Protein 4L6U (pdb70)

Nearest PDB structures (foldseek):
  4l6u-assembly1_A  TM=1.003E+00  e=9.191E-61  Archaeoglobus fulgidus DSM 4304
  4l6u-assembly2_B  TM=9.765E-01  e=9.193E-50  Archaeoglobus fulgidus DSM 4304
  4w8z-assembly1_A  TM=7.053E-01  e=3.081E-16  Pyrococcus furiosus DSM 3638
  6sic-assembly1_I  TM=6.513E-01  e=5.284E-07  Saccharolobus islandicus REY15A
  6tw1-assembly1_B  TM=1.332E-01  e=1.312E+00  Influenza A virus (A/little yellow-shouldered bat/Guatemala/060/2010(H17N10))

Solvent-accessible surface area: 27825 Å² total; per-residue (Å²): 136,88,122,59,28,2,30,0,26,0,32,4,4,0,1,7,1,33,90,88,161,74,126,1,49,17,116,24,83,60,5,49,36,54,1,61,35,2,0,87,0,0,0,2,15,8,8,2,76,67,79,80,0,15,105,123,13,20,37,86,0,8,2,45,155,183,96,138,18,96,0,76,19,88,15,38,75,22,68,3,27,20,119,143,14,29,12,0,39,48,60,119,181,128,210,88,81,53,25,11,19,59,58,79,0,3,1,27,43,8,63,7,13,0,45,0,14,0,45,41,66,50,4,0,48,7,0,0,5,0,0,3,0,1,2,29,0,6,2,6,35,83,67,28,26,49,0,1,0,1,6,65,23,50,55,58,139,42,93,12,165,48,19,145,63,14,148,68,83,93,69,4,0,83,4,0,61,57,0,24,79,42,0,13,107,12,0,116,167,81,48,187,82,90,92,59,22,97,79,61,18,9,130,28,3,9,57,8,4,35,1,10,5,23,39,114,56,75,108,56,135,57,2,22,6,54,22,70,45,26,98,55,177,211,23,13,8,0,0,73,7,0,86,48,50,106,82,195,37,43,103,142,89,41,58,24,17,6,1,0,6,45,5,91,75,20,21,11,0,4,3,0,0,2,59,20,134,162,144,129,75,97,59,36,40,62,9,3,124,81,23,62,14,86,114,18,28,45,144,149,79,119,58,30,2,29,0,30,0,37,5,6,0,1,4,1,127,119,11,128,22,64,65,2,50,36,45,0,66,33,1,0,70,0,0,0,0,27,29,2,8,114,52,90,80,0,7,112,123,12,25,49,110,1,4,2,42,157,101,44,160,31,100,0,80,16,60,12,11,71,9,40,13,56,85,116,132,16,23,16,0,28,41,70,128,119,89,89,81,70,90,61,25,30,49,73,166,5,9,0,35,42,10,79,9,12,0,49,0,17,0,58,44,66,48,4,0,51,6,0,0,2,0,0,0,0,0,3,31,0,4,4,4,35,104,64,30,36,96,0,0,0,1,6,71,21,40,58,59,144,42,88,10,167,37,29,135,48,16,142,60,71,115,74,0,9,95,3,0,62,46,0,14,72,41,0,22,72,11,1,122,156,58,43,52,96,47,68,154,112,36,16,7,4,154,48,4,39,0,12,5,31,34,110,76,93,118,59,80,25,1,20,5,77,14,66,84,12,158,73,178,195,46,5,14,0,0,67,2,13,23,33,70,117,120,144,6,69,50,88,48,50,43,17,6,1,0,9,47,7,83,145,17,24,8,0,1,5,0,0,0,65,40,93,114,130,93,45,25,95,68,26,49,65,11,4,133,90,20,61,14,96,89,22,37,74,139

B-factor: mean 109.96, std 38.98, range [37.5, 282.65]

InterPro domains:
  IPR005537 CRISPR type III-associated protein [PF03787] (9-154)
  IPR007522 CRISPR-associated protein TM1795 [TIGR01894] (10-157)
  IPR055061 Cmr1, C-terminal domain [PF22407] (208-327)

Secondary structure (P-SEA, 3-state):
ccccbbbbbccccbbbbccccccccccaaaaaaaaaaaaaaaaccccccaaaaaaaaaaaacccccccccbbbbccccbbbbbbbbccbbbbbcccccccbbbbbbcccccbbbbbbcccaaaaaaaaaaaaaaaacccccccccccccccccccccccbbbbbbbccaaaaaaaaaaaaaaaaaaaaaacccccccccccccccccbbbbbbbbbbcccccccccccccccccccaaaaaaaaaacccccccccbbbbbbbcccbbbbbbbbbbbcccccaaaaaaaaaacccccccc/ccccbbbbbccccccccccccaaaaaaaaaaaaaaaaccccccaaaaaaaaaaaacccccccccbbbbccbbbbbbbbbbccbbbbbcccbbbbbbccccccccbbbbbbccccaaaaaaaaaaaaaaaacccccccccccccccccccccccbbbbbbbccaaaaaaaaaaaaaaaaaaaaacccccccccccccbbbbbbbbcccccccccccccccccccccaaaaaaaaacccccccccbbbbcccccccccbbbbbbccccccaaaaaaaaaaaacccccccc

Radius of gyration: 29.45 Å; Cα contacts (8 Å, |Δi|>4): 1267; chains: 2; bounding box: 67×63×77 Å

Organism: Archaeoglobus fulgidus (strain ATCC 49558 / DSM 4304 / JCM 9628 / NBRC 100126 / VC-16) (NCBI:txid224325)

Structure (mmCIF, N/CA/C/O backbone):
data_4L6U
#
_entry.id   4L6U
#
_cell.length_a   70.695
_cell.length_b   64.162
_cell.length_c   79.278
_cell.angle_alpha   90.00
_cell.angle_beta   93.79
_cell.angle_gamma   90.00
#
_symmetry.space_group_name_H-M   'P 1 21 1'
#
loop_
_entity.id
_entity.type
_entity.pdbx_description
1 polymer 'Putative uncharacterized protein'
2 water water
#
loop_
_atom_site.group_PDB
_atom_site.id
_atom_site.type_symbol
_atom_site.label_atom_id
_atom_site.label_alt_id
_atom_site.label_comp_id
_atom_site.label_asym_id
_atom_site.label_entity_id
_atom_site.label_seq_id
_atom_site.pdbx_PDB_ins_code
_atom_site.Cartn_x
_atom_site.Cartn_y
_atom_site.Cartn_z
_atom_site.occupancy
_atom_site.B_iso_or_equiv
_atom_site.auth_seq_id
_atom_site.auth_comp_id
_atom_site.auth_asym_id
_atom_site.auth_atom_id
_atom_site.pdbx_PDB_model_num
ATOM 1 N N . MET A 1 1 ? 16.530 35.362 64.814 1.00 170.15 1 MET A N 1
ATOM 2 C CA . MET A 1 1 ? 17.845 34.951 65.290 1.00 167.28 1 MET A CA 1
ATOM 3 C C . MET A 1 1 ? 18.868 36.068 65.111 1.00 160.04 1 MET A C 1
ATOM 4 O O . MET A 1 1 ? 19.615 36.085 64.133 1.00 162.73 1 MET A O 1
ATOM 6 N N . CYS A 1 2 ? 18.893 37.000 66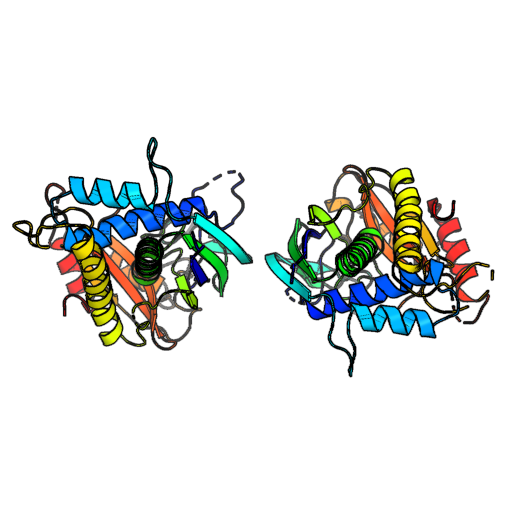.059 1.00 146.55 2 CYS A N 1
ATOM 7 C CA . CYS A 1 2 ? 19.826 38.120 66.011 1.00 138.94 2 CYS A CA 1
ATOM 8 C C . CYS A 1 2 ? 21.268 37.640 66.132 1.00 123.29 2 CYS A C 1
ATOM 9 O O . CYS A 1 2 ? 21.565 36.722 66.898 1.00 131.76 2 CYS A O 1
ATOM 12 N N . MET A 1 3 ? 22.161 38.265 65.372 1.00 107.70 3 MET A N 1
ATOM 13 C CA . MET A 1 3 ? 23.570 37.892 65.392 1.00 93.82 3 MET A CA 1
ATOM 14 C C . MET A 1 3 ? 24.369 38.767 66.354 1.00 102.27 3 MET A C 1
ATOM 15 O O . MET A 1 3 ? 24.925 39.793 65.960 1.00 112.23 3 MET A O 1
ATOM 20 N N . TYR A 1 4 ? 24.416 38.356 67.617 1.00 98.91 4 TYR A N 1
ATOM 21 C CA . TYR A 1 4 ? 25.193 39.060 68.631 1.00 79.90 4 TYR A CA 1
ATOM 22 C C . TYR A 1 4 ? 26.686 38.948 68.342 1.00 63.03 4 TYR A C 1
ATOM 23 O O . TYR A 1 4 ? 27.153 37.922 67.849 1.00 74.26 4 TYR A O 1
ATOM 32 N N . SER A 1 5 ? 27.432 40.004 68.650 1.00 78.31 5 SER A N 1
ATOM 33 C CA . SER A 1 5 ? 28.846 40.056 68.298 1.00 79.59 5 SER A CA 1
ATOM 34 C C . SER A 1 5 ? 29.684 40.808 69.325 1.00 80.78 5 SER A C 1
ATOM 35 O O . SER A 1 5 ? 29.166 41.596 70.116 1.00 61.18 5 SER A O 1
ATOM 38 N N . ALA A 1 6 ? 30.987 40.547 69.304 1.00 63.47 6 ALA A N 1
ATOM 39 C CA . ALA A 1 6 ? 31.934 41.252 70.153 1.00 63.16 6 ALA A CA 1
ATOM 40 C C . ALA A 1 6 ? 33.285 41.305 69.456 1.00 60.27 6 ALA A C 1
ATOM 41 O O . ALA A 1 6 ? 33.679 40.356 68.780 1.00 55.28 6 ALA A O 1
ATOM 43 N N . THR A 1 7 ? 33.992 42.419 69.611 1.00 62.55 7 THR A N 1
ATOM 44 C CA . THR A 1 7 ? 35.312 42.561 69.012 1.00 64.08 7 THR A CA 1
ATOM 45 C C . THR A 1 7 ? 36.386 42.760 70.074 1.00 57.84 7 THR A C 1
ATOM 46 O O . THR A 1 7 ? 36.179 43.472 71.056 1.00 57.15 7 THR A O 1
ATOM 50 N N . PHE A 1 8 ? 37.535 42.129 69.863 1.00 59.95 8 PHE A N 1
ATOM 51 C CA . PHE A 1 8 ? 38.670 42.279 70.765 1.00 64.59 8 PHE A CA 1
ATOM 52 C C . PHE A 1 8 ? 39.882 42.713 69.962 1.00 55.94 8 PHE A C 1
ATOM 53 O O . PHE A 1 8 ? 40.202 42.101 68.951 1.00 76.94 8 PHE A O 1
ATOM 61 N N . THR A 1 9 ? 40.564 43.762 70.407 1.00 61.84 9 THR A N 1
ATOM 62 C CA . THR A 1 9 ? 41.817 44.145 69.768 1.00 59.37 9 THR A CA 1
ATOM 63 C C . THR A 1 9 ? 42.995 43.771 70.659 1.00 46.68 9 THR A C 1
ATOM 64 O O . THR A 1 9 ? 43.342 44.495 71.596 1.00 69.66 9 THR A O 1
ATOM 68 N N . LEU A 1 10 ? 43.591 42.620 70.370 1.00 68.95 10 LEU A N 1
ATOM 69 C CA . LEU A 1 10 ? 44.707 42.118 71.157 1.00 85.90 10 LEU A CA 1
ATOM 70 C C . LEU A 1 10 ? 46.040 42.610 70.610 1.00 79.81 10 LEU A C 1
ATOM 71 O O . LEU A 1 10 ? 46.240 42.664 69.396 1.00 76.24 10 LEU A O 1
ATOM 76 N N . GLU A 1 11 ? 46.951 42.953 71.515 1.00 68.86 11 GLU A N 1
ATOM 77 C CA . GLU A 1 11 ? 48.282 43.412 71.144 1.00 78.63 11 GLU A CA 1
ATOM 78 C C . GLU A 1 11 ? 49.338 42.564 71.839 1.00 73.25 11 GLU A C 1
ATOM 79 O O . GLU A 1 11 ? 49.267 42.334 73.049 1.00 67.58 11 GLU A O 1
ATOM 85 N N . ALA A 1 12 ? 50.306 42.084 71.065 1.00 68.75 12 ALA A N 1
ATOM 86 C CA . ALA A 1 12 ? 51.390 41.278 71.609 1.00 66.28 12 ALA A CA 1
ATOM 87 C C . ALA A 1 12 ? 52.297 42.084 72.534 1.00 59.29 12 ALA A C 1
ATOM 88 O O . ALA A 1 12 ? 52.673 43.213 72.222 1.00 80.98 12 ALA A O 1
ATOM 90 N N . ILE A 1 13 ? 52.644 41.492 73.673 1.00 73.57 13 ILE A N 1
ATOM 91 C CA . ILE A 1 13 ? 53.647 42.059 74.563 1.00 64.24 13 ILE A CA 1
ATOM 92 C C . ILE A 1 13 ? 54.964 41.343 74.303 1.00 82.35 13 ILE A C 1
ATOM 93 O O . ILE A 1 13 ? 56.047 41.904 74.471 1.00 90.58 13 ILE A O 1
ATOM 98 N N . THR A 1 14 ? 54.847 40.090 73.877 1.00 87.43 14 THR A N 1
ATOM 99 C CA . THR A 1 14 ? 55.993 39.251 73.552 1.00 80.03 14 THR A CA 1
ATOM 100 C C . THR A 1 14 ? 55.747 38.635 72.178 1.00 70.41 14 THR A C 1
ATOM 101 O O . THR A 1 14 ? 54.594 38.480 71.773 1.00 71.54 14 THR A O 1
ATOM 105 N N . PRO A 1 15 ? 56.823 38.292 71.451 1.00 72.17 15 PRO A N 1
ATOM 106 C CA . PRO A 1 15 ? 56.671 37.786 70.081 1.00 81.58 15 PRO A CA 1
ATOM 107 C C . PRO A 1 15 ? 55.857 36.496 69.996 1.00 88.19 15 PRO A C 1
ATOM 108 O O . PRO A 1 15 ? 55.953 35.640 70.876 1.00 81.99 15 PRO A O 1
ATOM 112 N N . VAL A 1 16 ? 55.055 36.376 68.943 1.00 82.08 16 VAL A N 1
ATOM 113 C CA . VAL A 1 16 ? 54.291 35.162 68.687 1.00 78.77 16 VAL A CA 1
ATOM 114 C C . VAL A 1 16 ? 55.014 34.294 67.662 1.00 90.19 16 VAL A C 1
ATOM 115 O O . VAL A 1 16 ? 55.370 34.765 66.581 1.00 74.64 16 VAL A O 1
ATOM 119 N N . PHE A 1 17 ? 55.223 33.025 67.999 1.00 96.18 17 PHE A N 1
ATOM 120 C CA . PHE A 1 17 ? 55.943 32.113 67.117 1.00 82.44 17 PHE A CA 1
ATOM 121 C C . PHE A 1 17 ? 55.028 31.093 66.446 1.00 84.88 17 PHE A C 1
ATOM 122 O O . PHE A 1 17 ? 54.067 30.612 67.046 1.00 80.92 17 PHE A O 1
ATOM 130 N N . MET A 1 18 ? 55.336 30.771 65.193 1.00 105.33 18 MET A N 1
ATOM 131 C CA . MET A 1 18 ? 54.622 29.727 64.465 1.00 104.69 18 MET A CA 1
ATOM 132 C C . MET A 1 18 ? 55.032 28.347 64.970 1.00 103.25 18 MET A C 1
ATOM 133 O O . MET A 1 18 ? 56.130 28.175 65.500 1.00 100.39 18 MET A O 1
ATOM 138 N N . ARG A 1 19 ? 54.148 27.367 64.797 1.00 115.98 19 ARG A N 1
ATOM 139 C CA . ARG A 1 19 ? 54.329 26.041 65.386 1.00 119.16 19 ARG A CA 1
ATOM 140 C C . ARG A 1 19 ? 55.598 25.334 64.910 1.00 144.35 19 ARG A C 1
ATOM 141 O O . ARG A 1 19 ? 56.156 24.530 65.655 1.00 158.26 19 ARG A O 1
ATOM 143 N N . GLY A 1 20 ? 56.008 25.657 63.677 1.00 152.88 20 GLY A N 1
ATOM 144 C CA . GLY A 1 20 ? 57.269 25.270 63.004 1.00 165.77 20 GLY A CA 1
ATOM 145 C C . GLY A 1 20 ? 57.070 25.133 61.495 1.00 168.21 20 GLY A C 1
ATOM 146 O O . GLY A 1 20 ? 56.235 24.352 61.035 1.00 171.81 20 GLY A O 1
ATOM 147 N N . GLN A 1 23 ? 53.024 26.693 54.572 1.00 170.88 23 GLN A N 1
ATOM 148 C CA . GLN A 1 23 ? 52.716 28.075 54.917 1.00 172.05 23 GLN A CA 1
ATOM 149 C C . GLN A 1 23 ? 53.184 28.386 56.336 1.00 178.49 23 GLN A C 1
ATOM 150 O O . GLN A 1 23 ? 52.374 28.575 57.244 1.00 180.67 23 GLN A O 1
ATOM 156 N N . SER A 1 24 ? 54.500 28.431 56.517 1.00 180.22 24 SER A N 1
ATOM 157 C CA . SER A 1 24 ? 55.100 28.664 57.827 1.00 180.73 24 SER A CA 1
ATOM 158 C C . SER A 1 24 ? 55.211 30.148 58.164 1.00 189.56 24 SER A C 1
ATOM 159 O O . SER A 1 24 ? 55.668 30.510 59.249 1.00 200.70 24 SER A O 1
ATOM 162 N N . LYS A 1 25 ? 54.804 31.001 57.227 1.00 179.30 25 LYS A N 1
ATOM 163 C CA . LYS A 1 25 ? 54.886 32.447 57.410 1.00 165.09 25 LYS A CA 1
ATOM 164 C C . LYS A 1 25 ? 54.048 32.894 58.604 1.00 140.22 25 LYS A C 1
ATOM 165 O O . LYS A 1 25 ? 52.957 32.371 58.834 1.00 135.70 25 LYS A O 1
ATOM 171 N N . ALA A 1 26 ? 54.566 33.855 59.363 1.00 117.45 26 ALA A N 1
ATOM 172 C CA . ALA A 1 26 ? 53.899 34.315 60.575 1.00 94.24 26 ALA A CA 1
ATOM 173 C C . ALA A 1 26 ? 52.540 34.942 60.279 1.00 97.70 26 ALA A C 1
ATOM 174 O O . ALA A 1 26 ? 52.412 35.777 59.384 1.00 114.23 26 ALA A O 1
ATOM 176 N N . GLU A 1 27 ? 51.538 34.540 61.056 1.00 87.77 27 GLU A N 1
ATOM 177 C CA . GLU A 1 27 ? 50.177 35.042 60.906 1.00 92.99 27 GLU A CA 1
ATOM 178 C C . GLU A 1 27 ? 49.312 34.574 62.071 1.00 88.10 27 GLU A C 1
ATOM 179 O O . GLU A 1 27 ? 49.658 33.616 62.763 1.00 91.75 27 GLU A O 1
ATOM 185 N N . ILE A 1 28 ? 48.189 35.250 62.286 1.00 81.42 28 ILE A N 1
ATOM 186 C CA . ILE A 1 28 ? 47.217 34.808 63.280 1.00 63.82 28 ILE A CA 1
ATOM 187 C C . ILE A 1 28 ? 46.100 34.005 62.620 1.00 76.34 28 ILE A C 1
ATOM 188 O O . ILE A 1 28 ? 45.261 34.561 61.910 1.00 79.95 28 ILE A O 1
ATOM 193 N N . ARG A 1 29 ? 46.102 32.694 62.839 1.00 85.87 29 ARG A N 1
ATOM 194 C CA . ARG A 1 29 ? 45.025 31.845 62.347 1.00 81.81 29 ARG A CA 1
ATOM 195 C C . ARG A 1 29 ? 43.896 31.784 63.368 1.00 72.44 29 ARG A C 1
ATOM 196 O O . ARG A 1 29 ? 44.125 31.486 64.541 1.00 82.71 29 ARG A O 1
ATOM 204 N N . ALA A 1 30 ? 42.678 32.070 62.919 1.00 71.29 30 ALA A N 1
ATOM 205 C CA . ALA A 1 30 ? 41.528 32.132 63.815 1.00 70.18 30 ALA A CA 1
ATOM 206 C C . ALA A 1 30 ? 41.174 30.790 64.454 1.00 73.74 30 ALA A C 1
ATOM 207 O O . ALA A 1 30 ? 40.735 30.742 65.603 1.00 84.72 30 ALA A O 1
ATOM 209 N N . ALA A 1 31 ? 41.365 29.703 63.710 1.00 61.79 31 ALA A N 1
ATOM 210 C CA . ALA A 1 31 ? 41.012 28.377 64.207 1.00 61.86 31 ALA A CA 1
ATOM 211 C C . ALA A 1 31 ? 41.868 27.957 65.399 1.00 65.84 31 ALA A C 1
ATOM 212 O O . ALA A 1 31 ? 41.381 27.314 66.336 1.00 70.80 31 ALA A O 1
ATOM 214 N N . SER A 1 32 ? 43.138 28.348 65.371 1.00 70.08 32 SER A N 1
ATOM 215 C CA . SER A 1 32 ? 44.055 28.024 66.455 1.00 63.32 32 SER A CA 1
ATOM 216 C C . SER A 1 32 ? 43.640 28.760 67.720 1.00 69.88 32 SER A C 1
ATOM 217 O O . SER A 1 32 ? 43.587 28.178 68.809 1.00 68.04 32 SER A O 1
ATOM 220 N N . ILE A 1 33 ? 43.317 30.041 67.559 1.00 61.64 33 ILE A N 1
ATOM 221 C CA . ILE A 1 33 ? 42.869 30.856 68.675 1.00 71.02 33 ILE A CA 1
ATOM 222 C C . ILE A 1 33 ? 41.564 30.296 69.223 1.00 62.23 33 ILE A C 1
ATOM 223 O O . ILE A 1 33 ? 41.322 30.334 70.427 1.00 70.46 33 ILE A O 1
ATOM 228 N N . LYS A 1 34 ? 40.730 29.766 68.334 1.00 53.35 34 LYS A N 1
ATOM 229 C CA . LYS A 1 34 ? 39.480 29.146 68.755 1.00 61.74 34 LYS A CA 1
ATOM 230 C C . LYS A 1 34 ? 39.746 27.877 69.557 1.00 72.02 34 LYS A C 1
ATOM 231 O O . LYS A 1 34 ? 39.001 27.552 70.484 1.00 75.80 34 LYS A O 1
ATOM 237 N N . GLY A 1 35 ? 40.820 27.171 69.213 1.00 70.08 35 GLY A N 1
ATOM 238 C CA . GLY A 1 35 ? 41.181 25.978 69.956 1.00 55.99 35 GLY A CA 1
ATOM 239 C C . GLY A 1 35 ? 41.700 26.319 71.340 1.00 70.10 35 GLY A C 1
ATOM 240 O O . GLY A 1 35 ? 41.376 25.641 72.326 1.00 71.66 35 GLY A O 1
ATOM 241 N N . LEU A 1 36 ? 42.489 27.389 71.424 1.00 61.31 36 LEU A N 1
ATOM 242 C CA . LEU A 1 36 ? 42.951 27.865 72.723 1.00 63.06 36 LEU A CA 1
ATOM 243 C C . LEU A 1 36 ? 41.776 28.355 73.562 1.00 69.13 36 LEU A C 1
ATOM 244 O O . LEU A 1 36 ? 41.759 28.190 74.782 1.00 74.86 36 LEU A O 1
ATOM 249 N N . MET A 1 37 ? 40.789 28.947 72.896 1.00 57.29 37 MET A N 1
ATOM 250 C CA . MET A 1 37 ? 39.579 29.400 73.566 1.00 73.87 37 MET A CA 1
ATOM 251 C C . MET A 1 37 ? 38.784 28.214 74.086 1.00 72.06 37 MET A C 1
ATOM 252 O O . MET A 1 37 ? 38.132 28.300 75.125 1.00 76.95 37 MET A O 1
ATOM 257 N N . ARG A 1 38 ? 38.849 27.103 73.359 1.00 69.81 38 ARG A N 1
ATOM 258 C CA . ARG A 1 38 ? 38.174 25.885 73.777 1.00 65.97 38 ARG A CA 1
ATOM 259 C C . ARG A 1 38 ? 38.845 25.345 75.033 1.00 70.01 38 ARG A C 1
ATOM 260 O O . ARG A 1 38 ? 38.175 24.999 76.016 1.00 54.04 38 ARG A O 1
ATOM 268 N N . TRP A 1 39 ? 40.177 25.312 75.010 1.00 51.16 39 TRP A N 1
ATOM 269 C CA . TRP A 1 39 ? 40.941 24.802 76.144 1.00 51.78 39 TRP A CA 1
ATOM 270 C C . TRP A 1 39 ? 40.697 25.645 77.390 1.00 57.86 39 TRP A C 1
ATOM 271 O O . TRP A 1 39 ? 40.424 25.118 78.474 1.00 81.45 39 TRP A O 1
ATOM 282 N N . TRP A 1 40 ? 40.796 26.961 77.232 1.00 69.06 40 TRP A N 1
ATOM 283 C CA . TRP A 1 40 ? 40.581 27.867 78.351 1.00 67.89 40 TRP A CA 1
ATOM 284 C C . TRP A 1 40 ? 39.141 27.865 78.845 1.00 61.19 40 TRP A C 1
ATOM 285 O O . TRP A 1 40 ? 38.892 28.077 80.029 1.00 54.78 40 TRP A O 1
ATOM 296 N N . PHE A 1 41 ? 38.195 27.625 77.943 1.00 68.75 41 PHE A N 1
ATOM 297 C CA . PHE A 1 41 ? 36.810 27.463 78.362 1.00 70.67 41 PHE A CA 1
ATOM 298 C C . PHE A 1 41 ? 36.662 26.202 79.193 1.00 81.70 41 PHE A C 1
ATOM 299 O O . PHE A 1 41 ? 35.848 26.148 80.110 1.00 76.55 41 PHE A O 1
ATOM 307 N N . ARG A 1 42 ? 37.459 25.188 78.870 1.00 89.79 42 ARG A N 1
ATOM 308 C CA . ARG A 1 42 ? 37.417 23.941 79.622 1.00 89.33 42 ARG A CA 1
ATOM 309 C C . ARG A 1 42 ? 37.965 24.169 81.027 1.00 69.46 42 ARG A C 1
ATOM 310 O O . ARG A 1 42 ? 37.335 23.802 82.027 1.00 76.29 42 ARG A O 1
ATOM 318 N N . ALA A 1 43 ? 39.129 24.810 81.096 1.00 60.53 43 ALA A N 1
ATOM 319 C CA . ALA A 1 43 ? 39.775 25.080 82.376 1.00 65.03 43 ALA A CA 1
ATOM 320 C C . ALA A 1 43 ? 38.964 26.034 83.253 1.00 73.06 43 ALA A C 1
ATOM 321 O O . ALA A 1 43 ? 38.974 25.922 84.478 1.00 77.64 43 ALA A O 1
ATOM 323 N N . LEU A 1 44 ? 38.259 26.968 82.620 1.00 75.20 44 LEU A N 1
ATOM 324 C CA . LEU A 1 44 ? 37.441 27.934 83.348 1.00 78.68 44 LEU A CA 1
ATOM 325 C C . LEU A 1 44 ? 36.124 27.327 83.815 1.00 74.14 44 LEU A C 1
ATOM 326 O O . LEU A 1 44 ? 35.663 27.598 84.924 1.00 64.23 44 LEU A O 1
ATOM 331 N N . SER A 1 45 ? 35.527 26.497 82.967 1.00 67.64 45 SER A N 1
ATOM 332 C CA . SER A 1 45 ? 34.271 25.837 83.301 1.00 71.26 45 SER A CA 1
ATOM 333 C C . SER A 1 45 ? 34.513 24.709 84.293 1.00 82.31 45 SER A C 1
ATOM 334 O O . SER A 1 45 ? 33.573 24.189 84.894 1.00 79.33 45 SER A O 1
ATOM 337 N N . GLY A 1 46 ? 35.779 24.343 84.471 1.00 75.17 46 GLY A N 1
ATOM 338 C CA . GLY A 1 46 ? 36.128 23.327 85.446 1.00 67.33 46 GLY A CA 1
ATOM 339 C C . GLY A 1 46 ? 35.904 23.842 86.856 1.00 71.63 46 GLY A C 1
ATOM 340 O O . GLY A 1 46 ? 35.777 23.061 87.799 1.00 74.34 46 GLY A O 1
ATOM 341 N N . SER A 1 47 ? 35.844 25.163 86.997 1.00 79.92 47 SER A N 1
ATOM 342 C CA . SER A 1 47 ? 35.503 25.790 88.269 1.00 80.31 47 SER A CA 1
ATOM 343 C C . SER A 1 47 ? 34.053 25.502 88.648 1.00 76.00 47 SER A C 1
ATOM 344 O O . SER A 1 47 ? 33.681 25.575 89.818 1.00 79.08 47 SER A O 1
ATOM 347 N N . TYR A 1 48 ? 33.233 25.190 87.649 1.00 68.36 48 TYR A N 1
ATOM 348 C CA . TYR A 1 48 ? 31.831 24.869 87.889 1.00 70.84 48 TYR A CA 1
ATOM 349 C C . TYR A 1 48 ? 31.582 23.362 87.871 1.00 81.17 48 TYR A C 1
ATOM 350 O O . TYR A 1 48 ? 31.106 22.794 88.852 1.00 64.20 48 TYR A O 1
ATOM 359 N N . PHE A 1 49 ? 31.897 22.723 86.750 1.00 77.20 49 PHE A N 1
ATOM 360 C CA . PHE A 1 49 ? 31.631 21.296 86.579 1.00 78.91 49 PHE A CA 1
ATOM 361 C C . PHE A 1 49 ? 32.439 20.387 87.503 1.00 88.99 49 PHE A C 1
ATOM 362 O O . PHE A 1 49 ? 31.969 19.317 87.890 1.00 94.27 49 PHE A O 1
ATOM 370 N N . GLY A 1 50 ? 33.644 20.814 87.864 1.00 93.05 50 GLY A N 1
ATOM 371 C CA . GLY A 1 50 ? 34.524 19.980 88.664 1.00 72.64 50 GLY A CA 1
ATOM 372 C C . GLY A 1 50 ? 34.900 18.707 87.928 1.00 85.40 50 GLY A C 1
ATOM 373 O O . GLY A 1 50 ? 35.409 18.754 86.808 1.00 98.11 50 GLY A O 1
ATOM 374 N N . ASN A 1 51 ? 34.647 17.566 88.561 1.00 94.85 51 ASN A N 1
ATOM 375 C CA . ASN A 1 51 ? 34.937 16.269 87.956 1.00 95.08 51 ASN A CA 1
ATOM 376 C C . ASN A 1 51 ? 33.867 15.810 86.965 1.00 95.18 51 ASN A C 1
ATOM 377 O O . ASN A 1 51 ? 34.038 14.801 86.281 1.00 80.69 51 ASN A O 1
ATOM 382 N N . ASP A 1 52 ? 32.768 16.555 86.889 1.00 83.07 52 ASP A N 1
ATOM 383 C CA . ASP A 1 52 ? 31.699 16.236 85.949 1.00 67.63 52 ASP A CA 1
ATOM 384 C C . ASP A 1 52 ? 32.105 16.647 84.539 1.00 66.41 52 ASP A C 1
ATOM 385 O O . ASP A 1 52 ? 31.749 17.727 84.065 1.00 79.87 52 ASP A O 1
ATOM 390 N N . VAL A 1 53 ? 32.864 15.779 83.878 1.00 65.13 53 VAL A N 1
ATOM 391 C CA . VAL A 1 53 ? 33.369 16.057 82.539 1.00 74.93 53 VAL A CA 1
ATOM 392 C C . VAL A 1 53 ? 32.321 15.857 81.447 1.00 61.13 53 VAL A C 1
ATOM 393 O O . VAL A 1 53 ? 32.524 16.269 80.306 1.00 90.90 53 VAL A O 1
ATOM 397 N N . GLU A 1 54 ? 31.206 15.219 81.791 1.00 74.80 54 GLU A N 1
ATOM 398 C CA . GLU A 1 54 ? 30.148 14.971 80.814 1.00 76.59 54 GLU A CA 1
ATOM 399 C C . GLU A 1 54 ? 29.334 16.223 80.489 1.00 62.50 54 GLU A C 1
ATOM 400 O O . GLU A 1 54 ? 29.062 16.513 79.321 1.00 94.48 54 GLU A O 1
ATOM 406 N N . GLY A 1 55 ? 28.955 16.968 81.522 1.00 100.26 55 GLY A N 1
ATOM 407 C CA . GLY A 1 55 ? 28.226 18.206 81.320 1.00 98.36 55 GLY A CA 1
ATOM 408 C C . GLY A 1 55 ? 29.140 19.229 80.682 1.00 75.61 55 GLY A C 1
ATOM 409 O O . GLY A 1 55 ? 28.722 20.022 79.833 1.00 65.76 55 GLY A O 1
ATOM 410 N N . LEU A 1 56 ? 30.407 19.190 81.086 1.00 68.29 56 LEU A N 1
ATOM 411 C CA . LEU A 1 56 ? 31.425 20.044 80.496 1.00 66.52 56 LEU A CA 1
ATOM 412 C C . LEU A 1 56 ? 31.593 19.704 79.021 1.00 74.33 56 LEU A C 1
ATOM 413 O O . LEU A 1 56 ? 31.817 20.589 78.193 1.00 99.38 56 LEU A O 1
ATOM 418 N N . ARG A 1 57 ? 31.458 18.423 78.695 1.00 75.47 57 ARG A N 1
ATOM 419 C CA . ARG A 1 57 ? 31.524 17.989 77.308 1.00 73.02 57 ARG A CA 1
ATOM 420 C C . ARG A 1 57 ? 30.328 18.523 76.539 1.00 73.86 57 ARG A C 1
ATOM 421 O O . ARG A 1 57 ? 30.458 18.957 75.395 1.00 70.02 57 ARG A O 1
ATOM 429 N N . ARG A 1 58 ? 29.162 18.508 77.181 1.00 68.44 58 ARG A N 1
ATOM 430 C CA . ARG A 1 58 ? 27.945 18.967 76.523 1.00 70.66 58 ARG A CA 1
ATOM 431 C C . ARG A 1 58 ? 27.972 20.464 76.235 1.00 73.33 58 ARG A C 1
ATOM 432 O O . ARG A 1 58 ? 27.537 20.907 75.169 1.00 84.59 58 ARG A O 1
ATOM 440 N N . VAL A 1 59 ? 28.512 21.240 77.169 1.00 75.10 59 VAL A N 1
ATOM 441 C CA . VAL A 1 59 ? 28.584 22.683 76.969 1.00 73.41 59 VAL A CA 1
ATOM 442 C C . VAL A 1 59 ? 29.693 23.051 75.989 1.00 73.99 59 VAL A C 1
ATOM 443 O O . VAL A 1 59 ? 29.502 23.905 75.122 1.00 66.54 59 VAL A O 1
ATOM 447 N N . GLU A 1 60 ? 30.845 22.398 76.121 1.00 80.28 60 GLU A N 1
ATOM 448 C CA . GLU A 1 60 ? 31.962 22.665 75.221 1.00 71.10 60 GLU A CA 1
ATOM 449 C C . GLU A 1 60 ? 31.601 22.302 73.785 1.00 89.64 60 GLU A C 1
ATOM 450 O O . GLU A 1 60 ? 32.001 22.988 72.841 1.00 91.36 60 GLU A O 1
ATOM 456 N N . GLU A 1 61 ? 30.819 21.238 73.623 1.00 90.57 61 GLU A N 1
ATOM 457 C CA . GLU A 1 61 ? 30.336 20.858 72.302 1.00 86.31 61 GLU A CA 1
ATOM 458 C C . GLU A 1 61 ? 29.259 21.814 71.812 1.00 86.46 61 GLU A C 1
ATOM 459 O O . GLU A 1 61 ? 29.198 22.132 70.625 1.00 83.76 61 GLU A O 1
ATOM 465 N N . TYR A 1 62 ? 28.407 22.272 72.725 1.00 81.73 62 TYR A N 1
ATOM 466 C CA . TYR A 1 62 ? 27.355 23.209 72.348 1.00 76.23 62 TYR A CA 1
ATOM 467 C C . TYR A 1 62 ? 27.928 24.545 71.886 1.00 98.60 62 TYR A C 1
ATOM 468 O O . TYR A 1 62 ? 27.345 25.216 71.040 1.00 114.17 62 TYR A O 1
ATOM 477 N N . VAL A 1 63 ? 29.077 24.922 72.435 1.00 85.57 63 VAL A N 1
ATOM 478 C CA . VAL A 1 63 ? 29.674 26.215 72.120 1.00 81.62 63 VAL A CA 1
ATOM 479 C C . VAL A 1 63 ? 30.659 26.134 70.958 1.00 88.29 63 VAL A C 1
ATOM 480 O O . VAL A 1 63 ? 30.480 26.795 69.936 1.00 75.61 63 VAL A O 1
ATOM 484 N N . PHE A 1 64 ? 31.701 25.325 71.122 1.00 66.49 64 PHE A N 1
ATOM 485 C CA . PHE A 1 64 ? 32.769 25.247 70.129 1.00 62.84 64 PHE A CA 1
ATOM 486 C C . PHE A 1 64 ? 32.504 24.246 69.006 1.00 69.30 64 PHE A C 1
ATOM 487 O O . PHE A 1 64 ? 33.281 24.149 68.057 1.00 85.08 64 PHE A O 1
ATOM 495 N N . GLY A 1 65 ? 31.407 23.506 69.116 1.00 76.50 65 GLY A N 1
ATOM 496 C CA . GLY A 1 65 ? 31.054 22.526 68.107 1.00 87.04 65 GLY A CA 1
ATOM 497 C C . GLY A 1 65 ? 31.773 21.206 68.298 1.00 90.76 65 GLY A C 1
ATOM 498 O O . GLY A 1 65 ? 32.533 21.032 69.250 1.00 74.93 65 GLY A O 1
ATOM 499 N N . SER A 1 66 ? 31.529 20.276 67.382 1.00 79.55 66 SER A N 1
ATOM 500 C CA . SER A 1 66 ? 32.131 18.951 67.442 1.00 94.90 66 SER A CA 1
ATOM 501 C C . SER A 1 66 ? 32.055 18.288 66.074 1.00 87.93 66 SER A C 1
ATOM 502 O O . SER A 1 66 ? 31.665 18.919 65.092 1.00 111.44 66 SER A O 1
ATOM 505 N N . THR A 1 67 ? 32.437 17.017 66.014 1.00 94.37 67 THR A N 1
ATOM 506 C CA . THR A 1 67 ? 32.310 16.238 64.789 1.00 87.39 67 THR A CA 1
ATOM 507 C C . THR A 1 67 ? 30.840 16.110 64.405 1.00 99.61 67 THR A C 1
ATOM 508 O O . THR A 1 67 ? 30.502 15.966 63.230 1.00 113.65 67 THR A O 1
ATOM 512 N N . LYS A 1 68 ? 29.971 16.170 65.408 1.00 110.23 68 LYS A N 1
ATOM 513 C CA . LYS A 1 68 ? 28.532 16.107 65.193 1.00 109.10 68 LYS A CA 1
ATOM 514 C C . LYS A 1 68 ? 27.902 17.494 65.290 1.00 127.55 68 LYS A C 1
ATOM 515 O O . LYS A 1 68 ? 27.413 18.035 64.298 1.00 139.47 68 LYS A O 1
ATOM 521 N N . ARG A 1 69 ? 27.914 18.059 66.494 1.00 130.20 69 ARG A N 1
ATOM 522 C CA . ARG A 1 69 ? 27.313 19.365 66.744 1.00 134.94 69 ARG A CA 1
ATOM 523 C C . ARG A 1 69 ? 28.060 20.485 66.023 1.00 119.82 69 ARG A C 1
ATOM 524 O O . ARG A 1 69 ? 29.291 20.516 66.016 1.00 117.73 69 ARG A O 1
ATOM 532 N N . GLU A 1 70 ? 27.313 21.404 65.419 1.00 109.42 70 GLU A N 1
ATOM 533 C CA . GLU A 1 70 ? 27.906 22.596 64.820 1.00 109.37 70 GLU A CA 1
ATOM 534 C C . GLU A 1 70 ? 28.228 23.631 65.898 1.00 90.40 70 GLU A C 1
ATOM 535 O O . GLU A 1 70 ? 27.537 23.709 66.914 1.00 71.44 70 GLU A O 1
ATOM 541 N N . SER A 1 71 ? 29.272 24.423 65.674 1.00 75.05 71 SER A N 1
ATOM 542 C CA . SER A 1 71 ? 29.640 25.478 66.613 1.00 87.11 71 SER A CA 1
ATOM 543 C C . SER A 1 71 ? 28.581 26.577 66.661 1.00 79.72 71 SER A C 1
ATOM 544 O O . SER A 1 71 ? 28.095 27.028 65.625 1.00 88.86 71 SER A O 1
ATOM 547 N N . ARG A 1 72 ? 28.234 27.011 67.869 1.00 64.10 72 ARG A N 1
ATOM 548 C CA . ARG A 1 72 ? 27.293 28.112 68.041 1.00 85.13 72 ARG A CA 1
ATOM 549 C C . ARG A 1 72 ? 27.993 29.467 68.009 1.00 77.72 72 ARG A C 1
ATOM 550 O O . ARG A 1 72 ? 27.340 30.508 68.006 1.00 80.02 72 ARG A O 1
ATOM 558 N N . VAL A 1 73 ? 29.323 29.450 67.982 1.00 66.00 73 VAL A N 1
ATOM 559 C CA . VAL A 1 73 ? 30.095 30.687 67.955 1.00 62.35 73 VAL A CA 1
ATOM 560 C C . VAL A 1 73 ? 31.127 30.675 66.826 1.00 73.47 73 VAL A C 1
ATOM 561 O O . VAL A 1 73 ? 31.762 29.654 66.558 1.00 68.69 73 VAL A O 1
ATOM 565 N N . VAL A 1 74 ? 31.274 31.814 66.156 1.00 69.31 74 VAL A N 1
ATOM 566 C CA . VAL A 1 74 ? 32.226 31.943 65.060 1.00 67.74 74 VAL A CA 1
ATOM 567 C C . VAL A 1 74 ? 33.359 32.895 65.436 1.00 70.70 74 VAL A C 1
ATOM 568 O O . VAL A 1 74 ? 33.127 33.945 66.036 1.00 69.25 74 VAL A O 1
ATOM 572 N N . VAL A 1 75 ? 34.585 32.516 65.090 1.00 66.97 75 VAL A N 1
ATOM 573 C CA . VAL A 1 75 ? 35.752 33.350 65.348 1.00 52.28 75 VAL A CA 1
ATOM 574 C C . VAL A 1 75 ? 36.407 33.761 64.033 1.00 60.88 75 VAL A C 1
ATOM 575 O O . VAL A 1 75 ? 36.564 32.941 63.128 1.00 69.06 75 VAL A O 1
ATOM 579 N N . GLU A 1 76 ? 36.793 35.029 63.931 1.00 81.42 76 GLU A N 1
ATOM 580 C CA . GLU A 1 76 ? 37.413 35.535 62.713 1.00 72.81 76 GLU A CA 1
ATOM 581 C C . GLU A 1 76 ? 38.359 36.697 63.001 1.00 61.60 76 GLU A C 1
ATOM 582 O O . GLU A 1 76 ? 38.086 37.535 63.860 1.00 71.38 76 GLU A O 1
ATOM 588 N N . VAL A 1 77 ? 39.475 36.735 62.279 1.00 67.83 77 VAL A N 1
ATOM 589 C CA . VAL A 1 77 ? 40.397 37.862 62.345 1.00 76.35 77 VAL A CA 1
ATOM 590 C C . VAL A 1 77 ? 39.988 38.911 61.315 1.00 71.06 77 VAL A C 1
ATOM 591 O O . VAL A 1 77 ? 40.482 38.914 60.189 1.00 76.64 77 VAL A O 1
ATOM 595 N N . VAL A 1 78 ? 39.061 39.784 61.698 1.00 64.05 78 VAL A N 1
ATOM 596 C CA . VAL A 1 78 ? 38.547 40.805 60.789 1.00 78.39 78 VAL A CA 1
ATOM 597 C C . VAL A 1 78 ? 39.542 41.932 60.515 1.00 70.13 78 VAL A C 1
ATOM 598 O O . VAL A 1 78 ? 39.412 42.653 59.525 1.00 92.87 78 VAL A O 1
ATOM 602 N N . LYS A 1 79 ? 40.532 42.079 61.389 1.00 72.79 79 LYS A N 1
ATOM 603 C CA . LYS A 1 79 ? 41.521 43.146 61.260 1.00 81.65 79 LYS A CA 1
ATOM 604 C C . LYS A 1 79 ? 42.881 42.707 61.788 1.00 87.13 79 LYS A C 1
ATOM 605 O O . LYS A 1 79 ? 42.965 41.825 62.640 1.00 95.71 79 LYS A O 1
ATOM 611 N N . GLU A 1 80 ? 43.943 43.326 61.279 1.00 90.77 80 GLU A N 1
ATOM 612 C CA . GLU A 1 80 ? 45.285 43.077 61.797 1.00 92.40 80 GLU A CA 1
ATOM 613 C C . GLU A 1 80 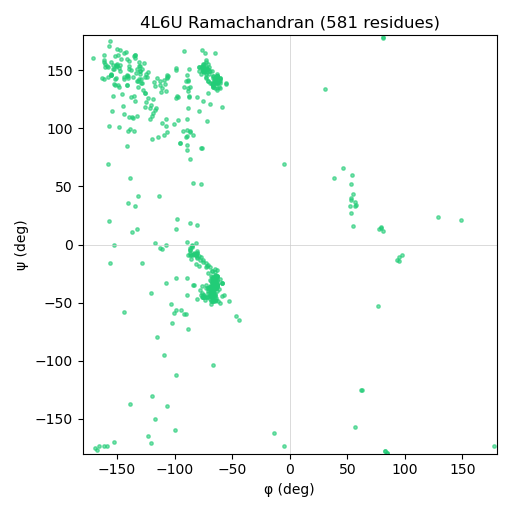? 46.283 44.175 61.434 1.00 92.32 80 GLU A C 1
ATOM 614 O O . GLU A 1 80 ? 46.135 44.870 60.430 1.00 103.73 80 GLU A O 1
ATOM 620 N N . HIS A 1 81 ? 47.295 44.319 62.280 1.00 79.78 81 HIS A N 1
ATOM 621 C CA . HIS A 1 81 ? 48.435 45.187 62.028 1.00 88.52 81 HIS A CA 1
ATOM 622 C C . HIS A 1 81 ? 49.670 44.460 62.543 1.00 87.36 81 HIS A C 1
ATOM 623 O O . HIS A 1 81 ? 50.096 44.653 63.686 1.00 87.73 81 HIS A O 1
ATOM 630 N N . VAL A 1 82 ? 50.215 43.597 61.692 1.00 81.91 82 VAL A N 1
ATOM 631 C CA . VAL A 1 82 ? 51.309 42.711 62.063 1.00 82.38 82 VAL A CA 1
ATOM 632 C C . VAL A 1 82 ? 52.620 43.130 61.406 1.00 84.49 82 VAL A C 1
ATOM 633 O O . VAL A 1 82 ? 52.645 43.491 60.229 1.00 86.77 82 VAL A O 1
ATOM 637 N N . GLU A 1 83 ? 53.707 43.081 62.169 1.00 94.30 83 GLU A N 1
ATOM 638 C CA . GLU A 1 83 ? 55.033 43.303 61.609 1.00 92.71 83 GLU A CA 1
ATOM 639 C C . GLU A 1 83 ? 55.957 42.136 61.937 1.00 95.05 83 GLU A C 1
ATOM 640 O O . GLU A 1 83 ? 56.214 41.850 63.104 1.00 107.89 83 GLU A O 1
ATOM 646 N N . GLU A 1 84 ? 56.438 41.451 60.905 1.00 99.63 84 GLU A N 1
ATOM 647 C CA . GLU A 1 84 ? 57.379 40.355 61.103 1.00 96.97 84 GLU A CA 1
ATOM 648 C C . GLU A 1 84 ? 58.739 40.846 61.591 1.00 97.44 84 GLU A C 1
ATOM 649 O O . GLU A 1 84 ? 59.253 41.858 61.115 1.00 103.83 84 GLU A O 1
ATOM 655 N N . ARG A 1 85 ? 59.314 40.108 62.535 1.00 95.98 85 ARG A N 1
ATOM 656 C CA . ARG A 1 85 ? 60.662 40.362 63.028 1.00 103.82 85 ARG A CA 1
ATOM 657 C C . ARG A 1 85 ? 61.266 39.046 63.495 1.00 107.56 85 ARG A C 1
ATOM 658 O O . ARG A 1 85 ? 60.544 38.124 63.874 1.00 112.02 85 ARG A O 1
ATOM 666 N N . PHE A 1 86 ? 62.590 38.955 63.464 1.00 111.90 86 PHE A N 1
ATOM 667 C CA . PHE A 1 86 ? 63.270 37.795 64.020 1.00 113.82 86 PHE A CA 1
ATOM 668 C C . PHE A 1 86 ? 63.558 38.021 65.498 1.00 108.48 86 PHE A C 1
ATOM 669 O O . PHE A 1 86 ? 64.296 38.936 65.864 1.00 109.16 86 PHE A O 1
ATOM 677 N N . CYS A 1 87 ? 62.971 37.181 66.344 1.00 108.86 87 CYS A N 1
ATOM 678 C CA . CYS A 1 87 ? 63.127 37.321 67.785 1.00 103.77 87 CYS A CA 1
ATOM 679 C C . CYS A 1 87 ? 63.535 35.987 68.399 1.00 101.36 87 CYS A C 1
ATOM 680 O O . CYS A 1 87 ? 63.156 34.931 67.895 1.00 109.90 87 CYS A O 1
ATOM 683 N N . PRO A 1 88 ? 64.308 36.032 69.496 1.00 98.92 88 PRO A N 1
ATOM 684 C CA . PRO A 1 88 ? 64.794 34.804 70.132 1.00 102.63 88 PRO A CA 1
ATOM 685 C C . PRO A 1 88 ? 63.674 33.921 70.674 1.00 104.89 88 PRO A C 1
ATOM 686 O O . PRO A 1 88 ? 62.659 34.427 71.153 1.00 98.80 88 PRO A O 1
ATOM 690 N N . LEU A 1 89 ? 63.869 32.609 70.593 1.00 113.61 89 LEU A N 1
ATOM 691 C CA . LEU A 1 89 ? 62.961 31.657 71.214 1.00 110.41 89 LEU A CA 1
ATOM 692 C C . LEU A 1 89 ? 63.119 31.756 72.727 1.00 116.92 89 LEU A C 1
ATOM 693 O O . LEU A 1 89 ? 64.201 32.089 73.210 1.00 128.39 89 LEU A O 1
ATOM 698 N N . PRO A 1 90 ? 62.036 31.484 73.477 1.00 122.08 90 PRO A N 1
ATOM 699 C CA . PRO A 1 90 ? 62.007 31.646 74.935 1.00 122.21 90 PRO A CA 1
ATOM 700 C C . PRO A 1 90 ? 63.209 31.060 75.677 1.00 130.04 90 PRO A C 1
ATOM 701 O O . PRO A 1 90 ? 63.932 31.815 76.327 1.00 144.91 90 PRO A O 1
ATOM 705 N N . MET A 1 91 ? 63.426 29.751 75.585 1.00 129.02 91 MET A N 1
ATOM 706 C CA . MET A 1 91 ? 64.520 29.127 76.330 1.00 132.47 91 MET A CA 1
ATOM 707 C C . MET A 1 91 ? 65.384 28.168 75.506 1.00 124.59 91 MET A C 1
ATOM 708 O O . MET A 1 91 ? 66.159 27.394 76.065 1.00 124.64 91 MET A O 1
ATOM 713 N N . VAL A 1 92 ? 65.240 28.208 74.186 1.00 130.64 92 VAL A N 1
ATOM 714 C CA . VAL A 1 92 ? 66.088 27.410 73.302 1.00 134.65 92 VAL A CA 1
ATOM 715 C C . VAL A 1 92 ? 67.491 28.017 73.199 1.00 140.88 92 VAL A C 1
ATOM 716 O O . VAL A 1 92 ? 67.651 29.234 73.295 1.00 130.95 92 VAL A O 1
ATOM 720 N N . TRP A 1 93 ? 68.502 27.171 73.005 1.00 141.49 93 TRP A N 1
ATOM 721 C CA . TRP A 1 93 ? 69.888 27.634 72.947 1.00 131.39 93 TRP A CA 1
ATOM 722 C C . TRP A 1 93 ? 70.746 26.871 71.938 1.00 137.21 93 TRP A C 1
ATOM 723 O O . TRP A 1 93 ? 71.032 25.689 72.125 1.00 150.52 93 TRP A O 1
ATOM 734 N N . LYS A 1 94 ? 71.154 27.552 70.870 1.00 134.28 94 LYS A N 1
ATOM 735 C CA . LYS A 1 94 ? 72.165 27.014 69.964 1.00 145.72 94 LYS A CA 1
ATOM 736 C C . LYS A 1 94 ? 73.544 27.109 70.606 1.00 144.60 94 LYS A C 1
ATOM 737 O O . LYS A 1 94 ? 73.802 28.006 71.407 1.00 144.95 94 LYS A O 1
ATOM 743 N N . LYS A 1 95 ? 74.428 26.180 70.259 1.00 148.34 95 LYS A N 1
ATOM 744 C CA . LYS A 1 95 ? 75.795 26.217 70.768 1.00 162.60 95 LYS A CA 1
ATOM 745 C C . LYS A 1 95 ? 76.795 26.662 69.704 1.00 164.99 95 LYS A C 1
ATOM 746 O O . LYS A 1 95 ? 76.647 26.347 68.523 1.00 152.47 95 LYS A O 1
ATOM 752 N N . LYS A 1 96 ? 77.815 27.395 70.139 1.00 178.20 96 LYS A N 1
ATOM 753 C CA . LYS A 1 96 ? 78.863 27.888 69.254 1.00 191.65 96 LYS A CA 1
ATOM 754 C C . LYS A 1 96 ? 80.194 27.851 69.994 1.00 199.68 96 LYS A C 1
ATOM 755 O O . LYS A 1 96 ? 80.222 27.710 71.217 1.00 203.19 96 LYS A O 1
ATOM 761 N N . LYS A 1 97 ? 81.292 27.968 69.253 1.00 206.02 97 LYS A N 1
ATOM 762 C CA . LYS A 1 97 ? 82.620 27.937 69.856 1.00 218.62 97 LYS A CA 1
ATOM 763 C C . LYS A 1 97 ? 82.797 29.083 70.846 1.00 227.18 97 LYS A C 1
ATOM 764 O O . LYS A 1 97 ? 82.424 30.222 70.565 1.00 227.19 97 LYS A O 1
ATOM 770 N N . GLY A 1 98 ? 83.368 28.774 72.005 1.00 232.50 98 GLY A N 1
ATOM 771 C CA . GLY A 1 98 ? 83.619 29.778 73.021 1.00 233.26 98 GLY A CA 1
ATOM 772 C C . GLY A 1 98 ? 82.383 30.184 73.804 1.00 229.79 98 GLY A C 1
ATOM 773 O O . GLY A 1 98 ? 82.382 30.153 75.034 1.00 232.75 98 GLY A O 1
ATOM 774 N N . VAL A 1 99 ? 81.327 30.560 73.089 1.00 218.26 99 VAL A N 1
ATOM 775 C CA . VAL A 1 99 ? 80.126 31.093 73.724 1.00 203.12 99 VAL A CA 1
ATOM 776 C C . VAL A 1 99 ? 78.840 30.618 73.041 1.00 186.92 99 VAL A C 1
ATOM 777 O O . VAL A 1 99 ? 78.753 30.574 71.813 1.00 183.83 99 VAL A O 1
ATOM 781 N N . THR A 1 100 ? 77.852 30.250 73.853 1.00 175.44 100 THR A N 1
ATOM 782 C CA . THR A 1 100 ? 76.543 29.823 73.361 1.00 161.40 100 THR A CA 1
ATOM 783 C C . THR A 1 100 ? 75.686 30.998 72.893 1.00 161.15 100 THR A C 1
ATOM 784 O O . THR A 1 100 ? 75.842 32.121 73.372 1.00 161.18 100 THR A O 1
ATOM 788 N N . THR A 1 101 ? 74.775 30.732 71.961 1.00 158.10 101 THR A N 1
ATOM 789 C CA . THR A 1 101 ? 73.887 31.766 71.439 1.00 152.20 101 THR A CA 1
ATOM 790 C C . THR A 1 101 ? 72.443 31.275 71.343 1.00 154.17 101 THR A C 1
ATOM 791 O O . THR A 1 101 ? 72.174 30.225 70.761 1.00 160.65 101 THR A O 1
ATOM 795 N N . ARG A 1 102 ? 71.517 32.041 71.915 1.00 151.79 102 ARG A N 1
ATOM 796 C CA . ARG A 1 102 ? 70.097 31.700 71.863 1.00 141.05 102 ARG A CA 1
ATOM 797 C C . ARG A 1 102 ? 69.535 31.780 70.446 1.00 129.51 102 ARG A C 1
ATOM 798 O O . ARG A 1 102 ? 69.936 32.633 69.654 1.00 110.37 102 ARG A O 1
ATOM 806 N N . VAL A 1 103 ? 68.601 30.886 70.137 1.00 137.71 103 VAL A N 1
ATOM 807 C CA . VAL A 1 103 ? 68.064 30.770 68.786 1.00 133.75 103 VAL A CA 1
ATOM 808 C C . VAL A 1 103 ? 67.029 31.840 68.462 1.00 129.56 103 VAL A C 1
ATOM 809 O O . VAL A 1 103 ? 65.956 31.883 69.063 1.00 115.33 103 VAL A O 1
ATOM 813 N N . SER A 1 104 ? 67.359 32.703 67.506 1.00 133.97 104 SER A N 1
ATOM 814 C CA . SER A 1 104 ? 66.387 33.628 66.940 1.00 130.19 104 SER A CA 1
ATOM 815 C C . SER A 1 104 ? 65.512 32.893 65.929 1.00 122.05 104 SER A C 1
ATOM 816 O O . SER A 1 104 ? 65.941 31.905 65.333 1.00 120.89 104 SER A O 1
ATOM 819 N N . GLN A 1 105 ? 64.289 33.373 65.739 1.00 120.35 105 GLN A N 1
ATOM 820 C CA . GLN A 1 105 ? 63.379 32.773 64.770 1.00 113.17 105 GLN A CA 1
ATOM 821 C C . GLN A 1 105 ? 62.349 33.791 64.289 1.00 116.81 105 GLN A C 1
ATOM 822 O O . GLN A 1 105 ? 62.078 34.783 64.969 1.00 110.27 105 GLN A O 1
ATOM 828 N N . ARG A 1 106 ? 61.790 33.542 63.108 1.00 117.79 106 ARG A N 1
ATOM 829 C CA . ARG A 1 106 ? 60.772 34.403 62.524 1.00 116.15 106 ARG A CA 1
ATOM 830 C C . ARG A 1 106 ? 59.564 34.452 63.451 1.00 109.42 106 ARG A C 1
ATOM 831 O O . ARG A 1 106 ? 59.116 33.420 63.951 1.00 114.89 106 ARG A O 1
ATOM 839 N N . ALA A 1 107 ? 59.035 35.651 63.676 1.00 101.68 107 ALA A N 1
ATOM 840 C CA . ALA A 1 107 ? 57.947 35.828 64.632 1.00 92.19 107 ALA A CA 1
ATOM 841 C C . ALA A 1 107 ? 57.194 37.136 64.436 1.00 88.18 107 ALA A C 1
ATOM 842 O O . ALA A 1 107 ? 57.704 38.079 63.833 1.00 96.87 107 ALA A O 1
ATOM 844 N N . ILE A 1 108 ? 55.968 37.178 64.946 1.00 78.51 108 ILE A N 1
ATOM 845 C CA . ILE A 1 108 ? 55.197 38.410 64.984 1.00 79.39 108 ILE A CA 1
ATOM 846 C C . ILE A 1 108 ? 55.751 39.304 66.087 1.00 84.99 108 ILE A C 1
ATOM 847 O O . ILE A 1 108 ? 55.804 38.903 67.248 1.00 89.80 108 ILE A O 1
ATOM 852 N N . ALA A 1 109 ? 56.150 40.519 65.724 1.00 81.41 109 ALA A N 1
ATOM 853 C CA . ALA A 1 109 ? 56.812 41.426 66.658 1.00 79.04 109 ALA A CA 1
ATOM 854 C C . ALA A 1 109 ? 55.875 41.931 67.746 1.00 82.83 109 ALA A C 1
ATOM 855 O O . ALA A 1 109 ? 54.675 42.063 67.522 1.00 77.00 109 ALA A O 1
ATOM 857 N N . PRO A 1 110 ? 56.422 42.201 68.941 1.00 84.57 110 PRO A N 1
ATOM 858 C CA . PRO A 1 110 ? 55.611 42.824 69.989 1.00 82.13 110 PRO A CA 1
ATOM 859 C C . PRO A 1 110 ? 55.152 44.206 69.543 1.00 89.76 110 PRO A C 1
ATOM 860 O O . PRO A 1 110 ? 55.890 44.904 68.848 1.00 86.05 110 PRO A O 1
ATOM 864 N N . GLY A 1 111 ? 53.946 44.590 69.941 1.00 94.75 111 GLY A N 1
ATOM 865 C CA . GLY A 1 111 ? 53.362 45.847 69.513 1.00 80.62 111 GLY A CA 1
ATOM 866 C C . GLY A 1 111 ? 52.508 45.659 68.275 1.00 78.00 111 GLY A C 1
ATOM 867 O O . GLY A 1 111 ? 51.741 46.546 67.898 1.00 94.34 111 GLY A O 1
ATOM 868 N N . SER A 1 112 ? 52.639 44.498 67.642 1.00 85.83 112 SER A N 1
ATOM 869 C CA . SER A 1 112 ? 51.743 44.118 66.559 1.00 78.30 112 SER A CA 1
ATOM 870 C C . SER A 1 112 ? 50.405 43.769 67.181 1.00 78.48 112 SER A C 1
ATOM 871 O O . SER A 1 112 ? 50.346 43.356 68.340 1.00 74.31 112 SER A O 1
ATOM 874 N N . LYS A 1 113 ? 49.328 43.929 66.424 1.00 70.16 113 LYS A N 1
ATOM 875 C CA . LYS A 1 113 ? 48.007 43.677 66.983 1.00 63.26 113 LYS A CA 1
ATOM 876 C C . LYS A 1 113 ? 47.064 43.018 65.991 1.00 69.47 113 LYS A C 1
ATOM 877 O O . LYS A 1 113 ? 47.345 42.964 64.799 1.00 79.44 113 LYS A O 1
ATOM 883 N N . PHE A 1 114 ? 45.958 42.485 66.499 1.00 55.09 114 PHE A N 1
ATOM 884 C CA . PHE A 1 114 ? 44.939 41.896 65.640 1.00 55.04 114 PHE A CA 1
ATOM 885 C C . PHE A 1 114 ? 43.570 41.955 66.307 1.00 61.01 114 PHE A C 1
ATOM 886 O O . PHE A 1 114 ? 43.468 42.014 67.533 1.00 65.83 114 PHE A O 1
ATOM 894 N N . THR A 1 115 ? 42.520 41.949 65.493 1.00 62.90 115 THR A N 1
ATOM 895 C CA . THR A 1 115 ? 41.162 42.078 66.002 1.00 61.85 115 THR A CA 1
ATOM 896 C C . THR A 1 115 ? 40.320 40.834 65.738 1.00 66.54 115 THR A C 1
ATOM 897 O O . THR A 1 115 ? 40.083 40.462 64.589 1.00 58.12 115 THR A O 1
ATOM 901 N N . LEU A 1 116 ? 39.882 40.190 66.815 1.00 72.87 116 LEU A N 1
ATOM 902 C CA . LEU A 1 116 ? 38.997 39.038 66.718 1.00 71.01 116 LEU A CA 1
ATOM 903 C C . LEU A 1 116 ? 37.534 39.460 66.787 1.00 61.81 116 LEU A C 1
ATOM 904 O O . LEU A 1 116 ? 37.154 40.282 67.626 1.00 65.91 116 LEU A O 1
ATOM 909 N N . LEU A 1 117 ? 36.721 38.888 65.905 1.00 71.03 117 LEU A N 1
ATOM 910 C CA . LEU A 1 117 ? 35.278 39.099 65.935 1.00 66.23 117 LEU A CA 1
ATOM 911 C C . LEU A 1 117 ? 34.556 37.833 66.381 1.00 76.17 117 LEU A C 1
ATOM 912 O O . LEU A 1 117 ? 34.293 36.936 65.579 1.00 79.43 117 LEU A O 1
ATOM 917 N N . LEU A 1 118 ? 34.275 37.749 67.676 1.00 66.17 118 LEU A N 1
ATOM 918 C CA . LEU A 1 118 ? 33.417 36.699 68.202 1.00 74.64 118 LEU A CA 1
ATOM 919 C C . LEU A 1 118 ? 31.979 37.001 67.795 1.00 66.76 118 LEU A C 1
ATOM 920 O O . LEU A 1 118 ? 31.571 38.160 67.773 1.00 79.04 118 LEU A O 1
ATOM 925 N N . THR A 1 119 ? 31.209 35.963 67.481 1.00 68.91 119 THR A N 1
ATOM 926 C CA . THR A 1 119 ? 29.810 36.151 67.105 1.00 61.15 119 THR A CA 1
ATOM 927 C C . THR A 1 119 ? 28.973 34.891 67.308 1.00 62.68 119 THR A C 1
ATOM 928 O O . THR A 1 119 ? 29.448 33.775 67.096 1.00 64.23 119 THR A O 1
ATOM 932 N N . SER A 1 120 ? 27.721 35.083 67.713 1.00 66.12 120 SER A N 1
ATOM 933 C CA . SER A 1 120 ? 26.820 33.971 67.995 1.00 58.13 120 SER A CA 1
ATOM 934 C C . SER A 1 120 ? 25.365 34.425 67.974 1.00 74.57 120 SER A C 1
ATOM 935 O O . SER A 1 120 ? 25.070 35.597 68.197 1.00 84.94 120 SER A O 1
ATOM 938 N N . ASP A 1 121 ? 24.458 33.492 67.703 1.00 88.15 121 ASP A N 1
ATOM 939 C CA . ASP A 1 121 ? 23.030 33.786 67.748 1.00 91.28 121 ASP A CA 1
ATOM 940 C C . ASP A 1 121 ? 22.521 33.761 69.187 1.00 92.80 121 ASP A C 1
ATOM 941 O O . ASP A 1 121 ? 21.401 34.186 69.469 1.00 99.52 121 ASP A O 1
ATOM 946 N N . ASP A 1 122 ? 23.355 33.258 70.092 1.00 80.06 122 ASP A N 1
ATOM 947 C CA . ASP A 1 122 ? 23.007 33.167 71.504 1.00 83.85 122 ASP A CA 1
ATOM 948 C C . ASP A 1 122 ? 23.874 34.128 72.312 1.00 79.76 122 ASP A C 1
ATOM 949 O O . ASP A 1 122 ? 25.095 34.149 72.156 1.00 81.66 122 ASP A O 1
ATOM 954 N N . GLU A 1 123 ? 23.243 34.924 73.172 1.00 78.43 123 GLU A N 1
ATOM 955 C CA . GLU A 1 123 ? 23.974 35.883 73.995 1.00 90.11 123 GLU A CA 1
ATOM 956 C C . GLU A 1 123 ? 24.900 35.188 74.986 1.00 88.54 123 GLU A C 1
ATOM 957 O O . GLU A 1 123 ? 26.052 35.594 75.171 1.00 75.36 123 GLU A O 1
ATOM 963 N N . GLU A 1 124 ? 24.391 34.133 75.615 1.00 93.25 124 GLU A N 1
ATOM 964 C CA . GLU A 1 124 ? 25.142 33.424 76.641 1.00 80.47 124 GLU A CA 1
ATOM 965 C C . GLU A 1 124 ? 26.382 32.759 76.058 1.00 71.77 124 GLU A C 1
ATOM 966 O O . GLU A 1 124 ? 27.433 32.718 76.700 1.00 67.01 124 GLU A O 1
ATOM 972 N N . VAL A 1 125 ? 26.261 32.261 74.832 1.00 60.16 125 VAL A N 1
ATOM 973 C CA . VAL A 1 125 ? 27.383 31.618 74.158 1.00 77.65 125 VAL A CA 1
ATOM 974 C C . VAL A 1 125 ? 28.471 32.640 73.855 1.00 62.46 125 VAL A C 1
ATOM 975 O O . VAL A 1 125 ? 29.665 32.364 74.019 1.00 57.61 125 VAL A O 1
ATOM 979 N N . LEU A 1 126 ? 28.050 33.832 73.442 1.00 66.39 126 LEU A N 1
ATOM 980 C CA . LEU A 1 126 ? 28.990 34.908 73.174 1.00 69.99 126 LEU A CA 1
ATOM 981 C C . LEU A 1 126 ? 29.684 35.322 74.462 1.00 62.39 126 LEU A C 1
ATOM 982 O O . LEU A 1 126 ? 30.877 35.625 74.463 1.00 70.14 126 LEU A O 1
ATOM 987 N N . LYS A 1 127 ? 28.942 35.299 75.566 1.00 60.17 127 LYS A N 1
ATOM 988 C CA . LYS A 1 127 ? 29.520 35.649 76.858 1.00 69.21 127 LYS A CA 1
ATOM 989 C C . LYS A 1 127 ? 30.557 34.619 77.297 1.00 70.62 127 LYS A C 1
ATOM 990 O O . LYS A 1 127 ? 31.622 34.973 77.808 1.00 70.68 127 LYS A O 1
ATOM 996 N N . LEU A 1 128 ? 30.249 33.344 77.078 1.00 75.38 128 LEU A N 1
ATOM 997 C CA . LEU A 1 128 ? 31.159 32.272 77.462 1.00 70.57 128 LEU A CA 1
ATOM 998 C C . LEU A 1 128 ? 32.433 32.309 76.627 1.00 66.29 128 LEU A C 1
ATOM 999 O O . LEU A 1 128 ? 33.539 32.146 77.153 1.00 67.00 128 LEU A O 1
ATOM 1004 N N . ALA A 1 129 ? 32.276 32.538 75.326 1.00 57.25 129 ALA A N 1
ATOM 1005 C CA . ALA A 1 129 ? 33.428 32.652 74.441 1.00 65.08 129 ALA A CA 1
ATOM 1006 C C . ALA A 1 129 ? 34.272 33.875 74.794 1.00 64.00 129 ALA A C 1
ATOM 1007 O O . ALA A 1 129 ? 35.504 33.843 74.701 1.00 65.49 129 ALA A O 1
ATOM 1009 N N . CYS A 1 130 ? 33.605 34.945 75.221 1.00 56.93 130 CYS A N 1
ATOM 1010 C CA . CYS A 1 130 ? 34.308 36.161 75.609 1.00 63.86 130 CYS A CA 1
ATOM 1011 C C . CYS A 1 130 ? 35.126 35.931 76.869 1.00 64.42 130 CYS A C 1
ATOM 1012 O O . CYS A 1 130 ? 36.287 36.334 76.946 1.00 58.99 130 CYS A O 1
ATOM 1015 N N . TYR A 1 131 ? 34.522 35.267 77.850 1.00 64.51 131 TYR A N 1
ATOM 1016 C CA . TYR A 1 131 ? 35.220 34.964 79.093 1.00 76.80 131 TYR A CA 1
ATOM 1017 C C . TYR A 1 131 ? 36.385 34.011 78.846 1.00 52.42 131 TYR A C 1
ATOM 1018 O O . TYR A 1 131 ? 37.429 34.101 79.501 1.00 58.62 131 TYR A O 1
ATOM 1027 N N . SER A 1 132 ? 36.208 33.113 77.882 1.00 53.62 132 SER A N 1
ATOM 1028 C CA . SER A 1 132 ? 37.269 32.185 77.520 1.00 61.76 132 SER A CA 1
ATOM 1029 C C . SER A 1 132 ? 38.439 32.930 76.889 1.00 67.88 132 SER A C 1
ATOM 1030 O O . SER A 1 132 ? 39.603 32.649 77.191 1.00 73.16 132 SER A O 1
ATOM 1033 N N . LEU A 1 133 ? 38.127 33.890 76.021 1.00 67.08 133 LEU A N 1
ATOM 1034 C CA . LEU A 1 133 ? 39.169 34.688 75.386 1.00 60.08 133 LEU A CA 1
ATOM 1035 C C . LEU A 1 133 ? 39.893 35.547 76.420 1.00 62.91 133 LEU A C 1
ATOM 1036 O O . LEU A 1 133 ? 41.108 35.725 76.346 1.00 56.32 133 LEU A O 1
ATOM 1041 N N . ILE A 1 134 ? 39.146 36.065 77.390 1.00 46.31 134 ILE A N 1
ATOM 1042 C CA . ILE A 1 134 ? 39.740 36.893 78.435 1.00 62.32 134 ILE A CA 1
ATOM 1043 C C . ILE A 1 134 ? 40.673 36.065 79.313 1.00 70.77 134 ILE A C 1
ATOM 1044 O O . ILE A 1 134 ? 41.753 36.525 79.704 1.00 71.86 134 ILE A O 1
ATOM 1049 N N . GLY A 1 135 ? 40.273 34.825 79.582 1.00 68.12 135 GLY A N 1
ATOM 1050 C CA . GLY A 1 135 ? 41.101 33.940 80.379 1.00 54.64 135 GLY A CA 1
ATOM 1051 C C . GLY A 1 135 ? 42.354 33.543 79.624 1.00 66.10 135 GLY A C 1
ATOM 1052 O O . GLY A 1 135 ? 43.435 33.426 80.208 1.00 74.35 135 GLY A O 1
ATOM 1053 N N . LEU A 1 136 ? 42.209 33.350 78.315 1.00 48.40 136 LEU A N 1
ATOM 1054 C CA . LEU A 1 136 ? 43.353 33.060 77.458 1.00 59.93 136 LEU A CA 1
ATOM 1055 C C . LEU A 1 136 ? 44.324 34.237 77.390 1.00 73.54 136 LEU A C 1
ATOM 1056 O O . LEU A 1 136 ? 45.539 34.049 77.335 1.00 68.55 136 LEU A O 1
ATOM 1061 N N . VAL A 1 137 ? 43.784 35.451 77.420 1.00 64.63 137 VAL A N 1
ATOM 1062 C CA . VAL A 1 137 ? 44.609 36.646 77.298 1.00 58.50 137 VAL A CA 1
ATOM 1063 C C . VAL A 1 137 ? 45.365 36.942 78.586 1.00 65.00 137 VAL A C 1
ATOM 1064 O O . VAL A 1 137 ? 46.563 37.228 78.562 1.00 57.61 137 VAL A O 1
ATOM 1068 N N . TYR A 1 138 ? 44.669 36.852 79.713 1.00 58.23 138 TYR A N 1
ATOM 1069 C CA . TYR A 1 138 ? 45.283 37.203 80.988 1.00 52.56 138 TYR A CA 1
ATOM 1070 C C . TYR A 1 138 ? 46.101 36.084 81.628 1.00 66.25 138 TYR A C 1
ATOM 1071 O O . TYR A 1 138 ? 47.118 36.347 82.266 1.00 96.88 138 TYR A O 1
ATOM 1080 N N . PHE A 1 139 ? 45.661 34.841 81.463 1.00 81.21 139 PHE A N 1
ATOM 1081 C CA . PHE A 1 139 ? 46.336 33.728 82.125 1.00 88.94 139 PHE A CA 1
ATOM 1082 C C . PHE A 1 139 ? 47.158 32.841 81.189 1.00 65.69 139 PHE A C 1
ATOM 1083 O O . PHE A 1 139 ? 47.789 31.884 81.637 1.00 75.86 139 PHE A O 1
ATOM 1091 N N . GLY A 1 140 ? 47.161 33.161 79.899 1.00 67.31 140 GLY A N 1
ATOM 1092 C CA . GLY A 1 140 ? 47.844 32.327 78.925 1.00 57.81 140 GLY A CA 1
ATOM 1093 C C . GLY A 1 140 ? 48.616 33.072 77.853 1.00 69.46 140 GLY A C 1
ATOM 1094 O O . GLY A 1 140 ? 49.315 34.045 78.134 1.00 93.15 140 GLY A O 1
ATOM 1095 N N . GLY A 1 141 ? 48.493 32.598 76.616 1.00 63.11 141 GLY A N 1
ATOM 1096 C CA . GLY A 1 141 ? 49.194 33.177 75.484 1.00 72.88 141 GLY A CA 1
ATOM 1097 C C . GLY A 1 141 ? 48.907 32.394 74.217 1.00 69.52 141 GLY A C 1
ATOM 1098 O O . GLY A 1 141 ? 48.079 31.484 74.223 1.00 64.33 141 GLY A O 1
ATOM 1099 N N . ILE A 1 142 ? 49.587 32.740 73.127 1.00 62.71 142 ILE A N 1
ATOM 1100 C CA . ILE A 1 142 ? 49.387 32.052 71.853 1.00 51.77 142 ILE A CA 1
ATOM 1101 C C . ILE A 1 142 ? 50.712 31.724 71.167 1.00 61.13 142 ILE A C 1
ATOM 1102 O O . ILE A 1 142 ? 51.753 32.292 71.497 1.00 77.68 142 ILE A O 1
ATOM 1107 N N . GLY A 1 143 ? 50.662 30.797 70.216 1.00 59.42 143 GLY A N 1
ATOM 1108 C CA . GLY A 1 143 ? 51.821 30.455 69.413 1.00 53.53 143 GLY A CA 1
ATOM 1109 C C . GLY A 1 143 ? 52.752 29.439 70.045 1.00 57.13 143 GLY A C 1
ATOM 1110 O O . GLY A 1 143 ? 52.508 28.954 71.149 1.00 69.36 143 GLY A O 1
ATOM 1111 N N . PHE A 1 144 ? 53.827 29.119 69.330 1.00 61.07 144 PHE A N 1
ATOM 1112 C CA . PHE A 1 144 ? 54.807 28.137 69.786 1.00 75.68 144 PHE A CA 1
ATOM 1113 C C . PHE A 1 144 ? 55.544 28.586 71.043 1.00 81.48 144 PHE A C 1
ATOM 1114 O O . PHE A 1 144 ? 55.855 29.767 71.204 1.00 92.95 144 PHE A O 1
ATOM 1122 N N . ARG A 1 145 ? 55.821 27.626 71.923 1.00 93.50 145 ARG A N 1
ATOM 1123 C CA . ARG A 1 145 ? 56.457 27.890 73.212 1.00 102.34 145 ARG A CA 1
ATOM 1124 C C . ARG A 1 145 ? 55.717 28.965 74.003 1.00 93.32 145 ARG A C 1
ATOM 1125 O O . ARG A 1 145 ? 56.328 29.816 74.643 1.00 94.46 145 ARG A O 1
ATOM 1133 N N . CYS A 1 146 ? 54.391 28.912 73.945 1.00 86.90 146 CYS A N 1
ATOM 1134 C CA . CYS A 1 146 ? 53.538 29.866 74.639 1.00 76.04 146 CYS A CA 1
ATOM 1135 C C . CYS A 1 146 ? 53.662 29.782 76.157 1.00 87.47 146 CYS A C 1
ATOM 1136 O O . CYS A 1 146 ? 53.569 30.792 76.851 1.00 81.66 146 CYS A O 1
ATOM 1139 N N . SER A 1 147 ? 53.886 28.574 76.667 1.00 103.97 147 SER A N 1
ATOM 1140 C CA . SER A 1 147 ? 53.957 28.347 78.107 1.00 89.37 147 SER A CA 1
ATOM 1141 C C . SER A 1 147 ? 55.226 28.931 78.715 1.00 86.40 147 SER A C 1
ATOM 1142 O O . SER A 1 147 ? 55.311 29.127 79.925 1.00 84.54 147 SER A O 1
ATOM 1145 N N . ARG A 1 148 ? 56.207 29.211 77.865 1.00 90.95 148 ARG A N 1
ATOM 1146 C CA . ARG A 1 148 ? 57.485 29.748 78.316 1.00 98.20 148 ARG A CA 1
ATOM 1147 C C . ARG A 1 148 ? 57.592 31.267 78.169 1.00 95.70 148 ARG A C 1
ATOM 1148 O O . ARG A 1 148 ? 58.690 31.818 78.123 1.00 93.43 148 ARG A O 1
ATOM 1156 N N . GLY A 1 149 ? 56.443 31.933 78.096 1.00 89.79 149 GLY A N 1
ATOM 1157 C CA . GLY A 1 149 ? 56.389 33.385 78.097 1.00 105.51 149 GLY A CA 1
ATOM 1158 C C . GLY A 1 149 ? 56.285 34.055 76.741 1.00 103.93 149 GLY A C 1
ATOM 1159 O O . GLY A 1 149 ? 56.069 35.264 76.663 1.00 88.67 149 GLY A O 1
ATOM 1160 N N . ALA A 1 150 ? 56.440 33.283 75.670 1.00 100.46 150 ALA A N 1
ATOM 1161 C CA . ALA A 1 150 ? 56.203 33.803 74.329 1.00 78.53 150 ALA A CA 1
ATOM 1162 C C . ALA A 1 150 ? 54.706 33.940 74.073 1.00 76.94 150 ALA A C 1
ATOM 1163 O O . ALA A 1 150 ? 53.905 33.195 74.636 1.00 84.76 150 ALA A O 1
ATOM 1165 N N . GLY A 1 151 ? 54.332 34.892 73.224 1.00 68.92 151 GLY A N 1
ATOM 1166 C CA . GLY A 1 151 ? 52.948 35.026 72.809 1.00 67.25 151 GLY A CA 1
ATOM 1167 C C . GLY A 1 151 ? 52.029 35.713 73.802 1.00 69.93 151 GLY A C 1
ATOM 1168 O O . GLY A 1 151 ? 50.806 35.626 73.677 1.00 84.79 151 GLY A O 1
ATOM 1169 N N . SER A 1 152 ? 52.606 36.380 74.796 1.00 76.72 152 SER A N 1
ATOM 1170 C CA . SER A 1 152 ? 51.813 37.125 75.771 1.00 76.18 152 SER A CA 1
ATOM 1171 C C . SER A 1 152 ? 51.049 38.253 75.084 1.00 80.83 152 SER A C 1
ATOM 1172 O O . SER A 1 152 ? 51.558 38.887 74.160 1.00 74.46 152 SER A O 1
ATOM 1175 N N . LEU A 1 153 ? 49.827 38.502 75.544 1.00 68.39 153 LEU A N 1
ATOM 1176 C CA . LEU A 1 153 ? 48.946 39.465 74.893 1.00 53.13 153 LEU A CA 1
ATOM 1177 C C . LEU A 1 153 ? 48.276 40.392 75.897 1.00 70.81 153 LEU A C 1
ATOM 1178 O O . LEU A 1 153 ? 48.241 40.111 77.095 1.00 71.56 153 LEU A O 1
ATOM 1183 N N . LYS A 1 154 ? 47.746 41.503 75.396 1.00 78.33 154 LYS A N 1
ATOM 1184 C CA . LYS A 1 154 ? 46.942 42.406 76.210 1.00 67.16 154 LYS A CA 1
ATOM 1185 C C . LYS A 1 154 ? 45.757 42.912 75.395 1.00 63.80 154 LYS A C 1
ATOM 1186 O O . LYS A 1 154 ? 45.814 42.952 74.168 1.00 71.53 154 LYS A O 1
ATOM 1192 N N . ILE A 1 155 ? 44.677 43.277 76.076 1.00 77.56 155 ILE A N 1
ATOM 1193 C CA . ILE A 1 155 ? 43.497 43.806 75.400 1.00 83.66 155 ILE A CA 1
ATOM 1194 C C . ILE A 1 155 ? 43.582 45.323 75.245 1.00 78.36 155 ILE A C 1
ATOM 1195 O O . ILE A 1 155 ? 43.209 46.069 76.151 1.00 81.73 155 ILE A O 1
ATOM 1200 N N . SER A 1 156 ? 44.094 45.776 74.104 1.00 69.22 156 SER A N 1
ATOM 1201 C CA . SER A 1 156 ? 44.198 47.207 73.833 1.00 86.77 156 SER A CA 1
ATOM 1202 C C . SER A 1 156 ? 42.829 47.867 73.681 1.00 81.03 156 SER A C 1
ATOM 1203 O O . SER A 1 156 ? 42.664 49.050 73.977 1.00 87.59 156 SER A O 1
ATOM 1206 N N . SER A 1 157 ? 41.850 47.093 73.222 1.00 82.89 157 SER A N 1
ATOM 1207 C CA . SER A 1 157 ? 40.504 47.609 72.996 1.00 82.18 157 SER A CA 1
ATOM 1208 C C . SER A 1 157 ? 39.470 46.487 73.009 1.00 85.10 157 SER A C 1
ATOM 1209 O O . SER A 1 157 ? 39.784 45.340 72.694 1.00 94.65 157 SER A O 1
ATOM 1212 N N . LEU A 1 158 ? 38.236 46.828 73.365 1.00 84.96 158 LEU A N 1
ATOM 1213 C CA . LEU A 1 158 ? 37.164 45.842 73.434 1.00 76.61 158 LEU A CA 1
ATOM 1214 C C . LEU A 1 158 ? 35.790 46.467 73.205 1.00 83.23 158 LEU A C 1
ATOM 1215 O O . LEU A 1 158 ? 35.491 47.545 73.720 1.00 97.99 158 LEU A O 1
ATOM 1220 N N . LYS A 1 159 ? 34.958 45.771 72.436 1.00 81.01 159 LYS A N 1
ATOM 1221 C CA . LYS A 1 159 ? 33.571 46.163 72.220 1.00 74.34 159 LYS A CA 1
ATOM 1222 C C . LYS A 1 159 ? 32.716 44.903 72.198 1.00 70.04 159 LYS A C 1
ATOM 1223 O O . LYS A 1 159 ? 33.154 43.860 71.713 1.00 58.85 159 LYS A O 1
ATOM 1229 N N . SER A 1 160 ? 31.495 44.999 72.716 1.00 58.18 160 SER A N 1
ATOM 1230 C CA . SER A 1 160 ? 30.635 43.827 72.833 1.00 63.84 160 SER A CA 1
ATOM 1231 C C . SER A 1 160 ? 29.151 44.177 72.870 1.00 72.76 160 SER A C 1
ATOM 1232 O O . SER A 1 160 ? 28.759 45.211 73.412 1.00 72.66 160 SER A O 1
ATOM 1235 N N . ASP A 1 161 ? 28.331 43.301 72.296 1.00 69.47 161 ASP A N 1
ATOM 1236 C CA . ASP A 1 161 ? 26.881 43.465 72.331 1.00 63.89 161 ASP A CA 1
ATOM 1237 C C . ASP A 1 161 ? 26.309 42.976 73.657 1.00 63.10 161 ASP A C 1
ATOM 1238 O O . ASP A 1 161 ? 25.130 43.177 73.949 1.00 77.97 161 ASP A O 1
ATOM 1243 N N . VAL A 1 162 ? 27.153 42.331 74.456 1.00 56.87 162 VAL A N 1
ATOM 1244 C CA . VAL A 1 162 ? 26.754 41.858 75.775 1.00 63.99 162 VAL A CA 1
ATOM 1245 C C . VAL A 1 162 ? 27.699 42.396 76.843 1.00 67.10 162 VAL A C 1
ATOM 1246 O O . VAL A 1 162 ? 28.891 42.581 76.593 1.00 53.22 162 VAL A O 1
ATOM 1250 N N . GLN A 1 163 ? 27.161 42.658 78.030 1.00 69.42 163 GLN A N 1
ATOM 1251 C CA . GLN A 1 163 ? 27.976 43.121 79.145 1.00 73.07 163 GLN A CA 1
ATOM 1252 C C . GLN A 1 163 ? 28.970 42.048 79.575 1.00 81.86 163 GLN A C 1
ATOM 1253 O O . GLN A 1 163 ? 28.657 40.857 79.566 1.00 84.77 163 GLN A O 1
ATOM 1259 N N . LEU A 1 164 ? 30.168 42.479 79.952 1.00 75.35 164 LEU A N 1
ATOM 1260 C CA . LEU A 1 164 ? 31.219 41.559 80.362 1.00 70.30 164 LEU A CA 1
ATOM 1261 C C . LEU A 1 164 ? 31.668 41.845 81.790 1.00 80.54 164 LEU A C 1
ATOM 1262 O O . LEU A 1 164 ? 31.040 42.629 82.501 1.00 87.16 164 LEU A O 1
ATOM 1267 N N . ILE A 1 165 ? 32.753 41.201 82.206 1.00 106.13 165 ILE A N 1
ATOM 1268 C CA . ILE A 1 165 ? 33.277 41.381 83.554 1.00 85.21 165 ILE A CA 1
ATOM 1270 N N . ASP A 1 166 ? 35.107 44.040 84.268 1.00 72.19 166 ASP A N 1
ATOM 1271 C CA . ASP A 1 166 ? 36.105 45.084 84.461 1.00 93.12 166 ASP A CA 1
ATOM 1272 C C . ASP A 1 166 ? 37.519 44.520 84.390 1.00 92.79 166 ASP A C 1
ATOM 1273 O O . ASP A 1 166 ? 37.910 43.693 85.215 1.00 107.36 166 ASP A O 1
ATOM 1278 N N . LEU A 1 167 ? 38.281 44.966 83.396 1.00 82.34 167 LEU A N 1
ATOM 1279 C CA . LEU A 1 167 ? 39.672 44.555 83.259 1.00 74.52 167 LEU A CA 1
ATOM 1280 C C . LEU A 1 167 ? 40.529 45.184 84.356 1.00 80.40 167 LEU A C 1
ATOM 1281 O O . LEU A 1 167 ? 40.457 46.391 84.589 1.00 91.22 167 LEU A O 1
ATOM 1286 N N . PRO A 1 168 ? 41.342 44.361 85.034 1.00 90.17 168 PRO A N 1
ATOM 1287 C CA . PRO A 1 168 ? 42.154 44.775 86.185 1.00 86.82 168 PRO A CA 1
ATOM 1288 C C . PRO A 1 168 ? 43.202 45.833 85.852 1.00 89.92 168 PRO A C 1
ATOM 1289 O O . PRO A 1 168 ? 43.772 45.819 84.761 1.00 87.43 168 PRO A O 1
ATOM 1293 N N . LYS A 1 169 ? 43.447 46.738 86.796 1.00 102.52 169 LYS A N 1
ATOM 1294 C CA . LYS A 1 169 ? 44.490 47.747 86.650 1.00 98.39 169 LYS A CA 1
ATOM 1295 C C . LYS A 1 169 ? 45.643 47.493 87.618 1.00 99.86 169 LYS A C 1
ATOM 1296 O O . LYS A 1 169 ? 46.651 48.199 87.594 1.00 99.53 169 LYS A O 1
ATOM 1302 N N . ASN A 1 170 ? 45.490 46.479 88.463 1.00 103.43 170 ASN A N 1
ATOM 1303 C CA . ASN A 1 170 ? 46.480 46.177 89.493 1.00 97.57 170 ASN A CA 1
ATOM 1304 C C . ASN A 1 170 ? 46.436 44.724 89.949 1.00 88.14 170 ASN A C 1
ATOM 1305 O O . ASN A 1 170 ? 45.580 43.954 89.514 1.00 93.81 170 ASN A O 1
ATOM 1310 N N . LYS A 1 171 ? 47.378 44.359 90.812 1.00 83.09 171 LYS A N 1
ATOM 1311 C CA . LYS A 1 171 ? 47.489 42.997 91.313 1.00 90.02 171 LYS A CA 1
ATOM 1312 C C . LYS A 1 171 ? 46.205 42.528 91.993 1.00 107.27 171 LYS A C 1
ATOM 1313 O O . LYS A 1 171 ? 45.735 41.411 91.755 1.00 108.83 171 LYS A O 1
ATOM 1319 N N . ASN A 1 172 ? 45.624 43.397 92.812 1.00 106.29 172 ASN A N 1
ATOM 1320 C CA . ASN A 1 172 ? 44.429 43.044 93.568 1.00 108.91 172 ASN A CA 1
ATOM 1321 C C . ASN A 1 172 ? 43.238 42.784 92.654 1.00 101.50 172 ASN A C 1
ATOM 1322 O O . ASN A 1 172 ? 42.536 41.778 92.797 1.00 84.65 172 ASN A O 1
ATOM 1327 N N . GLN A 1 173 ? 43.025 43.690 91.705 1.00 91.65 173 GLN A N 1
ATOM 1328 C CA . GLN A 1 173 ? 41.964 43.521 90.722 1.00 99.80 173 GLN A CA 1
ATOM 1329 C C . GLN A 1 173 ? 42.235 42.318 89.824 1.00 96.19 173 GLN A C 1
ATOM 1330 O O . GLN A 1 173 ? 41.302 41.668 89.352 1.00 90.16 173 GLN A O 1
ATOM 1336 N N . LEU A 1 174 ? 43.512 42.030 89.589 1.00 83.46 174 LEU A N 1
ATOM 1337 C CA . LEU A 1 174 ? 43.890 40.853 88.815 1.00 83.16 174 LEU A CA 1
ATOM 1338 C C . LEU A 1 174 ? 43.491 39.586 89.555 1.00 94.38 174 LEU A C 1
ATOM 1339 O O . LEU A 1 174 ? 43.108 38.591 88.939 1.00 96.68 174 LEU A O 1
ATOM 1344 N N . GLY A 1 175 ? 43.573 39.629 90.881 1.00 97.58 175 GLY A N 1
ATOM 1345 C CA . GLY A 1 175 ? 43.124 38.510 91.684 1.00 89.66 175 GLY A CA 1
ATOM 1346 C C . GLY A 1 175 ? 41.611 38.422 91.703 1.00 92.86 175 GLY A C 1
ATOM 1347 O O . GLY A 1 175 ? 41.040 37.331 91.733 1.00 106.71 175 GLY A O 1
ATOM 1348 N N . GLN A 1 176 ? 40.959 39.581 91.688 1.00 94.98 176 GLN A N 1
ATOM 1349 C CA . GLN A 1 176 ? 39.501 39.638 91.653 1.00 97.63 176 GLN A CA 1
ATOM 1350 C C . GLN A 1 176 ? 38.906 39.115 90.345 1.00 90.62 176 GLN A C 1
ATOM 1351 O O . GLN A 1 176 ? 37.811 38.549 90.335 1.00 102.74 176 GLN A O 1
ATOM 1357 N N . MET A 1 177 ? 39.631 39.303 89.244 1.00 80.19 177 MET A N 1
ATOM 1358 C CA . MET A 1 177 ? 39.114 38.943 87.926 1.00 86.44 177 MET A CA 1
ATOM 1359 C C . MET A 1 177 ? 38.900 37.440 87.765 1.00 84.32 177 MET A C 1
ATOM 1360 O O . MET A 1 177 ? 38.031 37.012 87.010 1.00 72.65 177 MET A O 1
ATOM 1365 N N . VAL A 1 178 ? 39.692 36.642 88.474 1.00 85.83 178 VAL A N 1
ATOM 1366 C CA . VAL A 1 178 ? 39.528 35.195 88.426 1.00 88.93 178 VAL A CA 1
ATOM 1367 C C . VAL A 1 178 ? 38.181 34.815 89.026 1.00 87.34 178 VAL A C 1
ATOM 1368 O O . VAL A 1 178 ? 37.407 34.056 88.431 1.00 85.11 178 VAL A O 1
ATOM 1372 N N . ASN A 1 179 ? 37.900 35.369 90.201 1.00 70.53 179 ASN A N 1
ATOM 1373 C CA . ASN A 1 179 ? 36.637 35.126 90.880 1.00 78.87 179 ASN A CA 1
ATOM 1374 C C . ASN A 1 179 ? 35.458 35.683 90.095 1.00 88.01 179 ASN A C 1
ATOM 1375 O O . ASN A 1 179 ? 34.366 35.121 90.125 1.00 85.26 179 ASN A O 1
ATOM 1380 N N . ASP A 1 180 ? 35.685 36.788 89.389 1.00 70.93 180 ASP A N 1
ATOM 1381 C CA . ASP A 1 180 ? 34.640 37.376 88.559 1.00 87.46 180 ASP A CA 1
ATOM 1382 C C . ASP A 1 180 ? 34.319 36.495 87.356 1.00 93.49 180 ASP A C 1
ATOM 1383 O O . ASP A 1 180 ? 33.151 36.284 87.020 1.00 90.91 180 ASP A O 1
ATOM 1388 N N . LEU A 1 181 ? 35.360 35.970 86.718 1.00 81.99 181 LEU A N 1
ATOM 1389 C CA . LEU A 1 181 ? 35.180 35.096 85.569 1.00 80.50 181 LEU A CA 1
ATOM 1390 C C . LEU A 1 181 ? 34.480 33.815 85.988 1.00 67.84 181 LEU A C 1
ATOM 1391 O O . LEU A 1 181 ? 33.551 33.359 85.320 1.00 89.02 181 LEU A O 1
ATOM 1396 N N . THR A 1 182 ? 34.909 33.250 87.113 1.00 73.00 182 THR A N 1
ATOM 1397 C CA . THR A 1 182 ? 34.302 32.016 87.591 1.00 73.35 182 THR A CA 1
ATOM 1398 C C . THR A 1 182 ? 32.854 32.221 88.024 1.00 84.71 182 THR A C 1
ATOM 1399 O O . THR A 1 182 ? 31.996 31.393 87.730 1.00 81.72 182 THR A O 1
ATOM 1403 N N . VAL A 1 183 ? 32.582 33.324 88.718 1.00 86.70 183 VAL A N 1
ATOM 1404 C CA . VAL A 1 183 ? 31.219 33.608 89.159 1.00 91.25 183 VAL A CA 1
ATOM 1405 C C . VAL A 1 183 ? 30.279 33.921 87.992 1.00 76.32 183 VAL A C 1
ATOM 1406 O O . VAL A 1 183 ? 29.089 33.607 88.047 1.00 82.42 183 VAL A O 1
ATOM 1410 N N . GLU A 1 184 ? 30.816 34.517 86.930 1.00 65.84 184 GLU A N 1
ATOM 1411 C CA . GLU A 1 184 ? 29.996 34.829 85.765 1.00 81.74 184 GLU A CA 1
ATOM 1412 C C . GLU A 1 184 ? 29.716 33.585 84.931 1.00 87.34 184 GLU A C 1
ATOM 1413 O O . GLU A 1 184 ? 28.579 33.350 84.510 1.00 90.43 184 GLU A O 1
ATOM 1419 N N . ILE A 1 185 ? 30.754 32.787 84.700 1.00 86.72 185 ILE A N 1
ATOM 1420 C CA . ILE A 1 185 ? 30.593 31.548 83.951 1.00 85.86 185 ILE A CA 1
ATOM 1421 C C . ILE A 1 185 ? 29.674 30.591 84.705 1.00 78.21 185 ILE A C 1
ATOM 1422 O O . ILE A 1 185 ? 28.855 29.895 84.102 1.00 81.96 185 ILE A O 1
ATOM 1427 N N . ALA A 1 186 ? 29.789 30.584 86.031 1.00 74.03 186 ALA A N 1
ATOM 1428 C CA . ALA A 1 186 ? 28.900 29.776 86.855 1.00 79.42 186 ALA A CA 1
ATOM 1429 C C . ALA A 1 186 ? 27.477 30.315 86.811 1.00 89.49 186 ALA A C 1
ATOM 1430 O O . ALA A 1 186 ? 26.519 29.546 86.791 1.00 96.90 186 ALA A O 1
ATOM 1432 N N . LYS A 1 187 ? 27.345 31.638 86.783 1.00 85.34 187 LYS A N 1
ATOM 1433 C CA . LYS A 1 187 ? 26.028 32.264 86.716 1.00 91.11 187 LYS A CA 1
ATOM 1434 C C . LYS A 1 187 ? 25.326 31.936 85.401 1.00 83.98 187 LYS A C 1
ATOM 1435 O O . LYS A 1 187 ? 24.102 31.808 85.355 1.00 86.77 187 LYS A O 1
ATOM 1441 N N . ILE A 1 188 ? 26.109 31.793 84.337 1.00 83.90 188 ILE A N 1
ATOM 1442 C CA . ILE A 1 188 ? 25.561 31.400 83.043 1.00 86.70 188 ILE A CA 1
ATOM 1443 C C . ILE A 1 188 ? 25.211 29.915 83.033 1.00 89.28 188 ILE A C 1
ATOM 1444 O O . ILE A 1 188 ? 24.153 29.517 82.543 1.00 87.36 188 ILE A O 1
ATOM 1449 N N . LEU A 1 189 ? 26.105 29.103 83.586 1.00 84.24 189 LEU A N 1
ATOM 1450 C CA . LEU A 1 189 ? 25.924 27.654 83.607 1.00 76.55 189 LEU A CA 1
ATOM 1451 C C . LEU A 1 189 ? 24.758 27.195 84.482 1.00 83.62 189 LEU A C 1
ATOM 1452 O O . LEU A 1 189 ? 24.152 26.156 84.217 1.00 91.32 189 LEU A O 1
ATOM 1457 N N . LYS A 1 190 ? 24.446 27.966 85.521 1.00 95.70 190 LYS A N 1
ATOM 1458 C CA . LYS A 1 190 ? 23.352 27.614 86.423 1.00 94.59 190 LYS A CA 1
ATOM 1459 C C . LYS A 1 190 ? 22.004 27.601 85.709 1.00 99.44 190 LYS A C 1
ATOM 1460 O O . LYS A 1 190 ? 21.128 26.804 86.041 1.00 121.33 190 LYS A O 1
ATOM 1466 N N . LYS A 1 191 ? 21.834 28.492 84.738 1.00 108.07 191 LYS A N 1
ATOM 1467 C CA . LYS A 1 191 ? 20.627 28.489 83.920 1.00 122.09 191 LYS A CA 1
ATOM 1468 C C . LYS A 1 191 ? 20.545 27.242 83.045 1.00 145.71 191 LYS A C 1
ATOM 1469 O O . LYS A 1 191 ? 19.458 26.736 82.767 1.00 151.75 191 LYS A O 1
ATOM 1475 N N . THR A 1 192 ? 21.704 26.753 82.613 1.00 150.24 192 THR A N 1
ATOM 1476 C CA . THR A 1 192 ? 21.766 25.604 81.715 1.00 152.54 192 THR A CA 1
ATOM 1477 C C . THR A 1 192 ? 21.805 24.256 82.436 1.00 148.63 192 THR A C 1
ATOM 1478 O O . THR A 1 192 ? 21.687 23.208 81.801 1.00 142.33 192 THR A O 1
ATOM 1482 N N . PHE A 1 193 ? 21.964 24.281 83.756 1.00 147.81 193 PHE A N 1
ATOM 1483 C CA . PHE A 1 193 ? 22.104 23.043 84.520 1.00 150.65 193 PHE A CA 1
ATOM 1484 C C . PHE A 1 193 ? 21.435 23.097 85.889 1.00 162.32 193 PHE A C 1
ATOM 1485 O O . PHE A 1 193 ? 21.441 24.127 86.559 1.00 159.01 193 PHE A O 1
ATOM 1493 N N . LEU A 1 194 ? 20.867 21.967 86.299 1.00 179.49 194 LEU A N 1
ATOM 1494 C CA . LEU A 1 194 ? 20.119 21.884 87.547 1.00 189.62 194 LEU A CA 1
ATOM 1495 C C . LEU A 1 194 ? 21.019 21.812 88.781 1.00 207.27 194 LEU A C 1
ATOM 1496 O O . LEU A 1 194 ? 20.766 22.484 89.781 1.00 213.84 194 LEU A O 1
ATOM 1501 N N . CYS A 1 195 ? 22.068 21.000 88.706 1.00 216.34 195 CYS A N 1
ATOM 1502 C CA . CYS A 1 195 ? 22.929 20.750 89.861 1.00 226.25 195 CYS A CA 1
ATOM 1503 C C . CYS A 1 195 ? 23.876 21.901 90.205 1.00 227.44 195 CYS A C 1
ATOM 1504 O O . CYS A 1 195 ? 24.263 22.687 89.340 1.00 226.63 195 CYS A O 1
ATOM 1507 N N . ASP A 1 196 ? 24.242 21.979 91.481 1.00 227.89 196 ASP A N 1
ATOM 1508 C CA . ASP A 1 196 ? 25.161 22.999 91.982 1.00 223.84 196 ASP A CA 1
ATOM 1509 C C . ASP A 1 196 ? 26.609 22.737 91.567 1.00 222.69 196 ASP A C 1
ATOM 1510 O O . ASP A 1 196 ? 26.954 21.638 91.131 1.00 223.24 196 ASP A O 1
ATOM 1515 N N . HIS A 1 197 ? 27.444 23.762 91.702 1.00 219.89 197 HIS A N 1
ATOM 1516 C CA . HIS A 1 197 ? 28.839 23.714 91.267 1.00 217.09 197 HIS A CA 1
ATOM 1517 C C . HIS A 1 197 ? 29.680 22.673 92.006 1.00 216.44 197 HIS A C 1
ATOM 1518 O O . HIS A 1 197 ? 30.722 22.249 91.509 1.00 218.52 197 HIS A O 1
ATOM 1525 N N . GLU A 1 198 ? 29.239 22.276 93.197 1.00 210.22 198 GLU A N 1
ATOM 1526 C CA . GLU A 1 198 ? 30.000 21.333 94.013 1.00 197.74 198 GLU A CA 1
ATOM 1527 C C . GLU A 1 198 ? 30.191 19.987 93.315 1.00 189.44 198 GLU A C 1
ATOM 1528 O O . GLU A 1 198 ? 29.273 19.467 92.680 1.00 185.46 198 GLU A O 1
ATOM 1530 N N . ASN A 1 199 ? 31.393 19.432 93.443 1.00 181.81 199 ASN A N 1
ATOM 1531 C CA . ASN A 1 199 ? 31.728 18.155 92.822 1.00 164.74 199 ASN A CA 1
ATOM 1532 C C . ASN A 1 199 ? 32.904 17.494 93.535 1.00 166.10 199 ASN A C 1
ATOM 1533 O O . ASN A 1 199 ? 34.002 17.403 92.983 1.00 163.12 199 ASN A O 1
ATOM 1535 N N . LYS A 1 200 ? 32.659 17.041 94.763 1.00 168.74 200 LYS A N 1
ATOM 1536 C CA . LYS A 1 200 ? 33.669 16.369 95.582 1.00 169.32 200 LYS A CA 1
ATOM 1537 C C . LYS A 1 200 ? 34.927 17.208 95.807 1.00 170.90 200 LYS A C 1
ATOM 1538 O O . LYS A 1 200 ? 34.896 18.435 95.713 1.00 159.29 200 LYS A O 1
ATOM 1540 N N . ASN A 1 201 ? 36.030 16.531 96.113 1.00 182.39 201 ASN A N 1
ATOM 1541 C CA . ASN A 1 201 ? 37.300 17.193 96.394 1.00 174.74 201 ASN A CA 1
ATOM 1542 C C . ASN A 1 201 ? 37.913 17.818 95.144 1.00 158.39 201 ASN A C 1
ATOM 1543 O O . ASN A 1 201 ? 37.668 17.363 94.026 1.00 152.33 201 ASN A O 1
ATOM 1545 N N . CYS A 1 202 ? 38.709 18.864 95.343 1.00 162.62 202 CYS A N 1
ATOM 1546 C CA . CYS A 1 202 ? 39.358 19.556 94.235 1.00 174.24 202 CYS A CA 1
ATOM 1547 C C . CYS A 1 202 ? 40.470 18.706 93.632 1.00 181.93 202 CYS A C 1
ATOM 1548 O O . CYS A 1 202 ? 41.540 18.561 94.222 1.00 188.32 202 CYS A O 1
ATOM 1550 N N . THR A 1 203 ? 40.214 18.148 92.451 1.00 179.62 203 THR A N 1
ATOM 1551 C CA . THR A 1 203 ? 41.175 17.250 91.820 1.00 180.78 203 THR A CA 1
ATOM 1552 C C . THR A 1 203 ? 41.085 17.213 90.294 1.00 177.30 203 THR A C 1
ATOM 1553 O O . THR A 1 203 ? 41.842 16.490 89.649 1.00 179.05 203 THR A O 1
ATOM 1555 N N . SER A 1 204 ? 40.165 17.980 89.716 1.00 169.52 204 SER A N 1
ATOM 1556 C CA . SER A 1 204 ? 40.004 17.985 88.264 1.00 165.10 204 SER A CA 1
ATOM 1557 C C . SER A 1 204 ? 41.259 18.508 87.568 1.00 175.33 204 SER A C 1
ATOM 1558 O O . SER A 1 204 ? 41.833 19.516 87.979 1.00 178.49 204 SER A O 1
ATOM 1561 N N . TYR A 1 205 ? 41.679 17.814 86.515 1.00 185.00 205 TYR A N 1
ATOM 1562 C CA . TYR A 1 205 ? 42.887 18.185 85.781 1.00 192.78 205 TYR A CA 1
ATOM 1563 C C . TYR A 1 205 ? 42.727 19.466 84.965 1.00 184.38 205 TYR A C 1
ATOM 1564 O O . TYR A 1 205 ? 41.679 19.693 84.358 1.00 185.14 205 TYR A O 1
ATOM 1573 N N . SER A 1 206 ? 43.780 20.283 84.951 1.00 170.80 206 SER A N 1
ATOM 1574 C CA . SER A 1 206 ? 43.850 21.494 84.129 1.00 144.38 206 SER A CA 1
ATOM 1575 C C . SER A 1 206 ? 42.593 22.359 84.187 1.00 117.17 206 SER A C 1
ATOM 1576 O O . SER A 1 206 ? 41.893 22.512 83.186 1.00 96.81 206 SER A O 1
ATOM 1579 N N . SER A 1 207 ? 42.309 22.921 85.356 1.00 119.69 207 SER A N 1
ATOM 1580 C CA . SER A 1 207 ? 41.090 23.700 85.538 1.00 118.54 207 SER A CA 1
ATOM 1581 C C . SER A 1 207 ? 41.252 24.799 86.580 1.00 132.31 207 SER A C 1
ATOM 1582 O O . SER A 1 207 ? 42.235 24.830 87.319 1.00 146.76 207 SER A O 1
ATOM 1585 N N . PHE A 1 208 ? 40.276 25.701 86.628 1.00 133.10 208 PHE A N 1
ATOM 1586 C CA . PHE A 1 208 ? 40.266 26.770 87.619 1.00 128.80 208 PHE A CA 1
ATOM 1587 C C . PHE A 1 208 ? 39.736 26.266 88.955 1.00 126.86 208 PHE A C 1
ATOM 1588 O O . PHE A 1 208 ? 39.738 26.986 89.954 1.00 133.12 208 PHE A O 1
ATOM 1596 N N . TRP A 1 209 ? 39.279 25.019 88.952 1.00 121.49 209 TRP A N 1
ATOM 1597 C CA . TRP A 1 209 ? 38.899 24.317 90.168 1.00 115.36 209 TRP A CA 1
ATOM 1598 C C . TRP A 1 209 ? 40.127 24.154 91.064 1.00 96.33 209 TRP A C 1
ATOM 1599 O O . TRP A 1 209 ? 40.011 24.061 92.285 1.00 86.90 209 TRP A O 1
ATOM 1610 N N . CYS A 1 210 ? 41.303 24.122 90.441 1.00 91.08 210 CYS A N 1
ATOM 1611 C CA . CYS A 1 210 ? 42.568 24.039 91.167 1.00 101.54 210 CYS A CA 1
ATOM 1612 C C . CYS A 1 210 ? 43.596 25.026 90.614 1.00 93.36 210 CYS A C 1
ATOM 1613 O O . CYS A 1 210 ? 44.794 24.741 90.600 1.00 97.97 210 CYS A O 1
ATOM 1616 N N . PHE A 1 211 ? 43.123 26.178 90.150 1.00 102.27 211 PHE A N 1
ATOM 1617 C CA . PHE A 1 211 ? 44.000 27.197 89.578 1.00 87.17 211 PHE A CA 1
ATOM 1618 C C . PHE A 1 211 ? 44.833 27.922 90.630 1.00 86.31 211 PHE A C 1
ATOM 1619 O O . PHE A 1 211 ? 44.400 28.108 91.767 1.00 99.47 211 PHE A O 1
ATOM 1627 N N . TYR A 1 212 ? 46.031 28.333 90.230 1.00 89.96 212 TYR A N 1
ATOM 1628 C CA . TYR A 1 212 ? 46.883 29.174 91.056 1.00 94.73 212 TYR A CA 1
ATOM 1629 C C . TYR A 1 212 ? 47.549 30.201 90.153 1.00 96.94 212 TYR A C 1
ATOM 1630 O O . TYR A 1 212 ? 47.869 29.908 89.002 1.00 96.85 212 TYR A O 1
ATOM 1639 N N . LEU A 1 213 ? 47.758 31.405 90.672 1.00 105.09 213 LEU A N 1
ATOM 1640 C CA . LEU A 1 213 ? 48.375 32.463 89.883 1.00 101.81 213 LEU A CA 1
ATOM 1641 C C . LEU A 1 213 ? 49.480 33.143 90.674 1.00 98.66 213 LEU A C 1
ATOM 1642 O O . LEU A 1 213 ? 49.350 33.365 91.878 1.00 95.01 213 LEU A O 1
ATOM 1647 N N . PHE A 1 214 ? 50.568 33.476 89.990 1.00 104.35 214 PHE A N 1
ATOM 1648 C CA . PHE A 1 214 ? 51.714 34.093 90.642 1.00 101.95 214 PHE A CA 1
ATOM 1649 C C . PHE A 1 214 ? 52.196 35.299 89.848 1.00 93.74 214 PHE A C 1
ATOM 1650 O O . PHE A 1 214 ? 52.035 35.353 88.632 1.00 87.38 214 PHE A O 1
ATOM 1658 N N . LEU A 1 215 ? 52.776 36.273 90.541 1.00 103.24 215 LEU A N 1
ATOM 1659 C CA . LEU A 1 215 ? 53.464 37.373 89.875 1.00 96.01 215 LEU A CA 1
ATOM 1660 C C . LEU A 1 215 ? 54.900 37.455 90.369 1.00 104.86 215 LEU A C 1
ATOM 1661 O O . LEU A 1 215 ? 55.176 37.211 91.544 1.00 109.49 215 LEU A O 1
ATOM 1666 N N . TRP A 1 216 ? 55.812 37.806 89.470 1.00 116.57 216 TRP A N 1
ATOM 1667 C CA . TRP A 1 216 ? 57.221 37.883 89.825 1.00 115.39 216 TRP A CA 1
ATOM 1668 C C . TRP A 1 216 ? 57.937 38.996 89.071 1.00 116.95 216 TRP A C 1
ATOM 1669 O O . TRP A 1 216 ? 57.824 39.109 87.849 1.00 114.75 216 TRP A O 1
ATOM 1680 N N . GLY A 1 217 ? 58.659 39.826 89.816 1.00 130.68 217 GLY A N 1
ATOM 1681 C CA . GLY A 1 217 ? 59.496 40.855 89.232 1.00 126.42 217 GLY A CA 1
ATOM 1682 C C . GLY A 1 217 ? 58.727 42.095 88.822 1.00 121.38 217 GLY A C 1
ATOM 1683 O O . GLY A 1 217 ? 57.506 42.159 88.961 1.00 115.80 217 GLY A O 1
ATOM 1684 N N . GLU A 1 218 ? 59.456 43.080 88.309 1.00 127.80 218 GLU A N 1
ATOM 1685 C CA . GLU A 1 218 ? 58.856 44.288 87.758 1.00 115.16 218 GLU A CA 1
ATOM 1686 C C . GLU A 1 218 ? 59.865 44.979 86.850 1.00 102.78 218 GLU A C 1
ATOM 1687 O O . GLU A 1 218 ? 61.057 45.010 87.153 1.00 102.31 218 GLU A O 1
ATOM 1693 N N . LYS A 1 219 ? 59.384 45.540 85.746 1.00 99.33 219 LYS A N 1
ATOM 1694 C CA . LYS A 1 219 ? 60.244 46.240 84.801 1.00 109.95 219 LYS A CA 1
ATOM 1695 C C . LYS A 1 219 ? 59.422 47.277 84.043 1.00 113.23 219 LYS A C 1
ATOM 1696 O O . LYS A 1 219 ? 58.510 46.930 83.292 1.00 118.28 219 LYS A O 1
ATOM 1702 N N . ALA A 1 220 ? 59.749 48.549 84.250 1.00 119.04 220 ALA A N 1
ATOM 1703 C CA . ALA A 1 220 ? 58.943 49.653 83.731 1.00 110.52 220 ALA A CA 1
ATOM 1704 C C . ALA A 1 220 ? 58.868 49.715 82.205 1.00 110.05 220 ALA A C 1
ATOM 1705 O O . ALA A 1 220 ? 57.864 50.159 81.648 1.00 110.10 220 ALA A O 1
ATOM 1707 N N . GLU A 1 221 ? 59.926 49.275 81.532 1.00 112.69 221 GLU A N 1
ATOM 1708 C CA . GLU A 1 221 ? 59.966 49.332 80.074 1.00 127.00 221 GLU A CA 1
ATOM 1709 C C . GLU A 1 221 ? 59.869 47.953 79.424 1.00 124.11 221 GLU A C 1
ATOM 1710 O O . GLU A 1 221 ? 60.431 46.979 79.922 1.00 117.00 221 GLU A O 1
ATOM 1716 N N . LEU A 1 222 ? 59.148 47.885 78.309 1.00 129.21 222 LEU A N 1
ATOM 1717 C CA . LEU A 1 222 ? 58.946 46.633 77.585 1.00 134.39 222 LEU A CA 1
ATOM 1718 C C . LEU A 1 222 ? 60.243 46.070 77.005 1.00 135.98 222 LEU A C 1
ATOM 1719 O O . LEU A 1 222 ? 60.394 44.855 76.864 1.00 129.25 222 LEU A O 1
ATOM 1724 N N . GLU A 1 223 ? 61.176 46.957 76.675 1.00 134.93 223 GLU A N 1
ATOM 1725 C CA . GLU A 1 223 ? 62.428 46.560 76.037 1.00 124.66 223 GLU A CA 1
ATOM 1726 C C . GLU A 1 223 ? 63.298 45.689 76.939 1.00 101.98 223 GLU A C 1
ATOM 1727 O O . GLU A 1 223 ? 64.066 44.857 76.458 1.00 102.18 223 GLU A O 1
ATOM 1733 N N . GLU A 1 224 ? 63.170 45.884 78.247 1.00 100.71 224 GLU A N 1
ATOM 1734 C CA . GLU A 1 224 ? 63.973 45.148 79.217 1.00 121.18 224 GLU A CA 1
ATOM 1735 C C . GLU A 1 224 ? 63.230 43.955 79.819 1.00 111.77 224 GLU A C 1
ATOM 1736 O O . GLU A 1 224 ? 63.665 43.384 80.819 1.00 106.88 224 GLU A O 1
ATOM 1742 N N . VAL A 1 225 ? 62.105 43.588 79.213 1.00 119.50 225 VAL A N 1
ATOM 1743 C CA . VAL A 1 225 ? 61.299 42.476 79.709 1.00 123.17 225 VAL A CA 1
ATOM 1744 C C . VAL A 1 225 ? 61.630 41.148 79.027 1.00 118.75 225 VAL A C 1
ATOM 1745 O O . VAL A 1 225 ? 61.975 40.172 79.690 1.00 108.24 225 VAL A O 1
ATOM 1749 N N . TYR A 1 226 ? 61.526 41.122 77.702 1.00 117.45 226 TYR A N 1
ATOM 1750 C CA . TYR A 1 226 ? 61.728 39.896 76.926 1.00 112.33 226 TYR A CA 1
ATOM 1751 C C . TYR A 1 226 ? 63.195 39.469 76.853 1.00 119.46 226 TYR A C 1
ATOM 1752 O O . TYR A 1 226 ? 64.094 40.288 77.042 1.00 135.47 226 TYR A O 1
ATOM 1761 N N . TYR A 1 227 ? 63.420 38.181 76.597 1.00 110.68 227 TYR A N 1
ATOM 1762 C CA . TYR A 1 227 ? 64.765 37.620 76.509 1.00 113.12 227 TYR A CA 1
ATOM 1763 C C . TYR A 1 227 ? 65.593 38.379 75.480 1.00 126.51 227 TYR A C 1
ATOM 1764 O O . TYR A 1 227 ? 65.093 38.729 74.412 1.00 136.84 227 TYR A O 1
ATOM 1773 N N . ARG A 1 228 ? 66.860 38.629 75.802 1.00 126.16 228 ARG A N 1
ATOM 1774 C CA . ARG A 1 228 ? 67.721 39.415 74.924 1.00 132.90 228 ARG A CA 1
ATOM 1775 C C . ARG A 1 228 ? 69.169 38.927 74.896 1.00 140.79 228 ARG A C 1
ATOM 1776 O O . ARG A 1 228 ? 69.695 38.593 73.835 1.00 146.92 228 ARG A O 1
ATOM 1778 N N . SER A 1 229 ? 69.807 38.891 76.063 1.00 144.38 229 SER A N 1
ATOM 1779 C CA . SER A 1 229 ? 71.232 38.576 76.153 1.00 152.39 229 SER A CA 1
ATOM 1780 C C . SER A 1 229 ? 71.560 37.166 75.667 1.00 145.65 229 SER A C 1
ATOM 1781 O O . SER A 1 229 ? 70.832 36.214 75.950 1.00 140.02 229 SER A O 1
ATOM 1784 N N . ASN A 1 230 ? 72.669 37.044 74.944 1.00 146.56 230 ASN A N 1
ATOM 1785 C CA . ASN A 1 230 ? 73.094 35.764 74.386 1.00 147.44 230 ASN A CA 1
ATOM 1786 C C . ASN A 1 230 ? 73.818 34.883 75.399 1.00 153.94 230 ASN A C 1
ATOM 1787 O O . ASN A 1 230 ? 74.122 33.724 75.120 1.00 160.29 230 ASN A O 1
ATOM 1792 N N . ASN A 1 231 ? 74.106 35.444 76.568 1.00 156.08 231 ASN A N 1
ATOM 1793 C CA . ASN A 1 231 ? 74.692 34.683 77.664 1.00 161.32 231 ASN A CA 1
ATOM 1794 C C . ASN A 1 231 ? 74.140 35.160 78.998 1.00 159.15 231 ASN A C 1
ATOM 1795 O O . ASN A 1 231 ? 73.907 36.351 79.190 1.00 165.55 231 ASN A O 1
ATOM 1800 N N . LEU A 1 232 ? 73.927 34.226 79.917 1.00 150.76 232 LEU A N 1
ATOM 1801 C CA . LEU A 1 232 ? 73.396 34.560 81.233 1.00 148.10 232 LEU A CA 1
ATOM 1802 C C . LEU A 1 232 ? 74.492 35.033 82.186 1.00 155.92 232 LEU A C 1
ATOM 1803 O O . LEU A 1 232 ? 74.207 35.487 83.294 1.00 155.85 232 LEU A O 1
ATOM 1808 N N . GLU A 1 233 ? 75.742 34.918 81.748 1.00 160.10 233 GLU A N 1
ATOM 1809 C CA . GLU A 1 233 ? 76.884 35.290 82.578 1.00 154.24 233 GLU A CA 1
ATOM 1810 C C . GLU A 1 233 ? 76.927 36.784 82.897 1.00 155.32 233 GLU A C 1
ATOM 1811 O O . GLU A 1 233 ? 77.379 37.180 83.971 1.00 151.09 233 GLU A O 1
ATOM 1813 N N . ASN A 1 234 ? 76.460 37.610 81.965 1.00 167.32 234 ASN A N 1
ATOM 1814 C CA . ASN A 1 234 ? 76.427 39.054 82.184 1.00 181.25 234 ASN A CA 1
ATOM 1815 C C . ASN A 1 234 ? 75.306 39.469 83.135 1.00 188.75 234 ASN A C 1
ATOM 1816 O O . ASN A 1 234 ? 74.279 38.798 83.225 1.00 189.39 234 ASN A O 1
ATOM 1821 N N . GLU A 1 235 ? 75.513 40.570 83.849 1.00 197.14 235 GLU A N 1
ATOM 1822 C CA . GLU A 1 235 ? 74.534 41.050 84.819 1.00 200.72 235 GLU A CA 1
ATOM 1823 C C . GLU A 1 235 ? 73.509 41.994 84.185 1.00 195.27 235 GLU A C 1
ATOM 1824 O O . GLU A 1 235 ? 72.635 42.528 84.868 1.00 194.32 235 GLU A O 1
ATOM 1830 N N . ARG A 1 236 ? 73.623 42.191 82.875 1.00 189.92 236 ARG A N 1
ATOM 1831 C CA . ARG A 1 236 ? 72.740 43.098 82.144 1.00 182.26 236 ARG A CA 1
ATOM 1832 C C . ARG A 1 236 ? 71.462 42.399 81.685 1.00 171.71 236 ARG A C 1
ATOM 1833 O O . ARG A 1 236 ? 70.770 42.881 80.788 1.00 168.11 236 ARG A O 1
ATOM 1841 N N . LEU A 1 237 ? 71.162 41.260 82.301 1.00 161.08 237 LEU A N 1
ATOM 1842 C CA . LEU A 1 237 ? 70.036 40.423 81.896 1.00 141.04 237 LEU A CA 1
ATOM 1843 C C . LEU A 1 237 ? 68.681 41.117 81.999 1.00 132.32 237 LEU A C 1
ATOM 1844 O O . LEU A 1 237 ? 68.429 41.889 82.925 1.00 126.71 237 LEU A O 1
ATOM 1849 N N . THR A 1 238 ? 67.814 40.826 81.034 1.00 129.11 238 THR A N 1
ATOM 1850 C CA . THR A 1 238 ? 66.434 41.296 81.051 1.00 117.08 238 THR A CA 1
ATOM 1851 C C . THR A 1 238 ? 65.619 40.469 82.038 1.00 122.80 238 THR A C 1
ATOM 1852 O O . THR A 1 238 ? 66.082 39.432 82.515 1.00 128.98 238 THR A O 1
ATOM 1856 N N . LEU A 1 239 ? 64.418 40.945 82.354 1.00 116.93 239 LEU A N 1
ATOM 1857 C CA . LEU A 1 239 ? 63.554 40.302 83.340 1.00 121.61 239 LEU A CA 1
ATOM 1858 C C . LEU A 1 239 ? 63.334 38.818 83.043 1.00 127.30 239 LEU A C 1
ATOM 1859 O O . LEU A 1 239 ? 63.489 37.968 83.926 1.00 127.66 239 LEU A O 1
ATOM 1864 N N . LEU A 1 240 ? 62.986 38.508 81.798 1.00 121.26 240 LEU A N 1
ATOM 1865 C CA . LEU A 1 240 ? 62.828 37.117 81.384 1.00 126.63 240 LEU A CA 1
ATOM 1866 C C . LEU A 1 240 ? 64.141 36.344 81.420 1.00 130.41 240 LEU A C 1
ATOM 1867 O O . LEU A 1 240 ? 64.149 35.145 81.690 1.00 125.78 240 LEU A O 1
ATOM 1872 N N . ASP A 1 241 ? 65.248 37.025 81.137 1.00 131.84 241 ASP A N 1
ATOM 1873 C CA . ASP A 1 241 ? 66.557 36.385 81.212 1.00 133.21 241 ASP A CA 1
ATOM 1874 C C . ASP A 1 241 ? 66.900 36.029 82.652 1.00 126.21 241 ASP A C 1
ATOM 1875 O O . ASP A 1 241 ? 67.479 34.974 82.923 1.00 106.51 241 ASP A O 1
ATOM 1880 N N . LEU A 1 242 ? 66.530 36.911 83.576 1.00 123.09 242 LEU A N 1
ATOM 1881 C CA . LEU A 1 242 ? 66.760 36.667 84.992 1.00 127.98 242 LEU A CA 1
ATOM 1882 C C . LEU A 1 242 ? 65.877 35.532 85.493 1.00 138.51 242 LEU A C 1
ATOM 1883 O O . LEU A 1 242 ? 66.317 34.693 86.284 1.00 148.27 242 LEU A O 1
ATOM 1888 N N . PHE A 1 243 ? 64.633 35.503 85.023 1.00 130.95 243 PHE A N 1
ATOM 1889 C CA . PHE A 1 243 ? 63.727 34.426 85.398 1.00 121.58 243 PHE A CA 1
ATOM 1890 C C . PHE A 1 243 ? 64.229 33.096 84.856 1.00 120.12 243 PHE A C 1
ATOM 1891 O O . PHE A 1 243 ? 64.117 32.064 85.518 1.00 104.70 243 PHE A O 1
ATOM 1899 N N . GLU A 1 244 ? 64.785 33.129 83.650 1.00 124.47 244 GLU A N 1
ATOM 1900 C CA . GLU A 1 244 ? 65.361 31.939 83.040 1.00 130.31 244 GLU A CA 1
ATOM 1901 C C . GLU A 1 244 ? 66.594 31.485 83.809 1.00 140.80 244 GLU A C 1
ATOM 1902 O O . GLU A 1 244 ? 66.871 30.290 83.910 1.00 140.09 244 GLU A O 1
ATOM 1908 N N . LYS A 1 245 ? 67.322 32.447 84.367 1.00 150.21 245 LYS A N 1
ATOM 1909 C CA . LYS A 1 245 ? 68.539 32.137 85.105 1.00 155.26 245 LYS A CA 1
ATOM 1910 C C . LYS A 1 245 ? 68.216 31.497 86.447 1.00 149.98 245 LYS A C 1
ATOM 1911 O O . LYS A 1 245 ? 68.838 30.508 86.836 1.00 153.39 245 LYS A O 1
ATOM 1917 N N . GLU A 1 246 ? 67.245 32.064 87.155 1.00 137.87 246 GLU A N 1
ATOM 1918 C CA . GLU A 1 246 ? 66.795 31.478 88.411 1.00 131.38 246 GLU A CA 1
ATOM 1919 C C . GLU A 1 246 ? 66.107 30.136 88.176 1.00 128.62 246 GLU A C 1
ATOM 1920 O O . GLU A 1 246 ? 66.131 29.257 89.037 1.00 126.26 246 GLU A O 1
ATOM 1926 N N . PHE A 1 247 ? 65.492 29.986 87.006 1.00 132.83 247 PHE A N 1
ATOM 1927 C CA . PHE A 1 247 ? 64.836 28.734 86.642 1.00 130.89 247 PHE A CA 1
ATOM 1928 C C . PHE A 1 247 ? 65.858 27.632 86.372 1.00 131.26 247 PHE A C 1
ATOM 1929 O O . PHE A 1 247 ? 65.668 26.485 86.777 1.00 120.22 247 PHE A O 1
ATOM 1937 N N . LYS A 1 248 ? 66.940 27.988 85.684 1.00 134.68 248 LYS A N 1
ATOM 1938 C CA . LYS A 1 248 ? 68.022 27.045 85.412 1.00 147.94 248 LYS A CA 1
ATOM 1939 C C . LYS A 1 248 ? 68.755 26.635 86.685 1.00 151.99 248 LYS A C 1
ATOM 1940 O O . LYS A 1 248 ? 69.294 25.531 86.775 1.00 145.69 248 LYS A O 1
ATOM 1946 N N . ASN A 1 249 ? 68.773 27.534 87.664 1.00 160.65 249 ASN A N 1
ATOM 1947 C CA . ASN A 1 249 ? 69.435 27.274 88.936 1.00 161.39 249 ASN A CA 1
ATOM 1948 C C . ASN A 1 249 ? 68.717 26.176 89.713 1.00 159.24 249 ASN A C 1
ATOM 1949 O O . ASN A 1 249 ? 67.501 26.025 89.602 1.00 156.56 249 ASN A O 1
ATOM 1954 N N . LYS A 1 250 ? 69.468 25.413 90.501 1.00 160.27 250 LYS A N 1
ATOM 1955 C CA . LYS A 1 250 ? 68.898 24.280 91.224 1.00 154.55 250 LYS A CA 1
ATOM 1956 C C . LYS A 1 250 ? 68.096 24.711 92.449 1.00 152.47 250 LYS A C 1
ATOM 1957 O O . LYS A 1 250 ? 68.325 24.225 93.556 1.00 145.16 250 LYS A O 1
ATOM 1963 N N . ASN A 1 251 ? 67.164 25.636 92.243 1.00 156.33 251 ASN A N 1
ATOM 1964 C CA . ASN A 1 251 ? 66.235 26.037 93.289 1.00 152.48 251 ASN A CA 1
ATOM 1965 C C . ASN A 1 251 ? 65.013 25.124 93.357 1.00 132.41 251 ASN A C 1
ATOM 1966 O O . ASN A 1 251 ? 64.240 25.181 94.314 1.00 117.74 251 ASN A O 1
ATOM 1971 N N . ASN A 1 252 ? 64.842 24.292 92.333 1.00 136.58 252 ASN A N 1
ATOM 1972 C CA . ASN A 1 252 ? 63.668 23.429 92.215 1.00 145.21 252 ASN A CA 1
ATOM 1973 C C . ASN A 1 252 ? 63.560 22.369 93.304 1.00 164.75 252 ASN A C 1
ATOM 1974 O O . ASN A 1 252 ? 62.458 21.990 93.704 1.00 173.66 252 ASN A O 1
ATOM 1979 N N . HIS A 1 253 ? 64.713 21.903 93.778 1.00 168.58 253 HIS A N 1
ATOM 1980 C CA . HIS A 1 253 ? 64.794 20.784 94.715 1.00 176.52 253 HIS A CA 1
ATOM 1981 C C . HIS A 1 253 ? 64.105 19.539 94.153 1.00 172.66 253 HIS A C 1
ATOM 1982 O O . HIS A 1 253 ? 63.532 18.740 94.896 1.00 171.94 253 HIS A O 1
ATOM 1985 N N . LEU A 1 254 ? 64.173 19.383 92.833 1.00 166.28 254 LEU A N 1
ATOM 1986 C CA . LEU A 1 254 ? 63.628 18.205 92.166 1.00 153.51 254 LEU A CA 1
ATOM 1987 C C . LEU A 1 254 ? 64.751 17.293 91.690 1.00 152.19 254 LEU A C 1
ATOM 1988 O O . LEU A 1 254 ? 65.528 16.780 92.495 1.00 149.93 254 LEU A O 1
ATOM 1991 N N . ALA A 1 276 ? 47.395 20.525 78.823 1.00 138.00 276 ALA A N 1
ATOM 1992 C CA . ALA A 1 276 ? 48.679 21.116 78.465 1.00 146.35 276 ALA A CA 1
ATOM 1993 C C . ALA A 1 276 ? 49.655 21.058 79.635 1.00 153.08 276 ALA A C 1
ATOM 1994 O O . ALA A 1 276 ? 49.468 20.284 80.575 1.00 159.07 276 ALA A O 1
ATOM 1996 N N . SER A 1 277 ? 50.699 21.878 79.569 1.00 155.78 277 SER A N 1
ATOM 1997 C CA . SER A 1 277 ? 51.697 21.939 80.631 1.00 149.05 277 SER A CA 1
ATOM 1998 C C . SER A 1 277 ? 51.088 22.504 81.911 1.00 139.05 277 SER A C 1
ATOM 1999 O O . SER A 1 277 ? 50.310 23.457 81.859 1.00 153.81 277 SER A O 1
ATOM 2002 N N . PRO A 1 278 ? 51.440 21.911 83.064 1.00 111.11 278 PRO A N 1
ATOM 2003 C CA . PRO A 1 278 ? 50.906 22.333 84.364 1.00 102.36 278 PRO A CA 1
ATOM 2004 C C . PRO A 1 278 ? 51.212 23.793 84.681 1.00 108.94 278 PRO A C 1
ATOM 2005 O O . PRO A 1 278 ? 50.403 24.456 85.333 1.00 87.90 278 PRO A O 1
ATOM 2009 N N . ILE A 1 279 ? 52.353 24.289 84.222 1.00 107.86 279 ILE A N 1
ATOM 2010 C CA . ILE A 1 279 ? 52.710 25.685 84.442 1.00 102.95 279 ILE A CA 1
ATOM 2011 C C . ILE A 1 279 ? 52.782 26.471 83.136 1.00 100.00 279 ILE A C 1
ATOM 2012 O O . ILE A 1 279 ? 53.203 25.949 82.103 1.00 98.99 279 ILE A O 1
ATOM 2017 N N . LYS A 1 280 ? 52.354 27.728 83.193 1.00 95.54 280 LYS A N 1
ATOM 2018 C CA . LYS A 1 280 ? 52.384 28.606 82.031 1.00 88.28 280 LYS A CA 1
ATOM 2019 C C . LYS A 1 280 ? 52.804 30.013 82.442 1.00 75.19 280 LYS A C 1
ATOM 2020 O O . LYS A 1 280 ? 51.990 30.795 82.939 1.00 80.14 280 LYS A O 1
ATOM 2026 N N . VAL A 1 281 ? 54.088 30.312 82.269 1.00 72.76 281 VAL A N 1
ATOM 2027 C CA . VAL A 1 281 ? 54.604 31.651 82.526 1.00 85.25 281 VAL A CA 1
ATOM 2028 C C . VAL A 1 281 ? 54.292 32.603 81.371 1.00 83.07 281 VAL A C 1
ATOM 2029 O O . VAL A 1 281 ? 54.136 32.178 80.226 1.00 75.03 281 VAL A O 1
ATOM 2033 N N . GLY A 1 282 ? 54.196 33.890 81.685 1.00 78.64 282 GLY A N 1
ATOM 2034 C CA . GLY A 1 282 ? 53.903 34.905 80.690 1.00 76.98 282 GLY A CA 1
ATOM 2035 C C . GLY A 1 282 ? 54.189 36.291 81.229 1.00 88.13 282 GLY A C 1
ATOM 2036 O O . GLY A 1 282 ? 54.735 36.435 82.321 1.00 93.05 282 GLY A O 1
ATOM 2037 N N . ILE A 1 283 ? 53.832 37.316 80.462 1.00 92.93 283 ILE A N 1
ATOM 2038 C CA . ILE A 1 283 ? 54.032 38.691 80.905 1.00 88.07 283 ILE A CA 1
ATOM 2039 C C . ILE A 1 283 ? 52.719 39.464 80.941 1.00 86.64 283 ILE A C 1
ATOM 2040 O O . ILE A 1 283 ? 52.062 39.643 79.915 1.00 94.98 283 ILE A O 1
ATOM 2045 N N . THR A 1 284 ? 52.337 39.909 82.133 1.00 84.50 284 THR A N 1
ATOM 2046 C CA . THR A 1 284 ? 51.157 40.750 82.289 1.00 87.34 284 THR A CA 1
ATOM 2047 C C . THR A 1 284 ? 51.552 42.219 82.394 1.00 98.29 284 THR A C 1
ATOM 2048 O O . THR A 1 284 ? 52.635 42.544 82.881 1.00 98.91 284 THR A O 1
ATOM 2052 N N . GLU A 1 285 ? 50.675 43.104 81.933 1.00 105.32 285 GLU A N 1
ATOM 2053 C CA . GLU A 1 285 ? 50.908 44.537 82.065 1.00 103.91 285 GLU A CA 1
ATOM 2054 C C . GLU A 1 285 ? 49.838 45.186 82.935 1.00 108.99 285 GLU A C 1
ATOM 2055 O O . GLU A 1 285 ? 48.660 45.205 82.577 1.00 110.43 285 GLU A O 1
ATOM 2061 N N . LEU A 1 286 ? 50.256 45.718 84.078 1.00 113.99 286 LEU A N 1
ATOM 2062 C CA . LEU A 1 286 ? 49.339 46.381 84.995 1.00 114.22 286 LEU A CA 1
ATOM 2063 C C . LEU A 1 286 ? 49.737 47.839 85.190 1.00 112.77 286 LEU A C 1
ATOM 2064 O O . LEU A 1 286 ? 50.764 48.129 85.804 1.00 115.57 286 LEU A O 1
ATOM 2069 N N . SER A 1 287 ? 48.911 48.746 84.673 1.00 113.07 287 SER A N 1
ATOM 2070 C CA . SER A 1 287 ? 49.170 50.184 84.748 1.00 101.22 287 SER A CA 1
ATOM 2071 C C . SER A 1 287 ? 50.553 50.552 84.213 1.00 105.53 287 SER A C 1
ATOM 2072 O O . SER A 1 287 ? 51.332 51.222 84.893 1.00 111.91 287 SER A O 1
ATOM 2075 N N . GLU A 1 288 ? 50.844 50.094 82.998 1.00 108.85 288 GLU A N 1
ATOM 2076 C CA . GLU A 1 288 ? 52.130 50.330 82.341 1.00 95.23 288 GLU A CA 1
ATOM 2077 C C . GLU A 1 288 ? 53.316 49.827 83.162 1.00 92.48 288 GLU A C 1
ATOM 2078 O O . GLU A 1 288 ? 54.379 50.447 83.182 1.00 104.48 288 GLU A O 1
ATOM 2080 N N . LYS A 1 289 ? 53.123 48.697 83.834 1.00 107.59 289 LYS A N 1
ATOM 2081 C CA . LYS A 1 289 ? 54.190 48.056 84.592 1.00 116.94 289 LYS A CA 1
ATOM 2082 C C . LYS A 1 289 ? 54.155 46.550 84.361 1.00 116.52 289 LYS A C 1
ATOM 2083 O O . LYS A 1 289 ? 53.234 45.866 84.806 1.00 104.94 289 LYS A O 1
ATOM 2085 N N . TYR A 1 290 ? 55.155 46.043 83.649 1.00 110.11 290 TYR A N 1
ATOM 2086 C CA . TYR A 1 290 ? 55.209 44.630 83.287 1.00 100.85 290 TYR A CA 1
ATOM 2087 C C . TYR A 1 290 ? 55.594 43.725 84.458 1.00 105.51 290 TYR A C 1
ATOM 2088 O O . TYR A 1 290 ? 56.343 44.129 85.348 1.00 101.97 290 TYR A O 1
ATOM 2097 N N . HIS A 1 291 ? 55.077 42.500 84.442 1.00 108.16 291 HIS A N 1
ATOM 2098 C CA . HIS A 1 291 ? 55.370 41.512 85.478 1.00 93.84 291 HIS A CA 1
ATOM 2099 C C . HIS A 1 291 ? 55.355 40.109 84.883 1.00 100.30 291 HIS A C 1
ATOM 2100 O O . HIS A 1 291 ? 54.656 39.850 83.901 1.00 104.15 291 HIS A O 1
ATOM 2107 N N . VAL A 1 292 ? 56.121 39.202 85.484 1.00 101.54 292 VAL A N 1
ATOM 2108 C CA . VAL A 1 292 ? 56.141 37.812 85.041 1.00 93.67 292 VAL A CA 1
ATOM 2109 C C . VAL A 1 292 ? 55.071 36.990 85.752 1.00 94.30 292 VAL A C 1
ATOM 2110 O O . VAL A 1 292 ? 55.254 36.568 86.896 1.00 108.15 292 VAL A O 1
ATOM 2114 N N . ARG A 1 293 ? 53.944 36.785 85.078 1.00 97.65 293 ARG A N 1
ATOM 2115 C CA . ARG A 1 293 ? 52.889 35.929 85.603 1.00 104.61 293 ARG A CA 1
ATOM 2116 C C . ARG A 1 293 ? 53.256 34.455 85.482 1.00 107.56 293 ARG A C 1
ATOM 2117 O O . ARG A 1 293 ? 53.975 34.057 84.567 1.00 106.41 293 ARG A O 1
ATOM 2125 N N . VAL A 1 294 ? 52.762 33.653 86.417 1.00 102.84 294 VAL A N 1
ATOM 2126 C CA . VAL A 1 294 ? 52.951 32.210 86.377 1.00 93.15 294 VAL A CA 1
ATOM 2127 C C . VAL A 1 294 ? 51.635 31.520 86.709 1.00 87.41 294 VAL A C 1
ATOM 2128 O O . VAL A 1 294 ? 51.169 31.572 87.851 1.00 77.47 294 VAL A O 1
ATOM 2132 N N . SER A 1 295 ? 51.026 30.900 85.702 1.00 65.12 295 SER A N 1
ATOM 2133 C CA . SER A 1 295 ? 49.797 30.144 85.915 1.00 89.27 295 SER A CA 1
ATOM 2134 C C . SER A 1 295 ? 50.114 28.701 86.297 1.00 96.98 295 SER A C 1
ATOM 2135 O O . SER A 1 295 ? 51.033 28.096 85.749 1.00 92.78 295 SER A O 1
ATOM 2138 N N . VAL A 1 296 ? 49.344 28.151 87.232 1.00 83.79 296 VAL A N 1
ATOM 2139 C CA . VAL A 1 296 ? 49.557 26.781 87.690 1.00 89.72 296 VAL A CA 1
ATOM 2140 C C . VAL A 1 296 ? 48.240 26.016 87.765 1.00 95.31 296 VAL A C 1
ATOM 2141 O O . VAL A 1 296 ? 47.303 26.439 88.442 1.00 95.30 296 VAL A O 1
ATOM 2145 N N . PHE A 1 297 ? 48.175 24.887 87.066 1.00 92.23 297 PHE A N 1
ATOM 2146 C CA . PHE A 1 297 ? 46.981 24.050 87.073 1.00 107.42 297 PHE A CA 1
ATOM 2147 C C . PHE A 1 297 ? 47.250 22.701 87.730 1.00 124.30 297 PHE A C 1
ATOM 2148 O O . PHE A 1 297 ? 47.691 21.759 87.072 1.00 127.21 297 PHE A O 1
ATOM 2156 N N . LYS A 1 298 ? 46.988 22.616 89.031 1.00 135.70 298 LYS A N 1
ATOM 2157 C CA . LYS A 1 298 ? 47.173 21.371 89.768 1.00 138.57 298 LYS A CA 1
ATOM 2158 C C . LYS A 1 298 ? 46.198 20.296 89.290 1.00 132.54 298 LYS A C 1
ATOM 2159 O O . LYS A 1 298 ? 45.037 20.584 88.998 1.00 117.71 298 LYS A O 1
ATOM 2165 N N . THR A 1 299 ? 46.677 19.058 89.214 1.00 148.75 299 THR A N 1
ATOM 2166 C CA . THR A 1 299 ? 45.860 17.944 88.743 1.00 164.35 299 THR A CA 1
ATOM 2167 C C . THR A 1 299 ? 45.791 16.825 89.780 1.00 169.59 299 THR A C 1
ATOM 2168 O O . THR A 1 299 ? 46.136 17.027 90.944 1.00 162.67 299 THR A O 1
ATOM 2172 N N . LYS A 1 300 ? 45.342 15.648 89.354 1.00 179.20 300 LYS A N 1
ATOM 2173 C CA . LYS A 1 300 ? 45.167 14.524 90.270 1.00 179.03 300 LYS A CA 1
ATOM 2174 C C . LYS A 1 300 ? 46.094 13.350 89.964 1.00 191.30 300 LYS A C 1
ATOM 2175 O O . LYS A 1 300 ? 47.118 13.172 90.624 1.00 195.29 300 LYS A O 1
ATOM 2181 N N . ILE A 1 301 ? 45.725 12.550 88.967 1.00 204.50 301 ILE A N 1
ATOM 2182 C CA . ILE A 1 301 ? 46.443 11.315 88.663 1.00 215.23 301 ILE A CA 1
ATOM 2183 C C . ILE A 1 301 ? 47.890 11.567 88.238 1.00 222.61 301 ILE A C 1
ATOM 2184 O O . ILE A 1 301 ? 48.779 10.766 88.530 1.00 229.78 301 ILE A O 1
ATOM 2189 N N . PHE A 1 302 ? 48.126 12.689 87.565 1.00 214.02 302 PHE A N 1
ATOM 2190 C CA . PHE A 1 302 ? 49.482 13.068 87.188 1.00 197.24 302 PHE A CA 1
ATOM 2191 C C . PHE A 1 302 ? 50.265 13.538 88.410 1.00 190.87 302 PHE A C 1
ATOM 2192 O O . PHE A 1 302 ? 49.697 14.129 89.329 1.00 187.56 302 PHE A O 1
ATOM 2200 N N . LYS A 1 303 ? 51.567 13.276 88.415 1.00 182.96 303 LYS A N 1
ATOM 2201 C CA . LYS A 1 303 ? 52.417 13.659 89.537 1.00 171.89 303 LYS A CA 1
ATOM 2202 C C . LYS A 1 303 ? 53.842 13.953 89.080 1.00 166.76 303 LYS A C 1
ATOM 2203 O O . LYS A 1 303 ? 54.769 13.985 89.890 1.00 167.93 303 LYS A O 1
ATOM 2205 N N . TRP A 1 310 ? 54.204 17.345 93.903 1.00 157.31 310 TRP A N 1
ATOM 2206 C CA . TRP A 1 310 ? 53.509 18.450 93.255 1.00 154.73 310 TRP A CA 1
ATOM 2207 C C . TRP A 1 310 ? 53.847 19.785 93.910 1.00 155.70 310 TRP A C 1
ATOM 2208 O O . TRP A 1 310 ? 53.605 20.848 93.339 1.00 153.88 310 TRP A O 1
ATOM 2219 N N . ASP A 1 311 ? 54.408 19.721 95.113 1.00 161.03 311 ASP A N 1
ATOM 2220 C CA . ASP A 1 311 ? 54.765 20.923 95.860 1.00 161.29 311 ASP A CA 1
ATOM 2221 C C . ASP A 1 311 ? 56.068 21.549 95.372 1.00 147.65 311 ASP A C 1
ATOM 2222 O O . ASP A 1 311 ? 56.416 22.660 95.775 1.00 152.70 311 ASP A O 1
ATOM 2227 N N . ASN A 1 312 ? 56.792 20.834 94.515 1.00 131.61 312 ASN A N 1
ATOM 2228 C CA . ASN A 1 312 ? 58.086 21.310 94.037 1.00 139.78 312 ASN A CA 1
ATOM 2229 C C . ASN A 1 312 ? 58.003 22.610 93.239 1.00 139.74 312 ASN A C 1
ATOM 2230 O O . ASN A 1 312 ? 58.877 23.475 93.351 1.00 139.47 312 ASN A O 1
ATOM 2235 N N . ILE A 1 313 ? 56.943 22.755 92.449 1.00 133.99 313 ILE A N 1
ATOM 2236 C CA . ILE A 1 313 ? 56.705 24.001 91.733 1.00 127.57 313 ILE A CA 1
ATOM 2237 C C . ILE A 1 313 ? 56.404 25.110 92.732 1.00 126.15 313 ILE A C 1
ATOM 2238 O O . ILE A 1 313 ? 56.810 26.261 92.552 1.00 119.00 313 ILE A O 1
ATOM 2243 N N . PHE A 1 314 ? 55.719 24.740 93.810 1.00 125.62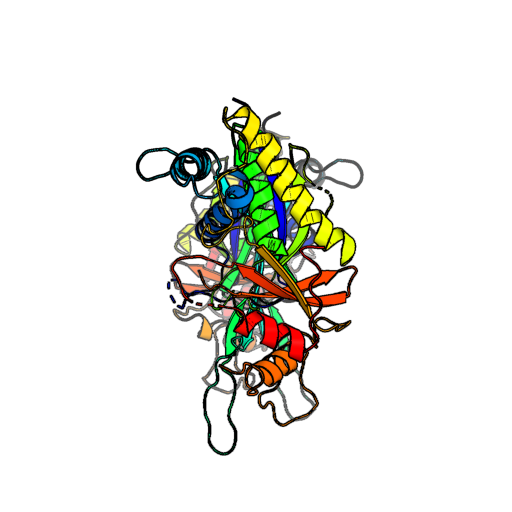 314 PHE A N 1
ATOM 2244 C CA . PHE A 1 314 ? 55.326 25.703 94.827 1.00 127.72 314 PHE A CA 1
ATOM 2245 C C . PHE A 1 314 ? 56.523 26.162 95.646 1.00 138.37 314 PHE A C 1
ATOM 2246 O O . PHE A 1 314 ? 56.677 27.353 95.902 1.00 150.75 314 PHE A O 1
ATOM 2254 N N . VAL A 1 315 ? 57.366 25.221 96.060 1.00 135.16 315 VAL A N 1
ATOM 2255 C CA . VAL A 1 315 ? 58.581 25.581 96.784 1.00 143.04 315 VAL A CA 1
ATOM 2256 C C . VAL A 1 315 ? 59.563 26.342 95.893 1.00 144.57 315 VAL A C 1
ATOM 2257 O O . VAL A 1 315 ? 60.317 27.190 96.377 1.00 154.41 315 VAL A O 1
ATOM 2261 N N . PHE A 1 316 ? 59.549 26.047 94.595 1.00 138.19 316 PHE A N 1
ATOM 2262 C CA . PHE A 1 316 ? 60.387 26.791 93.661 1.00 139.20 316 PHE A CA 1
ATOM 2263 C C . PHE A 1 316 ? 59.908 28.231 93.535 1.00 134.88 316 PHE A C 1
ATOM 2264 O O . PHE A 1 316 ? 60.712 29.163 93.529 1.00 132.11 316 PHE A O 1
ATOM 2272 N N . LEU A 1 317 ? 58.594 28.406 93.436 1.00 133.89 317 LEU A N 1
ATOM 2273 C CA . LEU A 1 317 ? 58.009 29.742 93.380 1.00 137.66 317 LEU A CA 1
ATOM 2274 C C . LEU A 1 317 ? 58.182 30.500 94.695 1.00 130.56 317 LEU A C 1
ATOM 2275 O O . LEU A 1 317 ? 58.238 31.730 94.711 1.00 116.54 317 LEU A O 1
ATOM 2280 N N . GLU A 1 318 ? 58.261 29.759 95.796 1.00 136.18 318 GLU A N 1
ATOM 2281 C CA . GLU A 1 318 ? 58.448 30.359 97.112 1.00 145.70 318 GLU A CA 1
ATOM 2282 C C . GLU A 1 318 ? 59.881 30.832 97.326 1.00 137.06 318 GLU A C 1
ATOM 2283 O O . GLU A 1 318 ? 60.110 31.926 97.842 1.00 140.82 318 GLU A O 1
ATOM 2289 N N . ASN A 1 319 ? 60.844 30.006 96.929 1.00 128.97 319 ASN A N 1
ATOM 2290 C CA . ASN A 1 319 ? 62.252 30.343 97.116 1.00 146.41 319 ASN A CA 1
ATOM 2291 C C . ASN A 1 319 ? 62.697 31.533 96.267 1.00 147.34 319 ASN A C 1
ATOM 2292 O O . ASN A 1 319 ? 63.608 32.269 96.646 1.00 163.08 319 ASN A O 1
ATOM 2297 N N . ILE A 1 320 ? 62.051 31.718 95.118 1.00 133.51 320 ILE A N 1
ATOM 2298 C CA . ILE A 1 320 ? 62.368 32.839 94.237 1.00 131.05 320 ILE A CA 1
ATOM 2299 C C . ILE A 1 320 ? 61.656 34.118 94.672 1.00 128.42 320 ILE A C 1
ATOM 2300 O O . ILE A 1 320 ? 61.901 35.193 94.125 1.00 123.95 320 ILE A O 1
ATOM 2305 N N . GLY A 1 321 ? 60.772 33.993 95.658 1.00 127.53 321 GLY A N 1
ATOM 2306 C CA . GLY A 1 321 ? 60.087 35.144 96.216 1.00 136.71 321 GLY A CA 1
ATOM 2307 C C . GLY A 1 321 ? 58.892 35.632 95.418 1.00 142.01 321 GLY A C 1
ATOM 2308 O O . GLY A 1 321 ? 58.384 36.725 95.668 1.00 148.84 321 GLY A O 1
ATOM 2309 N N . ALA A 1 322 ? 58.447 34.833 94.452 1.00 139.70 322 ALA A N 1
ATOM 2310 C CA . ALA A 1 322 ? 57.293 35.199 93.636 1.00 129.63 322 ALA A CA 1
ATOM 2311 C C . ALA A 1 322 ? 56.028 35.316 94.485 1.00 121.22 322 ALA A C 1
ATOM 2312 O O . ALA A 1 322 ? 55.790 34.501 95.376 1.00 102.78 322 ALA A O 1
ATOM 2314 N N . GLU A 1 323 ? 55.221 36.333 94.200 1.00 121.70 323 GLU A N 1
ATOM 2315 C CA . GLU A 1 323 ? 54.002 36.591 94.960 1.00 124.42 323 GLU A CA 1
ATOM 2316 C C . GLU A 1 323 ? 52.808 35.825 94.396 1.00 124.23 323 GLU A C 1
ATOM 2317 O O . GLU A 1 323 ? 52.565 35.845 93.191 1.00 127.29 323 GLU A O 1
ATOM 2323 N N . ARG A 1 324 ? 52.063 35.155 95.273 1.00 120.91 324 ARG A N 1
ATOM 2324 C CA . ARG A 1 324 ? 50.872 34.417 94.859 1.00 118.03 324 ARG A CA 1
ATOM 2325 C C . ARG A 1 324 ? 49.606 35.246 95.039 1.00 129.38 324 ARG A C 1
ATOM 2326 O O . ARG A 1 324 ? 48.957 35.182 96.083 1.00 136.95 324 ARG A O 1
ATOM 2334 N N . ILE A 1 325 ? 49.265 36.027 94.021 1.00 127.19 325 ILE A N 1
ATOM 2335 C CA . ILE A 1 325 ? 48.089 36.888 94.074 1.00 128.64 325 ILE A CA 1
ATOM 2336 C C . ILE A 1 325 ? 46.780 36.105 94.159 1.00 132.44 325 ILE A C 1
ATOM 2337 O O . ILE A 1 325 ? 45.828 36.536 94.812 1.00 135.12 325 ILE A O 1
ATOM 2342 N N . TYR A 1 326 ? 46.738 34.944 93.516 1.00 130.04 326 TYR A N 1
ATOM 2343 C CA . TYR A 1 326 ? 45.562 34.092 93.603 1.00 119.00 326 TYR A CA 1
ATOM 2344 C C . TYR A 1 326 ? 45.977 32.663 93.931 1.00 128.99 326 TYR A C 1
ATOM 2345 O O . TYR A 1 326 ? 47.000 32.190 93.441 1.00 136.83 326 TYR A O 1
ATOM 2354 N N . PRO A 1 327 ? 45.179 31.964 94.755 1.00 124.48 327 PRO A N 1
ATOM 2355 C CA . PRO A 1 327 ? 44.035 32.450 95.540 1.00 114.51 327 PRO A CA 1
ATOM 2356 C C . PRO A 1 327 ? 44.432 33.489 96.590 1.00 129.44 327 PRO A C 1
ATOM 2357 O O . PRO A 1 327 ? 45.536 33.423 97.131 1.00 125.72 327 PRO A O 1
ATOM 2361 N N . GLU A 1 328 ? 43.540 34.439 96.855 1.00 143.52 328 GLU A N 1
ATOM 2362 C CA . GLU A 1 328 ? 43.801 35.502 97.819 1.00 147.49 328 GLU A CA 1
ATOM 2363 C C . GLU A 1 328 ? 44.052 34.945 99.218 1.00 146.75 328 GLU A C 1
ATOM 2364 O O . GLU A 1 328 ? 44.842 35.494 99.986 1.00 148.14 328 GLU A O 1
ATOM 2370 N N . MET B 1 1 ? 20.255 52.403 53.450 1.00 142.31 1 MET B N 1
ATOM 2371 C CA . MET B 1 1 ? 20.097 51.281 54.367 1.00 142.90 1 MET B CA 1
ATOM 2372 C C . MET B 1 1 ? 21.182 50.232 54.148 1.00 145.49 1 MET B C 1
ATOM 2373 O O . MET B 1 1 ? 21.973 49.948 55.048 1.00 147.33 1 MET B O 1
ATOM 2375 N N . CYS B 1 2 ? 21.210 49.658 52.949 1.00 141.23 2 CYS B N 1
ATOM 2376 C CA . CYS B 1 2 ? 22.196 48.640 52.602 1.00 129.25 2 CYS B CA 1
ATOM 2377 C C . CYS B 1 2 ? 23.611 49.210 52.598 1.00 121.07 2 CYS B C 1
ATOM 2378 O O . CYS B 1 2 ? 23.827 50.354 52.196 1.00 130.27 2 CYS B O 1
ATOM 2381 N N . MET B 1 3 ? 24.571 48.408 53.048 1.00 106.09 3 MET B N 1
ATOM 2382 C CA . MET B 1 3 ? 25.961 48.841 53.104 1.00 100.59 3 MET B CA 1
ATOM 2383 C C . MET B 1 3 ? 26.853 47.954 52.238 1.00 112.05 3 MET B C 1
ATOM 2384 O O . MET B 1 3 ? 27.377 46.940 52.700 1.00 124.08 3 MET B O 1
ATOM 2389 N N . TYR B 1 4 ? 27.011 48.344 50.977 1.00 94.18 4 TYR B N 1
ATOM 2390 C CA . TYR B 1 4 ? 27.839 47.606 50.030 1.00 71.83 4 TYR B CA 1
ATOM 2391 C C . TYR B 1 4 ? 29.324 47.768 50.336 1.00 71.63 4 TYR B C 1
ATOM 2392 O O . TYR B 1 4 ? 29.752 48.799 50.861 1.00 79.36 4 TYR B O 1
ATOM 2401 N N . SER B 1 5 ? 30.108 46.750 49.992 1.00 72.03 5 SER B N 1
ATOM 2402 C CA . SER B 1 5 ? 31.525 46.732 50.336 1.00 76.98 5 SER B CA 1
ATOM 2403 C C . SER B 1 5 ? 32.375 45.984 49.313 1.00 62.86 5 SER B C 1
ATOM 2404 O O . SER B 1 5 ? 31.866 45.216 48.497 1.00 67.67 5 SER B O 1
ATOM 2407 N N . ALA B 1 6 ? 33.680 46.225 49.372 1.00 58.59 6 ALA B N 1
ATOM 2408 C CA . ALA B 1 6 ? 34.647 45.538 48.530 1.00 53.92 6 ALA B CA 1
ATOM 2409 C C . ALA B 1 6 ? 35.985 45.503 49.255 1.00 57.44 6 ALA B C 1
ATOM 2410 O O . ALA B 1 6 ? 36.294 46.395 50.049 1.00 67.30 6 ALA B O 1
ATOM 2412 N N . THR B 1 7 ? 36.779 44.476 48.976 1.00 76.18 7 THR B N 1
ATOM 2413 C CA . THR B 1 7 ? 38.034 44.279 49.687 1.00 70.53 7 THR B CA 1
ATOM 2414 C C . THR B 1 7 ? 39.190 44.096 48.709 1.00 55.39 7 THR B C 1
ATOM 2415 O O . THR B 1 7 ? 39.055 43.410 47.696 1.00 68.01 7 THR B O 1
ATOM 2419 N N . PHE B 1 8 ? 40.327 44.708 49.023 1.00 63.58 8 PHE B N 1
ATOM 2420 C CA . PHE B 1 8 ? 41.490 44.666 48.144 1.00 64.23 8 PHE B CA 1
ATOM 2421 C C . PHE B 1 8 ? 42.754 44.318 48.916 1.00 71.61 8 PHE B C 1
ATOM 2422 O O . PHE B 1 8 ? 43.234 45.118 49.716 1.00 82.19 8 PHE B O 1
ATOM 2430 N N . THR B 1 9 ? 43.299 43.131 48.676 1.00 72.43 9 THR B N 1
ATOM 2431 C CA . THR B 1 9 ? 44.583 42.772 49.266 1.00 65.63 9 THR B CA 1
ATOM 2432 C C . THR B 1 9 ? 45.726 43.124 48.318 1.00 53.86 9 THR B C 1
ATOM 2433 O O . THR B 1 9 ? 46.030 42.381 47.381 1.00 73.88 9 THR B O 1
ATOM 2437 N N . LEU B 1 10 ? 46.332 44.283 48.555 1.00 65.08 10 LEU B N 1
ATOM 2438 C CA . LEU B 1 10 ? 47.454 44.747 47.752 1.00 76.18 10 LEU B CA 1
ATOM 2439 C C . LEU B 1 10 ? 48.790 44.254 48.304 1.00 69.11 10 LEU B C 1
ATOM 2440 O O . LEU B 1 10 ? 48.969 44.141 49.519 1.00 71.60 10 LEU B O 1
ATOM 2445 N N . GLU B 1 11 ? 49.727 43.987 47.399 1.00 61.10 11 GLU B N 1
ATOM 2446 C CA . GLU B 1 11 ? 51.063 43.536 47.768 1.00 69.18 11 GLU B CA 1
ATOM 2447 C C . GLU B 1 11 ? 52.103 44.399 47.062 1.00 72.18 11 GLU B C 1
ATOM 2448 O O . GLU B 1 11 ? 51.912 44.792 45.912 1.00 67.16 11 GLU B O 1
ATOM 2454 N N . ALA B 1 12 ? 53.200 44.693 47.752 1.00 75.81 12 ALA B N 1
ATOM 2455 C CA . ALA B 1 12 ? 54.238 45.551 47.193 1.00 77.29 12 ALA B CA 1
ATOM 2456 C C . ALA B 1 12 ? 55.170 44.797 46.249 1.00 75.53 12 ALA B C 1
ATOM 2457 O O . ALA B 1 12 ? 55.736 43.765 46.611 1.00 84.40 12 ALA B O 1
ATOM 2459 N N . ILE B 1 13 ? 55.321 45.321 45.037 1.00 83.27 13 ILE B N 1
ATOM 2460 C CA . ILE B 1 13 ? 56.288 44.794 44.081 1.00 79.75 13 ILE B CA 1
ATOM 2461 C C . ILE B 1 13 ? 57.623 45.504 44.285 1.00 77.79 13 ILE B C 1
ATOM 2462 O O . ILE B 1 13 ? 58.692 44.944 44.036 1.00 79.71 13 ILE B O 1
ATOM 2467 N N . THR B 1 14 ? 57.541 46.745 44.755 1.00 89.69 14 THR B N 1
ATOM 2468 C CA . THR B 1 14 ? 58.712 47.559 45.058 1.00 82.84 14 THR B CA 1
ATOM 2469 C C . THR B 1 14 ? 58.519 48.140 46.454 1.00 76.04 14 THR B C 1
ATOM 2470 O O . THR B 1 14 ? 57.381 48.298 46.900 1.00 83.29 14 THR B O 1
ATOM 2474 N N . PRO B 1 15 ? 59.623 48.443 47.160 1.00 81.09 15 PRO B N 1
ATOM 2475 C CA . PRO B 1 15 ? 59.485 48.916 48.543 1.00 82.66 15 PRO B CA 1
ATOM 2476 C C . PRO B 1 15 ? 58.691 50.217 48.661 1.00 92.65 15 PRO B C 1
ATOM 2477 O O . PRO B 1 15 ? 58.802 51.097 47.806 1.00 96.01 15 PRO B O 1
ATOM 2481 N N . VAL B 1 16 ? 57.893 50.325 49.719 1.00 91.00 16 VAL B N 1
ATOM 2482 C CA . VAL B 1 16 ? 57.098 51.522 49.969 1.00 81.23 16 VAL B CA 1
ATOM 2483 C C . VAL B 1 16 ? 57.784 52.416 50.994 1.00 91.60 16 VAL B C 1
ATOM 2484 O O . VAL B 1 16 ? 58.114 51.972 52.094 1.00 96.05 16 VAL B O 1
ATOM 2488 N N . PHE B 1 17 ? 57.994 53.676 50.631 1.00 100.38 17 PHE B N 1
ATOM 2489 C CA . PHE B 1 17 ? 58.634 54.631 51.528 1.00 98.15 17 PHE B CA 1
ATOM 2490 C C . PHE B 1 17 ? 57.619 55.519 52.241 1.00 102.87 17 PHE B C 1
ATOM 2491 O O . PHE B 1 17 ? 56.533 55.776 51.723 1.00 108.34 17 PHE B O 1
ATOM 2499 N N . MET B 1 18 ? 57.981 55.984 53.431 1.00 114.72 18 MET B N 1
ATOM 2500 C CA . MET B 1 18 ? 57.104 56.845 54.216 1.00 110.98 18 MET B CA 1
ATOM 2501 C C . MET B 1 18 ? 57.491 58.313 54.069 1.00 103.02 18 MET B C 1
ATOM 2502 O O . MET B 1 18 ? 58.639 58.634 53.760 1.00 99.76 18 MET B O 1
ATOM 2507 N N . GLU B 1 27 ? 53.925 52.089 57.761 1.00 114.75 27 GLU B N 1
ATOM 2508 C CA . GLU B 1 27 ? 52.487 51.945 57.952 1.00 110.58 27 GLU B CA 1
ATOM 2509 C C . GLU B 1 27 ? 51.706 52.606 56.819 1.00 107.37 27 GLU B C 1
ATOM 2510 O O . GLU B 1 27 ? 51.999 53.734 56.428 1.00 107.97 27 GLU B O 1
ATOM 2516 N N . ILE B 1 28 ? 50.713 51.895 56.295 1.00 101.38 28 ILE B N 1
ATOM 2517 C CA . ILE B 1 28 ? 49.888 52.414 55.209 1.00 86.67 28 ILE B CA 1
ATOM 2518 C C . ILE B 1 28 ? 48.715 53.233 55.743 1.00 93.30 28 ILE B C 1
ATOM 2519 O O . ILE B 1 28 ? 47.686 52.677 56.126 1.00 107.22 28 ILE B O 1
ATOM 2524 N N . ARG B 1 29 ? 48.882 54.552 55.788 1.00 95.51 29 ARG B N 1
ATOM 2525 C CA . ARG B 1 29 ? 47.807 55.443 56.214 1.00 101.77 29 ARG B CA 1
ATOM 2526 C C . ARG B 1 29 ? 46.633 55.396 55.239 1.00 89.68 29 ARG B C 1
ATOM 2527 O O . ARG B 1 29 ? 46.825 55.437 54.025 1.00 84.58 29 ARG B O 1
ATOM 2535 N N . ALA B 1 30 ? 45.421 55.310 55.777 1.00 84.58 30 ALA B N 1
ATOM 2536 C CA . ALA B 1 30 ? 44.216 55.272 54.952 1.00 88.43 30 ALA B CA 1
ATOM 2537 C C . ALA B 1 30 ? 43.934 56.582 54.215 1.00 85.54 30 ALA B C 1
ATOM 2538 O O . ALA B 1 30 ? 43.404 56.575 53.103 1.00 85.56 30 ALA B O 1
ATOM 2540 N N . ALA B 1 31 ? 44.293 57.702 54.836 1.00 97.30 31 ALA B N 1
ATOM 2541 C CA . ALA B 1 31 ? 43.961 59.013 54.287 1.00 78.83 31 ALA B CA 1
ATOM 2542 C C . ALA B 1 31 ? 44.715 59.313 52.995 1.00 75.93 31 ALA B C 1
ATOM 2543 O O . ALA B 1 31 ? 44.135 59.817 52.029 1.00 74.00 31 ALA B O 1
ATOM 2545 N N . SER B 1 32 ? 46.007 59.000 52.980 1.00 67.51 32 SER B N 1
ATOM 2546 C CA . SER B 1 32 ? 46.822 59.200 51.788 1.00 77.72 32 SER B CA 1
ATOM 2547 C C . SER B 1 32 ? 46.346 58.296 50.657 1.00 71.49 32 SER B C 1
ATOM 2548 O O . SER B 1 32 ? 46.375 58.677 49.483 1.00 78.19 32 SER B O 1
ATOM 2551 N N . ILE B 1 33 ? 45.889 57.103 51.023 1.00 66.89 33 ILE B N 1
ATOM 2552 C CA . ILE B 1 33 ? 45.370 56.159 50.045 1.00 68.36 33 ILE B CA 1
ATOM 2553 C C . ILE B 1 33 ? 44.088 56.701 49.432 1.00 59.87 33 ILE B C 1
ATOM 2554 O O . ILE B 1 33 ? 43.900 56.649 48.216 1.00 73.66 33 ILE B O 1
ATOM 2559 N N . LYS B 1 34 ? 43.215 57.240 50.279 1.00 57.18 34 LYS B N 1
ATOM 2560 C CA . LYS B 1 34 ? 41.964 57.816 49.803 1.00 67.77 34 LYS B CA 1
ATOM 2561 C C . LYS B 1 34 ? 42.215 59.037 48.923 1.00 75.14 34 LYS B C 1
ATOM 2562 O O . LYS B 1 34 ? 41.482 59.281 47.965 1.00 82.88 34 LYS B O 1
ATOM 2568 N N . GLY B 1 35 ? 43.257 59.800 49.244 1.00 83.34 35 GLY B N 1
ATOM 2569 C CA . GLY B 1 35 ? 43.593 60.959 48.439 1.00 67.20 35 GLY B CA 1
ATOM 2570 C C . GLY B 1 35 ? 44.160 60.578 47.086 1.00 76.81 35 GLY B C 1
ATOM 2571 O O . GLY B 1 35 ? 43.870 61.225 46.072 1.00 62.05 35 GLY B O 1
ATOM 2572 N N . LEU B 1 36 ? 44.960 59.514 47.061 1.00 78.91 36 LEU B N 1
ATOM 2573 C CA . LEU B 1 36 ? 45.466 58.991 45.798 1.00 72.89 36 LEU B CA 1
ATOM 2574 C C . LEU B 1 36 ? 44.316 58.444 44.963 1.00 65.49 36 LEU B C 1
ATOM 2575 O O . LEU B 1 36 ? 44.312 58.559 43.734 1.00 76.03 36 LEU B O 1
ATOM 2580 N N . MET B 1 37 ? 43.331 57.864 45.644 1.00 61.71 37 MET B N 1
ATOM 2581 C CA . MET B 1 37 ? 42.132 57.365 44.983 1.00 78.05 37 MET B CA 1
ATOM 2582 C C . MET B 1 37 ? 41.319 58.519 44.411 1.00 69.68 37 MET B C 1
ATOM 2583 O O . MET B 1 37 ? 40.677 58.381 43.373 1.00 63.15 37 MET B O 1
ATOM 2588 N N . ARG B 1 38 ? 41.362 59.661 45.091 1.00 68.22 38 ARG B N 1
ATOM 2589 C CA . ARG B 1 38 ? 40.666 60.854 44.629 1.00 60.15 38 ARG B CA 1
ATOM 2590 C C . ARG B 1 38 ? 41.339 61.382 43.367 1.00 67.45 38 ARG B C 1
ATOM 2591 O O . ARG B 1 38 ? 40.672 61.733 42.382 1.00 51.66 38 ARG B O 1
ATOM 2599 N N . TRP B 1 39 ? 42.669 61.403 43.395 1.00 51.51 39 TRP B N 1
ATOM 2600 C CA . TRP B 1 39 ? 43.450 61.901 42.269 1.00 61.63 39 TRP B CA 1
ATOM 2601 C C . TRP B 1 39 ? 43.249 61.024 41.040 1.00 73.00 39 TRP B C 1
ATOM 2602 O O . TRP B 1 39 ? 43.006 61.520 39.937 1.00 82.95 39 TRP B O 1
ATOM 2613 N N . TRP B 1 40 ? 43.348 59.714 41.233 1.00 80.43 40 TRP B N 1
ATOM 2614 C CA . TRP B 1 40 ? 43.119 58.789 40.132 1.00 81.10 40 TRP B CA 1
ATOM 2615 C C . TRP B 1 40 ? 41.671 58.793 39.661 1.00 74.09 40 TRP B C 1
ATOM 2616 O O . TRP B 1 40 ? 41.395 58.539 38.489 1.00 60.53 40 TRP B O 1
ATOM 2627 N N . PHE B 1 41 ? 40.748 59.098 40.569 1.00 56.29 41 PHE B N 1
ATOM 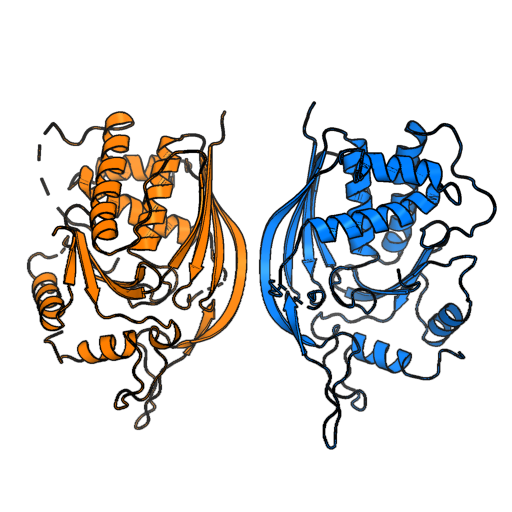2628 C CA . PHE B 1 41 ? 39.349 59.201 40.181 1.00 62.11 41 PHE B CA 1
ATOM 2629 C C . PHE B 1 41 ? 39.115 60.381 39.254 1.00 80.53 41 PHE B C 1
ATOM 2630 O O . PHE B 1 41 ? 38.460 60.233 38.227 1.00 73.28 41 PHE B O 1
ATOM 2638 N N . ARG B 1 42 ? 39.623 61.557 39.616 1.00 71.15 42 ARG B N 1
ATOM 2639 C CA . ARG B 1 42 ? 39.466 62.701 38.720 1.00 87.69 42 ARG B CA 1
ATOM 2640 C C . ARG B 1 42 ? 40.238 62.506 37.413 1.00 70.92 42 ARG B C 1
ATOM 2641 O O . ARG B 1 42 ? 39.769 62.897 36.336 1.00 83.00 42 ARG B O 1
ATOM 2649 N N . ALA B 1 43 ? 41.401 61.863 37.506 1.00 62.08 43 ALA B N 1
ATOM 2650 C CA . ALA B 1 43 ? 42.211 61.589 36.321 1.00 72.16 43 ALA B CA 1
ATOM 2651 C C . ALA B 1 43 ? 41.514 60.631 35.358 1.00 79.24 43 ALA B C 1
ATOM 2652 O O . ALA B 1 43 ? 41.668 60.741 34.142 1.00 84.30 43 ALA B O 1
ATOM 2654 N N . LEU B 1 44 ? 40.737 59.702 35.907 1.00 74.40 44 LEU B N 1
ATOM 2655 C CA . LEU B 1 44 ? 40.009 58.732 35.094 1.00 88.11 44 LEU B CA 1
ATOM 2656 C C . LEU B 1 44 ? 38.694 59.302 34.572 1.00 84.01 44 LEU B C 1
ATOM 2657 O O . LEU B 1 44 ? 38.268 58.995 33.459 1.00 84.86 44 LEU B O 1
ATOM 2662 N N . SER B 1 45 ? 38.060 60.137 35.387 1.00 64.82 45 SER B N 1
ATOM 2663 C CA . SER B 1 45 ? 36.788 60.752 35.033 1.00 67.81 45 SER B CA 1
ATOM 2664 C C . SER B 1 45 ? 37.002 61.900 34.058 1.00 87.31 45 SER B C 1
ATOM 2665 O O . SER B 1 45 ? 36.049 62.419 33.475 1.00 89.36 45 SER B O 1
ATOM 2668 N N . GLY B 1 46 ? 38.260 62.292 33.879 1.00 68.45 46 GLY B N 1
ATOM 2669 C CA . GLY B 1 46 ? 38.579 63.351 32.943 1.00 81.21 46 GLY B CA 1
ATOM 2670 C C . GLY B 1 46 ? 38.427 62.884 31.508 1.00 88.81 46 GLY B C 1
ATOM 2671 O O . GLY B 1 46 ? 38.317 63.697 30.590 1.00 86.06 46 GLY B O 1
ATOM 2672 N N . SER B 1 47 ? 38.417 61.568 31.318 1.00 82.58 47 SER B N 1
ATOM 2673 C CA . SER B 1 47 ? 38.144 60.982 30.010 1.00 72.15 47 SER B CA 1
ATOM 2674 C C . SER B 1 47 ? 36.716 61.287 29.574 1.00 76.50 47 SER B C 1
ATOM 2675 O O . SER B 1 47 ? 36.412 61.326 28.382 1.00 94.73 47 SER B O 1
ATOM 2678 N N . TYR B 1 48 ? 35.840 61.497 30.552 1.00 59.31 48 TYR B N 1
ATOM 2679 C CA . TYR B 1 48 ? 34.444 61.809 30.280 1.00 61.78 48 TYR B CA 1
ATOM 2680 C C . TYR B 1 48 ? 34.173 63.311 30.370 1.00 78.01 48 TYR B C 1
ATOM 2681 O O . TYR B 1 48 ? 33.688 63.920 29.416 1.00 74.57 48 TYR B O 1
ATOM 2690 N N . PHE B 1 49 ? 34.487 63.902 31.519 1.00 66.79 49 PHE B N 1
ATOM 2691 C CA . PHE B 1 49 ? 34.201 65.317 31.759 1.00 86.52 49 PHE B CA 1
ATOM 2692 C C . PHE B 1 49 ? 34.980 66.284 30.870 1.00 84.66 49 PHE B C 1
ATOM 2693 O O . PHE B 1 49 ? 34.498 67.376 30.568 1.00 88.46 49 PHE B O 1
ATOM 2701 N N . GLY B 1 50 ? 36.174 65.883 30.447 1.00 86.65 50 GLY B N 1
ATOM 2702 C CA . GLY B 1 50 ? 37.017 66.752 29.647 1.00 71.96 50 GLY B CA 1
ATOM 2703 C C . GLY B 1 50 ? 37.406 68.016 30.393 1.00 91.80 50 GLY B C 1
ATOM 2704 O O . GLY B 1 50 ? 37.949 67.955 31.496 1.00 95.94 50 GLY B O 1
ATOM 2705 N N . ASN B 1 51 ? 37.129 69.164 29.784 1.00 91.66 51 ASN B N 1
ATOM 2706 C CA . ASN B 1 51 ? 37.452 70.456 30.383 1.00 94.11 51 ASN B CA 1
ATOM 2707 C C . ASN B 1 51 ? 36.428 70.913 31.419 1.00 94.82 51 ASN B C 1
ATOM 2708 O O . ASN B 1 51 ? 36.632 71.918 32.101 1.00 91.00 51 ASN B O 1
ATOM 2713 N N . ASP B 1 52 ? 35.329 70.174 31.536 1.00 75.26 52 ASP B N 1
ATOM 2714 C CA . ASP B 1 52 ? 34.284 70.517 32.494 1.00 67.32 52 ASP B CA 1
ATOM 2715 C C . ASP B 1 52 ? 34.699 70.113 33.905 1.00 61.70 52 ASP B C 1
ATOM 2716 O O . ASP B 1 52 ? 34.328 69.046 34.396 1.00 79.82 52 ASP B O 1
ATOM 2721 N N . VAL B 1 53 ? 35.482 70.975 34.545 1.00 76.93 53 VAL B N 1
ATOM 2722 C CA . VAL B 1 53 ? 35.982 70.716 35.889 1.00 62.73 53 VAL B CA 1
ATOM 2723 C C . VAL B 1 53 ? 34.911 70.905 36.961 1.00 59.43 53 VAL B C 1
ATOM 2724 O O . VAL B 1 53 ? 35.087 70.478 38.099 1.00 76.30 53 VAL B O 1
ATOM 2728 N N . GLU B 1 54 ? 33.808 71.555 36.601 1.00 69.37 54 GLU B N 1
ATOM 2729 C CA . GLU B 1 54 ? 32.729 71.798 37.555 1.00 78.28 54 GLU B CA 1
ATOM 2730 C C . GLU B 1 54 ? 31.922 70.537 37.857 1.00 65.28 54 GLU B C 1
ATOM 2731 O O . GLU B 1 54 ? 31.632 70.235 39.018 1.00 80.32 54 GLU B O 1
ATOM 2737 N N . GLY B 1 55 ? 31.578 69.792 36.811 1.00 80.78 55 GLY B N 1
ATOM 2738 C CA . GLY B 1 55 ? 30.863 68.543 36.987 1.00 80.61 55 GLY B CA 1
ATOM 2739 C C . GLY B 1 55 ? 31.766 67.516 37.637 1.00 67.06 55 GLY B C 1
ATOM 2740 O O . GLY B 1 55 ? 31.328 66.719 38.475 1.00 59.13 55 GLY B O 1
ATOM 2741 N N . LEU B 1 56 ? 33.042 67.550 37.261 1.00 65.90 56 LEU B N 1
ATOM 2742 C CA . LEU B 1 56 ? 34.032 66.671 37.860 1.00 61.40 56 LEU B CA 1
ATOM 2743 C C . LEU B 1 56 ? 34.176 66.974 39.342 1.00 63.05 56 LEU B C 1
ATOM 2744 O O . LEU B 1 56 ? 34.302 66.063 40.155 1.00 89.42 56 LEU B O 1
ATOM 2749 N N . ARG B 1 57 ? 34.142 68.257 39.688 1.00 68.09 57 ARG B N 1
ATOM 2750 C CA . ARG B 1 57 ? 34.191 68.664 41.085 1.00 69.49 57 ARG B CA 1
ATOM 2751 C C . ARG B 1 57 ? 32.943 68.188 41.810 1.00 80.35 57 ARG B C 1
ATOM 2752 O O . ARG B 1 57 ? 32.998 67.804 42.979 1.00 101.29 57 ARG B O 1
ATOM 2760 N N . ARG B 1 58 ? 31.823 68.190 41.096 1.00 76.46 58 ARG B N 1
ATOM 2761 C CA . ARG B 1 58 ? 30.548 67.818 41.690 1.00 86.02 58 ARG B CA 1
ATOM 2762 C C . ARG B 1 58 ? 30.542 66.340 42.061 1.00 80.46 58 ARG B C 1
ATOM 2763 O O . ARG B 1 58 ? 30.196 65.970 43.188 1.00 71.32 58 ARG B O 1
ATOM 2771 N N . VAL B 1 59 ? 30.951 65.498 41.116 1.00 68.50 59 VAL B N 1
ATOM 2772 C CA . VAL B 1 59 ? 31.003 64.062 41.362 1.00 65.83 59 VAL B CA 1
ATOM 2773 C C . VAL B 1 59 ? 32.100 63.695 42.361 1.00 79.12 59 VAL B C 1
ATOM 2774 O O . VAL B 1 59 ? 31.893 62.859 43.243 1.00 76.23 59 VAL B O 1
ATOM 2778 N N . GLU B 1 60 ? 33.257 64.338 42.232 1.00 69.08 60 GLU B N 1
ATOM 2779 C CA . GLU B 1 60 ? 34.384 64.067 43.119 1.00 70.95 60 GLU B CA 1
ATOM 2780 C C . GLU B 1 60 ? 34.051 64.437 44.559 1.00 71.98 60 GLU B C 1
ATOM 2781 O O . GLU B 1 60 ? 34.476 63.763 45.498 1.00 83.28 60 GLU B O 1
ATOM 2787 N N . GLU B 1 61 ? 33.269 65.499 44.728 1.00 86.71 61 GLU B N 1
ATOM 2788 C CA . GLU B 1 61 ? 32.820 65.890 46.057 1.00 83.00 61 GLU B CA 1
ATOM 2789 C C . GLU B 1 61 ? 31.709 64.982 46.565 1.00 70.99 61 GLU B C 1
ATOM 2790 O O . GLU B 1 61 ? 31.639 64.692 47.757 1.00 86.55 61 GLU B O 1
ATOM 2796 N N . TYR B 1 62 ? 30.834 64.539 45.667 1.00 67.83 62 TYR B N 1
ATOM 2797 C CA . TYR B 1 62 ? 29.774 63.625 46.077 1.00 82.16 62 TYR B CA 1
ATOM 2798 C C . TYR B 1 62 ? 30.338 62.283 46.532 1.00 99.95 62 TYR B C 1
ATOM 2799 O O . TYR B 1 62 ? 29.768 61.627 47.401 1.00 101.57 62 TYR B O 1
ATOM 2808 N N . VAL B 1 63 ? 31.466 61.886 45.953 1.00 92.55 63 VAL B N 1
ATOM 2809 C CA . VAL B 1 63 ? 32.064 60.594 46.269 1.00 78.69 63 VAL B CA 1
ATOM 2810 C C . VAL B 1 63 ? 33.046 60.675 47.435 1.00 91.26 63 VAL B C 1
ATOM 2811 O O . VAL B 1 63 ? 32.866 60.010 48.455 1.00 82.99 63 VAL B O 1
ATOM 2815 N N . PHE B 1 64 ? 34.085 61.489 47.277 1.00 70.13 64 PHE B N 1
ATOM 2816 C CA . PHE B 1 64 ? 35.142 61.578 48.281 1.00 73.56 64 PHE B CA 1
ATOM 2817 C C . PHE B 1 64 ? 34.860 62.583 49.396 1.00 77.65 64 PHE B C 1
ATOM 2818 O O . PHE B 1 64 ? 35.628 62.690 50.352 1.00 73.04 64 PHE B O 1
ATOM 2826 N N . GLY B 1 65 ? 33.761 63.318 49.272 1.00 77.88 65 GLY B N 1
ATOM 2827 C CA . GLY B 1 65 ? 33.402 64.308 50.269 1.00 92.18 65 GLY B CA 1
ATOM 2828 C C . GLY B 1 65 ? 34.124 65.622 50.053 1.00 96.81 65 GLY B C 1
ATOM 2829 O O . GLY B 1 65 ? 34.881 65.776 49.095 1.00 91.55 65 GLY B O 1
ATOM 2830 N N . SER B 1 66 ? 33.885 66.572 50.950 1.00 95.98 66 SER B N 1
ATOM 2831 C CA . SER B 1 66 ? 34.520 67.880 50.876 1.00 96.36 66 SER B CA 1
ATOM 2832 C C . SER B 1 66 ? 34.488 68.545 52.243 1.00 98.64 66 SER B C 1
ATOM 2833 O O . SER B 1 66 ? 34.099 67.926 53.233 1.00 101.79 66 SER B O 1
ATOM 2836 N N . THR B 1 67 ? 34.904 69.806 52.295 1.00 103.70 67 THR B N 1
ATOM 2837 C CA . THR B 1 67 ? 34.835 70.580 53.527 1.00 98.11 67 THR B CA 1
ATOM 2838 C C . THR B 1 67 ? 33.385 70.752 53.969 1.00 108.04 67 THR B C 1
ATOM 2839 O O . THR B 1 67 ? 33.101 70.909 55.157 1.00 124.06 67 THR B O 1
ATOM 2843 N N . LYS B 1 68 ? 32.471 70.715 53.004 1.00 106.51 68 LYS B N 1
ATOM 2844 C CA . LYS B 1 68 ? 31.046 70.843 53.289 1.00 103.17 68 LYS B CA 1
ATOM 2845 C C . LYS B 1 68 ? 30.321 69.498 53.234 1.00 112.29 68 LYS B C 1
ATOM 2846 O O . LYS B 1 68 ? 29.600 69.138 54.164 1.00 109.07 68 LYS B O 1
ATOM 2848 N N . ARG B 1 69 ? 30.508 68.763 52.140 1.00 116.57 69 ARG B N 1
ATOM 2849 C CA . ARG B 1 69 ? 29.815 67.490 51.942 1.00 116.71 69 ARG B CA 1
ATOM 2850 C C . ARG B 1 69 ? 30.537 66.299 52.571 1.00 111.93 69 ARG B C 1
ATOM 2851 O O . ARG B 1 69 ? 31.752 66.156 52.442 1.00 110.86 69 ARG B O 1
ATOM 2853 N N . GLU B 1 70 ? 29.775 65.447 53.252 1.00 106.79 70 GLU B N 1
ATOM 2854 C CA . GLU B 1 70 ? 30.309 64.218 53.832 1.00 112.41 70 GLU B CA 1
ATOM 2855 C C . GLU B 1 70 ? 30.601 63.180 52.749 1.00 96.40 70 GLU B C 1
ATOM 2856 O O . GLU B 1 70 ? 29.865 63.077 51.768 1.00 77.68 70 GLU B O 1
ATOM 2862 N N . SER B 1 71 ? 31.671 62.410 52.933 1.00 63.86 71 SER B N 1
ATOM 2863 C CA . SER B 1 71 ? 32.069 61.401 51.953 1.00 87.69 71 SER B CA 1
ATOM 2864 C C . SER B 1 71 ? 31.065 60.255 51.846 1.00 75.17 71 SER B C 1
ATOM 2865 O O . SER B 1 71 ? 30.571 59.755 52.856 1.00 83.21 71 SER B O 1
ATOM 2868 N N . ARG B 1 72 ? 30.776 59.839 50.616 1.00 60.95 72 ARG B N 1
ATOM 2869 C CA . ARG B 1 72 ? 29.884 58.708 50.375 1.00 86.67 72 ARG B CA 1
ATOM 2870 C C . ARG B 1 72 ? 30.597 57.358 50.425 1.00 70.43 72 ARG B C 1
ATOM 2871 O O . ARG B 1 72 ? 29.953 56.310 50.405 1.00 70.56 72 ARG B O 1
ATOM 2879 N N . VAL B 1 73 ? 31.925 57.385 50.489 1.00 58.38 73 VAL B N 1
ATOM 2880 C CA . VAL B 1 73 ? 32.703 56.153 50.534 1.00 60.19 73 VAL B CA 1
ATOM 2881 C C . VAL B 1 73 ? 33.743 56.196 51.652 1.00 70.77 73 VAL B C 1
ATOM 2882 O O . VAL B 1 73 ? 34.417 57.207 51.854 1.00 66.04 73 VAL B O 1
ATOM 2886 N N . VAL B 1 74 ? 33.851 55.099 52.394 1.00 67.87 74 VAL B N 1
ATOM 2887 C CA . VAL B 1 74 ? 34.826 55.001 53.472 1.00 51.80 74 VAL B CA 1
ATOM 2888 C C . VAL B 1 74 ? 35.977 54.073 53.092 1.00 59.76 74 VAL B C 1
ATOM 2889 O O . VAL B 1 74 ? 35.758 52.963 52.607 1.00 70.22 74 VAL B O 1
ATOM 2893 N N . VAL B 1 75 ? 37.201 54.538 53.313 1.00 59.38 75 VAL B N 1
ATOM 2894 C CA . VAL B 1 75 ? 38.389 53.734 53.062 1.00 53.99 75 VAL B CA 1
ATOM 2895 C C . VAL B 1 75 ? 39.053 53.373 54.386 1.00 70.06 75 VAL B C 1
ATOM 2896 O O . VAL B 1 75 ? 39.206 54.225 55.261 1.00 58.68 75 VAL B O 1
ATOM 2900 N N . GLU B 1 76 ? 39.446 52.111 54.535 1.00 70.86 76 GLU B N 1
ATOM 2901 C CA . GLU B 1 76 ? 40.099 51.667 55.760 1.00 68.31 76 GLU B CA 1
ATOM 2902 C C . GLU B 1 76 ? 41.094 50.541 55.497 1.00 69.08 76 GLU B C 1
ATOM 2903 O O . GLU B 1 76 ? 40.814 49.616 54.733 1.00 74.65 76 GLU B O 1
ATOM 2909 N N . VAL B 1 77 ? 42.257 50.629 56.134 1.00 70.89 77 VAL B N 1
ATOM 2910 C CA . VAL B 1 77 ? 43.253 49.567 56.071 1.00 82.98 77 VAL B CA 1
ATOM 2911 C C . VAL B 1 77 ? 43.000 48.569 57.195 1.00 76.17 77 VAL B C 1
ATOM 2912 O O . VAL B 1 77 ? 43.635 48.634 58.249 1.00 83.49 77 VAL B O 1
ATOM 2916 N N . VAL B 1 78 ? 42.054 47.661 56.977 1.00 84.28 78 VAL B N 1
ATOM 2917 C CA . VAL B 1 78 ? 41.678 46.696 58.005 1.00 87.31 78 VAL B CA 1
ATOM 2918 C C . VAL B 1 78 ? 42.802 45.722 58.360 1.00 79.90 78 VAL B C 1
ATOM 2919 O O . VAL B 1 78 ? 42.928 45.311 59.510 1.00 94.21 78 VAL B O 1
ATOM 2923 N N . LYS B 1 79 ? 43.636 45.381 57.383 1.00 73.13 79 LYS B N 1
ATOM 2924 C CA . LYS B 1 79 ? 44.721 44.433 57.617 1.00 73.14 79 LYS B CA 1
ATOM 2925 C C . LYS B 1 79 ? 46.053 44.964 57.103 1.00 73.48 79 LYS B C 1
ATOM 2926 O O . LYS B 1 79 ? 46.098 45.717 56.132 1.00 78.46 79 LYS B O 1
ATOM 2932 N N . GLU B 1 80 ? 47.136 44.569 57.762 1.00 72.47 80 GLU B N 1
ATOM 2933 C CA . GLU B 1 80 ? 48.459 45.056 57.397 1.00 69.31 80 GLU B CA 1
ATOM 2934 C C . GLU B 1 80 ? 49.560 44.101 57.848 1.00 77.82 80 GLU B C 1
ATOM 2935 O O . GLU B 1 80 ? 49.921 44.063 59.024 1.00 96.25 80 GLU B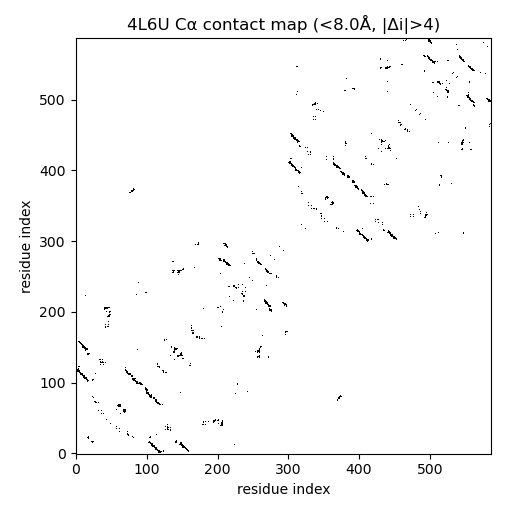 O 1
ATOM 2941 N N . HIS B 1 81 ? 50.083 43.325 56.904 1.00 75.42 81 HIS B N 1
ATOM 2942 C CA . HIS B 1 81 ? 51.195 42.423 57.176 1.00 79.44 81 HIS B CA 1
ATOM 2943 C C . HIS B 1 81 ? 52.457 42.981 56.527 1.00 77.43 81 HIS B C 1
ATOM 2944 O O . HIS B 1 81 ? 52.597 42.956 55.306 1.00 84.85 81 HIS B O 1
ATOM 2951 N N . VAL B 1 82 ? 53.377 43.480 57.347 1.00 62.33 82 VAL B N 1
ATOM 2952 C CA . VAL B 1 82 ? 54.529 44.217 56.838 1.00 84.87 82 VAL B CA 1
ATOM 2953 C C . VAL B 1 82 ? 55.841 43.732 57.451 1.00 85.39 82 VAL B C 1
ATOM 2954 O O . VAL B 1 82 ? 55.902 43.417 58.635 1.00 79.75 82 VAL B O 1
ATOM 2958 N N . GLU B 1 83 ? 56.889 43.665 56.635 1.00 92.01 83 GLU B N 1
ATOM 2959 C CA . GLU B 1 83 ? 58.236 43.449 57.146 1.00 106.95 83 GLU B CA 1
ATOM 2960 C C . GLU B 1 83 ? 59.115 44.622 56.730 1.00 100.29 83 GLU B C 1
ATOM 2961 O O . GLU B 1 83 ? 59.268 44.900 55.543 1.00 98.10 83 GLU B O 1
ATOM 2967 N N . GLU B 1 84 ? 59.675 45.322 57.710 1.00 105.86 84 GLU B N 1
ATOM 2968 C CA . GLU B 1 84 ? 60.525 46.475 57.430 1.00 109.51 84 GLU B CA 1
ATOM 2969 C C . GLU B 1 84 ? 61.859 46.065 56.812 1.00 112.11 84 GLU B C 1
ATOM 2970 O O . GLU B 1 84 ? 62.400 45.006 57.129 1.00 111.65 84 GLU B O 1
ATOM 2976 N N . ARG B 1 85 ? 62.383 46.909 55.929 1.00 114.32 85 ARG B N 1
ATOM 2977 C CA . ARG B 1 85 ? 63.663 46.643 55.285 1.00 114.76 85 ARG B CA 1
ATOM 2978 C C . ARG B 1 85 ? 64.314 47.944 54.828 1.00 119.48 85 ARG B C 1
ATOM 2979 O O . ARG B 1 85 ? 63.628 48.886 54.436 1.00 124.37 85 ARG B O 1
ATOM 2987 N N . PHE B 1 86 ? 65.641 47.990 54.879 1.00 121.98 86 PHE B N 1
ATOM 2988 C CA . PHE B 1 86 ? 66.380 49.174 54.463 1.00 119.29 86 PHE B CA 1
ATOM 2989 C C . PHE B 1 86 ? 66.690 49.095 52.973 1.00 117.07 86 PHE B C 1
ATOM 2990 O O . PHE B 1 86 ? 67.528 48.301 52.547 1.00 115.08 86 PHE B O 1
ATOM 2998 N N . CYS B 1 87 ? 66.014 49.922 52.182 1.00 114.56 87 CYS B N 1
ATOM 2999 C CA . CYS B 1 87 ? 66.163 49.863 50.732 1.00 108.25 87 CYS B CA 1
ATOM 3000 C C . CYS B 1 87 ? 66.478 51.232 50.137 1.00 108.96 87 CYS B C 1
ATOM 3001 O O . CYS B 1 87 ? 66.098 52.260 50.699 1.00 110.41 87 CYS B O 1
ATOM 3004 N N . PRO B 1 88 ? 67.199 51.245 49.002 1.00 113.47 88 PRO B N 1
ATOM 3005 C CA . PRO B 1 88 ? 67.554 52.493 48.316 1.00 121.82 88 PRO B CA 1
ATOM 3006 C C . PRO B 1 88 ? 66.357 53.284 47.803 1.00 111.71 88 PRO B C 1
ATOM 3007 O O . PRO B 1 88 ? 65.366 52.699 47.368 1.00 100.33 88 PRO B O 1
ATOM 3011 N N . LEU B 1 89 ? 66.466 54.608 47.847 1.00 111.98 89 LEU B N 1
ATOM 3012 C CA . LEU B 1 89 ? 65.484 55.485 47.225 1.00 119.55 89 LEU B CA 1
ATOM 3013 C C . LEU B 1 89 ? 65.662 55.410 45.712 1.00 122.51 89 LEU B C 1
ATOM 3014 O O . LEU B 1 89 ? 66.770 55.158 45.239 1.00 136.18 89 LEU B O 1
ATOM 3019 N N . PRO B 1 90 ? 64.571 55.615 44.952 1.00 116.34 90 PRO B N 1
ATOM 3020 C CA . PRO B 1 90 ? 64.553 55.477 43.490 1.00 124.09 90 PRO B CA 1
ATOM 3021 C C . PRO B 1 90 ? 65.746 56.093 42.756 1.00 130.24 90 PRO B C 1
ATOM 3022 O O . PRO B 1 90 ? 66.525 55.354 42.154 1.00 139.17 90 PRO B O 1
ATOM 3026 N N . MET B 1 91 ? 65.893 57.414 42.805 1.00 126.29 91 MET B N 1
ATOM 3027 C CA . MET B 1 91 ? 66.961 58.074 42.058 1.00 131.51 91 MET B CA 1
ATOM 3028 C C . MET B 1 91 ? 67.761 59.074 42.892 1.00 120.94 91 MET B C 1
ATOM 3029 O O . MET B 1 91 ? 68.094 60.161 42.419 1.00 120.75 91 MET B O 1
ATOM 3034 N N . VAL B 1 92 ? 68.064 58.702 44.131 1.00 114.21 92 VAL B N 1
ATOM 3035 C CA . VAL B 1 92 ? 68.879 59.539 45.004 1.00 127.74 92 VAL B CA 1
ATOM 3036 C C . VAL B 1 92 ? 70.277 58.936 45.163 1.00 137.09 92 VAL B C 1
ATOM 3037 O O . VAL B 1 92 ? 70.435 57.715 45.167 1.00 130.95 92 VAL B O 1
ATOM 3041 N N . TRP B 1 93 ? 71.287 59.793 45.295 1.00 148.41 93 TRP B N 1
ATOM 3042 C CA . TRP B 1 93 ? 72.669 59.337 45.416 1.00 145.45 93 TRP B CA 1
ATOM 3043 C C . TRP B 1 93 ? 73.446 60.113 46.479 1.00 142.13 93 TRP B C 1
ATOM 3044 O O . TRP B 1 93 ? 73.169 61.284 46.737 1.00 132.27 93 TRP B O 1
ATOM 3055 N N . LYS B 1 94 ? 74.423 59.445 47.087 1.00 152.47 94 LYS B N 1
ATOM 3056 C CA . LYS B 1 94 ? 75.256 60.045 48.125 1.00 158.16 94 LYS B CA 1
ATOM 3057 C C . LYS B 1 94 ? 76.723 59.952 47.719 1.00 159.75 94 LYS B C 1
ATOM 3058 O O . LYS B 1 94 ? 77.121 59.008 47.037 1.00 154.81 94 LYS B O 1
ATOM 3064 N N . LYS B 1 95 ? 77.530 60.925 48.135 1.00 168.34 95 LYS B N 1
ATOM 3065 C CA . LYS B 1 95 ? 78.931 60.959 47.713 1.00 172.34 95 LYS B CA 1
ATOM 3066 C C . LYS B 1 95 ? 79.931 60.377 48.784 1.00 155.64 95 LYS B C 1
ATOM 3067 O O . LYS B 1 95 ? 79.842 59.170 49.002 1.00 149.73 95 LYS B O 1
ATOM 3073 N N . LYS B 1 96 ? 80.849 61.089 49.464 1.00 168.50 96 LYS B N 1
ATOM 3074 C CA . LYS B 1 96 ? 81.200 62.508 49.393 1.00 177.08 96 LYS B CA 1
ATOM 3075 C C . LYS B 1 96 ? 82.703 62.693 49.605 1.00 190.07 96 LYS B C 1
ATOM 3076 O O . LYS B 1 96 ? 83.234 62.326 50.653 1.00 190.53 96 LYS B O 1
ATOM 3078 N N . LYS B 1 97 ? 83.390 63.254 48.612 1.00 201.86 97 LYS B N 1
ATOM 3079 C CA . LYS B 1 97 ? 82.769 63.638 47.349 1.00 208.62 97 LYS B CA 1
ATOM 3080 C C . LYS B 1 97 ? 83.177 62.705 46.210 1.00 213.90 97 LYS B C 1
ATOM 3081 O O . LYS B 1 97 ? 82.392 62.453 45.296 1.00 214.34 97 LYS B O 1
ATOM 3083 N N . GLY B 1 98 ? 84.405 62.197 46.268 1.00 210.85 98 GLY B N 1
ATOM 3084 C CA . GLY B 1 98 ? 84.929 61.352 45.208 1.00 206.69 98 GLY B CA 1
ATOM 3085 C C . GLY B 1 98 ? 84.277 59.986 45.113 1.00 198.07 98 GLY B C 1
ATOM 3086 O O . GLY B 1 98 ? 84.073 59.464 44.017 1.00 198.36 98 GLY B O 1
ATOM 3087 N N . VAL B 1 99 ? 83.951 59.403 46.262 1.00 188.91 99 VAL B N 1
ATOM 3088 C CA . VAL B 1 99 ? 83.215 58.145 46.299 1.00 182.92 99 VAL B CA 1
ATOM 3089 C C . VAL B 1 99 ? 81.747 58.411 45.999 1.00 182.47 99 VAL B C 1
ATOM 3090 O O . VAL B 1 99 ? 81.256 59.507 46.251 1.00 182.24 99 VAL B O 1
ATOM 3092 N N . THR B 1 100 ? 81.051 57.422 45.445 1.00 178.94 100 THR B N 1
ATOM 3093 C CA . THR B 1 100 ? 79.610 57.536 45.225 1.00 171.46 100 THR B CA 1
ATOM 3094 C C . THR B 1 100 ? 78.899 56.234 45.580 1.00 166.15 100 THR B C 1
ATOM 3095 O O . THR B 1 100 ? 79.257 55.167 45.084 1.00 166.37 100 THR B O 1
ATOM 3099 N N . THR B 1 101 ? 77.883 56.332 46.433 1.00 165.01 101 THR B N 1
ATOM 3100 C CA . THR B 1 101 ? 77.075 55.177 46.813 1.00 163.71 101 THR B CA 1
ATOM 3101 C C . THR B 1 101 ? 75.612 55.581 46.937 1.00 156.46 101 THR B C 1
ATOM 3102 O O . THR B 1 101 ? 75.300 56.702 47.341 1.00 157.00 101 THR B O 1
ATOM 3106 N N . ARG B 1 102 ? 74.717 54.665 46.585 1.00 152.04 102 ARG B N 1
ATOM 3107 C CA . ARG B 1 102 ? 73.286 54.938 46.637 1.00 147.85 102 ARG B CA 1
ATOM 3108 C C . ARG B 1 102 ? 72.797 55.108 48.073 1.00 145.28 102 ARG B C 1
ATOM 3109 O O . ARG B 1 102 ? 73.207 54.371 48.969 1.00 144.83 102 ARG B O 1
ATOM 3117 N N . VAL B 1 103 ? 71.918 56.083 48.283 1.00 144.60 103 VAL B N 1
ATOM 3118 C CA . VAL B 1 103 ? 71.314 56.301 49.593 1.00 145.23 103 VAL B CA 1
ATOM 3119 C C . VAL B 1 103 ? 70.261 55.234 49.863 1.00 148.39 103 VAL B C 1
ATOM 3120 O O . VAL B 1 103 ? 69.718 54.642 48.932 1.00 148.01 103 VAL B O 1
ATOM 3124 N N . SER B 1 104 ? 69.991 54.974 51.138 1.00 144.93 104 SER B N 1
ATOM 3125 C CA . SER B 1 104 ? 68.971 54.003 51.517 1.00 126.30 104 SER B CA 1
ATOM 3126 C C . SER B 1 104 ? 68.185 54.490 52.727 1.00 131.73 104 SER B C 1
ATOM 3127 O O . SER B 1 104 ? 68.649 55.350 53.476 1.00 134.39 104 SER B O 1
ATOM 3130 N N . GLN B 1 105 ? 66.991 53.939 52.914 1.00 134.57 105 GLN B N 1
ATOM 3131 C CA . GLN B 1 105 ? 66.120 54.364 54.003 1.00 132.94 105 GLN B CA 1
ATOM 3132 C C . GLN B 1 105 ? 65.221 53.210 54.430 1.00 121.79 105 GLN B C 1
ATOM 3133 O O . GLN B 1 105 ? 65.067 52.231 53.694 1.00 103.85 105 GLN B O 1
ATOM 3139 N N . ARG B 1 106 ? 64.650 53.315 55.627 1.00 129.46 106 ARG B N 1
ATOM 3140 C CA . ARG B 1 106 ? 63.671 52.341 56.082 1.00 130.60 106 ARG B CA 1
ATOM 3141 C C . ARG B 1 106 ? 62.475 52.383 55.148 1.00 108.89 106 ARG B C 1
ATOM 3142 O O . ARG B 1 106 ? 62.036 53.456 54.732 1.00 111.05 106 ARG B O 1
ATOM 3150 N N . ALA B 1 107 ? 61.947 51.211 54.821 1.00 93.63 107 ALA B N 1
ATOM 3151 C CA . ALA B 1 107 ? 60.826 51.116 53.902 1.00 93.05 107 ALA B CA 1
ATOM 3152 C C . ALA B 1 107 ? 60.094 49.799 54.090 1.00 91.22 107 ALA B C 1
ATOM 3153 O O . ALA B 1 107 ? 60.675 48.810 54.542 1.00 98.38 107 ALA B O 1
ATOM 3155 N N . ILE B 1 108 ? 58.811 49.794 53.751 1.00 78.70 108 ILE B N 1
ATOM 3156 C CA . ILE B 1 108 ? 58.042 48.563 53.743 1.00 78.54 108 ILE B CA 1
ATOM 3157 C C . ILE B 1 108 ? 58.543 47.689 52.598 1.00 90.08 108 ILE B C 1
ATOM 3158 O O . ILE B 1 108 ? 58.506 48.095 51.439 1.00 92.16 108 ILE B O 1
ATOM 3163 N N . ALA B 1 109 ? 59.007 46.488 52.930 1.00 92.26 109 ALA B N 1
ATOM 3164 C CA . ALA B 1 109 ? 59.644 45.610 51.952 1.00 92.40 109 ALA B CA 1
ATOM 3165 C C . ALA B 1 109 ? 58.648 45.042 50.952 1.00 90.84 109 ALA B C 1
ATOM 3166 O O . ALA B 1 109 ? 57.475 44.873 51.273 1.00 80.55 109 ALA B O 1
ATOM 3168 N N . PRO B 1 110 ? 59.115 44.753 49.728 1.00 95.90 110 PRO B N 1
ATOM 3169 C CA . PRO B 1 110 ? 58.260 44.094 48.737 1.00 93.61 110 PRO B CA 1
ATOM 3170 C C . PRO B 1 110 ? 57.850 42.706 49.216 1.00 88.55 110 PRO B C 1
ATOM 3171 O O . PRO B 1 110 ? 58.632 42.028 49.881 1.00 86.40 110 PRO B O 1
ATOM 3175 N N . GLY B 1 111 ? 56.634 42.297 48.877 1.00 94.97 111 GLY B N 1
ATOM 3176 C CA . GLY B 1 111 ? 56.074 41.057 49.376 1.00 88.52 111 GLY B CA 1
ATOM 3177 C C . GLY B 1 111 ? 55.223 41.293 50.607 1.00 88.19 111 GLY B C 1
ATOM 3178 O O . GLY B 1 111 ? 54.506 40.401 51.060 1.00 88.84 111 GLY B O 1
ATOM 3179 N N . SER B 1 112 ? 55.301 42.504 51.151 1.00 80.66 112 SER B N 1
ATOM 3180 C CA . SER B 1 112 ? 54.409 42.911 52.228 1.00 76.01 112 SER B CA 1
ATOM 3181 C C . SER B 1 112 ? 53.022 43.145 51.653 1.00 74.66 112 SER B C 1
ATOM 3182 O O . SER B 1 112 ? 52.879 43.497 50.482 1.00 75.34 112 SER B O 1
ATOM 3185 N N . LYS B 1 113 ? 52.000 42.954 52.478 1.00 58.99 113 LYS B N 1
ATOM 3186 C CA . LYS B 1 113 ? 50.628 43.094 52.020 1.00 71.85 113 LYS B CA 1
ATOM 3187 C C . LYS B 1 113 ? 49.808 43.974 52.950 1.00 78.74 113 LYS B C 1
ATOM 3188 O O . LYS B 1 113 ? 50.140 44.137 54.124 1.00 87.20 113 LYS B O 1
ATOM 3194 N N . PHE B 1 114 ? 48.737 44.543 52.411 1.00 65.22 114 PHE B N 1
ATOM 3195 C CA . PHE B 1 114 ? 47.759 45.247 53.229 1.00 55.27 114 PHE B CA 1
ATOM 3196 C C . PHE B 1 114 ? 46.388 45.157 52.574 1.00 59.34 114 PHE B C 1
ATOM 3197 O O . PHE B 1 114 ? 46.282 44.988 51.361 1.00 63.10 114 PHE B O 1
ATOM 3205 N N . THR B 1 115 ? 45.341 45.255 53.383 1.00 66.93 115 THR B N 1
ATOM 3206 C CA . THR B 1 115 ? 43.987 45.052 52.889 1.00 67.58 115 THR B CA 1
ATOM 3207 C C . THR B 1 115 ? 43.120 46.293 53.061 1.00 75.00 115 THR B C 1
ATOM 3208 O O . THR B 1 115 ? 42.817 46.703 54.182 1.00 69.65 115 THR B O 1
ATOM 3212 N N . LEU B 1 116 ? 42.736 46.894 51.939 1.00 88.24 116 LEU B N 1
ATOM 3213 C CA . LEU B 1 116 ? 41.836 48.037 51.947 1.00 78.71 116 LEU B CA 1
ATOM 3214 C C . LEU B 1 116 ? 40.382 47.583 51.912 1.00 70.03 116 LEU B C 1
ATOM 3215 O O . LEU B 1 116 ? 40.014 46.703 51.129 1.00 70.58 116 LEU B O 1
ATOM 3220 N N . LEU B 1 117 ? 39.559 48.191 52.760 1.00 71.46 117 LEU B N 1
ATOM 3221 C CA . LEU B 1 117 ? 38.126 47.933 52.759 1.00 72.57 117 LEU B CA 1
ATOM 3222 C C . LEU B 1 117 ? 37.366 49.153 52.254 1.00 80.64 117 LEU B C 1
ATOM 3223 O O . LEU B 1 117 ? 37.234 50.151 52.964 1.00 62.92 117 LEU B O 1
ATOM 3228 N N . LEU B 1 118 ? 36.890 49.080 51.017 1.00 73.06 118 LEU B N 1
ATOM 3229 C CA . LEU B 1 118 ? 36.046 50.135 50.470 1.00 62.83 118 LEU B CA 1
ATOM 3230 C C . LEU B 1 118 ? 34.592 49.836 50.819 1.00 67.52 118 LEU B C 1
ATOM 3231 O O . LEU B 1 118 ? 34.172 48.683 50.787 1.00 78.04 118 LEU B O 1
ATOM 3236 N N . THR B 1 119 ? 33.822 50.867 51.149 1.00 80.68 119 THR B N 1
ATOM 3237 C CA . THR B 1 119 ? 32.427 50.664 51.530 1.00 79.81 119 THR B CA 1
ATOM 3238 C C . THR B 1 119 ? 31.566 51.897 51.282 1.00 81.88 119 THR B C 1
ATOM 3239 O O . THR B 1 119 ? 32.027 53.029 51.427 1.00 79.80 119 THR B O 1
ATOM 3243 N N . SER B 1 120 ? 30.309 51.667 50.913 1.00 80.76 120 SER B N 1
ATOM 3244 C CA . SER B 1 120 ? 29.392 52.758 50.602 1.00 76.36 120 SER B CA 1
ATOM 3245 C C . SER B 1 120 ? 27.937 52.308 50.646 1.00 77.35 120 SER B C 1
ATOM 3246 O O . SER B 1 120 ? 27.641 51.124 50.501 1.00 84.62 120 SER B O 1
ATOM 3249 N N . ASP B 1 121 ? 27.031 53.259 50.849 1.00 83.31 121 ASP B N 1
ATOM 3250 C CA . ASP B 1 121 ? 25.601 52.976 50.786 1.00 74.36 121 ASP B CA 1
ATOM 3251 C C . ASP B 1 121 ? 25.099 52.995 49.343 1.00 75.93 121 ASP B C 1
ATOM 3252 O O . ASP B 1 121 ? 23.955 52.634 49.068 1.00 87.99 121 ASP B O 1
ATOM 3257 N N . ASP B 1 122 ? 25.965 53.424 48.429 1.00 70.51 122 ASP B N 1
ATOM 3258 C CA . ASP B 1 122 ? 25.623 53.516 47.014 1.00 79.03 122 ASP B CA 1
ATOM 3259 C C . ASP B 1 122 ? 26.543 52.614 46.195 1.00 69.53 122 ASP B C 1
ATOM 3260 O O . ASP B 1 122 ? 27.766 52.731 46.277 1.00 67.96 122 ASP B O 1
ATOM 3265 N N . GLU B 1 123 ? 25.952 51.717 45.409 1.00 74.30 123 GLU B N 1
ATOM 3266 C CA . GLU B 1 123 ? 26.727 50.786 44.592 1.00 86.72 123 GLU B CA 1
ATOM 3267 C C . GLU B 1 123 ? 27.579 51.491 43.542 1.00 85.41 123 GLU B C 1
ATOM 3268 O O . GLU B 1 123 ? 28.691 51.055 43.238 1.00 78.18 123 GLU B O 1
ATOM 3274 N N . GLU B 1 124 ? 27.059 52.589 43.002 1.00 89.77 124 GLU B N 1
ATOM 3275 C CA . GLU B 1 124 ? 27.762 53.322 41.957 1.00 82.73 124 GLU B CA 1
ATOM 3276 C C . GLU B 1 124 ? 29.027 53.968 42.508 1.00 75.62 124 GLU B C 1
ATOM 3277 O O . GLU B 1 124 ? 30.083 53.936 41.872 1.00 69.43 124 GLU B O 1
ATOM 3283 N N . VAL B 1 125 ? 28.914 54.536 43.706 1.00 64.66 125 VAL B N 1
ATOM 3284 C CA . VAL B 1 125 ? 30.048 55.170 44.362 1.00 77.81 125 VAL B CA 1
ATOM 3285 C C . VAL B 1 125 ? 31.106 54.126 44.688 1.00 74.63 125 VAL B C 1
ATOM 3286 O O . VAL B 1 125 ? 32.311 54.388 44.593 1.00 61.50 125 VAL B O 1
ATOM 3290 N N . LEU B 1 126 ? 30.648 52.926 45.031 1.00 69.60 126 LEU B N 1
ATOM 3291 C CA . LEU B 1 126 ? 31.559 51.837 45.341 1.00 65.26 126 LEU B CA 1
ATOM 3292 C C . LEU B 1 126 ? 32.307 51.413 44.089 1.00 69.94 126 LEU B C 1
ATOM 3293 O O . LEU B 1 126 ? 33.519 51.208 44.125 1.00 63.05 126 LEU B O 1
ATOM 3298 N N . LYS B 1 127 ? 31.588 51.307 42.975 1.00 55.27 127 LYS B N 1
ATOM 3299 C CA . LYS B 1 127 ? 32.218 50.933 41.715 1.00 58.24 127 LYS B CA 1
ATOM 3300 C C . LYS B 1 127 ? 33.226 51.988 41.272 1.00 72.05 127 LYS B C 1
ATOM 3301 O O . LYS B 1 127 ? 34.292 51.657 40.748 1.00 62.93 127 LYS B O 1
ATOM 3307 N N . LEU B 1 128 ? 32.902 53.255 41.514 1.00 73.64 128 LEU B N 1
ATOM 3308 C CA . LEU B 1 128 ? 33.794 54.343 41.126 1.00 68.57 128 LEU B CA 1
ATOM 3309 C C . LEU B 1 128 ? 35.068 54.343 41.962 1.00 64.79 128 LEU B C 1
ATOM 3310 O O . LEU B 1 128 ? 36.173 54.497 41.429 1.00 67.90 128 LEU B O 1
ATOM 3315 N N . ALA B 1 129 ? 34.914 54.153 43.270 1.00 59.50 129 ALA B N 1
ATOM 3316 C CA . ALA B 1 129 ? 36.069 54.088 44.156 1.00 68.42 129 ALA B CA 1
ATOM 3317 C C . ALA B 1 129 ? 36.930 52.869 43.835 1.00 66.07 129 ALA B C 1
ATOM 3318 O O . ALA B 1 129 ? 38.163 52.924 43.914 1.00 70.06 129 ALA B O 1
ATOM 3320 N N . CYS B 1 130 ? 36.276 51.780 43.441 1.00 58.05 130 CYS B N 1
ATOM 3321 C CA . CYS B 1 130 ? 36.990 50.560 43.092 1.00 58.21 130 CYS B CA 1
ATOM 3322 C C . CYS B 1 130 ? 37.805 50.762 41.824 1.00 66.78 130 CYS B C 1
ATOM 3323 O O . CYS B 1 130 ? 38.970 50.370 41.760 1.00 52.49 130 CYS B O 1
ATOM 3326 N N . TYR B 1 131 ? 37.196 51.391 40.823 1.00 52.58 131 TYR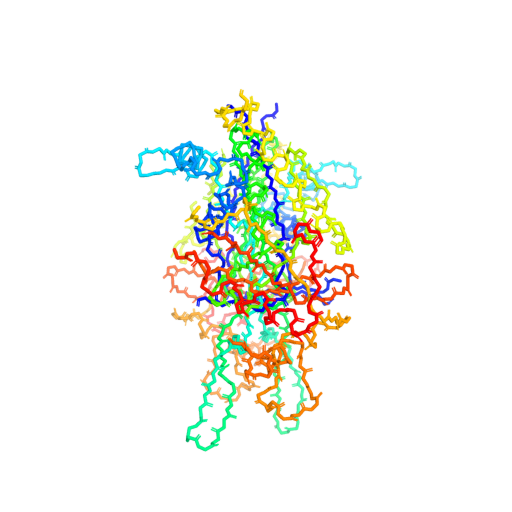 B N 1
ATOM 3327 C CA . TYR B 1 131 ? 37.896 51.665 39.574 1.00 66.93 131 TYR B CA 1
ATOM 3328 C C . TYR B 1 131 ? 39.052 52.638 39.788 1.00 67.73 131 TYR B C 1
ATOM 3329 O O . TYR B 1 131 ? 40.103 52.520 39.149 1.00 67.36 131 TYR B O 1
ATOM 3338 N N . SER B 1 132 ? 38.864 53.586 40.703 1.00 60.31 132 SER B N 1
ATOM 3339 C CA . SER B 1 132 ? 39.929 54.529 41.024 1.00 63.62 132 SER B CA 1
ATOM 3340 C C . SER B 1 132 ? 41.094 53.818 41.705 1.00 69.99 132 SER B C 1
ATOM 3341 O O . SER B 1 132 ? 42.261 54.125 41.442 1.00 65.81 132 SER B O 1
ATOM 3344 N N . LEU B 1 133 ? 40.777 52.856 42.569 1.00 67.83 133 LEU B N 1
ATOM 3345 C CA . LEU B 1 133 ? 41.819 52.077 43.226 1.00 56.28 133 LEU B CA 1
ATOM 3346 C C . LEU B 1 133 ? 42.554 51.215 42.204 1.00 61.95 133 LEU B C 1
ATOM 3347 O O . LEU B 1 133 ? 43.772 51.051 42.275 1.00 55.34 133 LEU B O 1
ATOM 3352 N N . ILE B 1 134 ? 41.807 50.674 41.245 1.00 41.14 134 ILE B N 1
ATOM 3353 C CA . ILE B 1 134 ? 42.402 49.849 40.201 1.00 60.73 134 ILE B CA 1
ATOM 3354 C C . ILE B 1 134 ? 43.342 50.677 39.331 1.00 64.66 134 ILE B C 1
ATOM 3355 O O . ILE B 1 134 ? 44.402 50.200 38.916 1.00 71.48 134 ILE B O 1
ATOM 3360 N N . GLY B 1 135 ? 42.978 51.934 39.093 1.00 70.71 135 GLY B N 1
ATOM 3361 C CA . GLY B 1 135 ? 43.843 52.810 38.326 1.00 58.20 135 GLY B CA 1
ATOM 3362 C C . GLY B 1 135 ? 45.082 53.189 39.113 1.00 55.81 135 GLY B C 1
ATOM 3363 O O . GLY B 1 135 ? 46.185 53.278 38.559 1.00 63.86 135 GLY B O 1
ATOM 3364 N N . LEU B 1 136 ? 44.902 53.381 40.417 1.00 48.81 136 LEU B N 1
ATOM 3365 C CA . LEU B 1 136 ? 46.010 53.710 41.308 1.00 50.13 136 LEU B CA 1
ATOM 3366 C C . LEU B 1 136 ? 47.007 52.559 41.389 1.00 71.40 136 LEU B C 1
ATOM 3367 O O . LEU B 1 136 ? 48.212 52.777 41.505 1.00 76.58 136 LEU B O 1
ATOM 3372 N N . VAL B 1 137 ? 46.502 51.331 41.316 1.00 63.78 137 VAL B N 1
ATOM 3373 C CA . VAL B 1 137 ? 47.364 50.161 41.415 1.00 62.61 137 VAL B CA 1
ATOM 3374 C C . VAL B 1 137 ? 48.060 49.851 40.093 1.00 63.52 137 VAL B C 1
ATOM 3375 O O . VAL B 1 137 ? 49.268 49.612 40.058 1.00 66.31 137 VAL B O 1
ATOM 3379 N N . TYR B 1 138 ? 47.296 49.863 39.006 1.00 55.70 138 TYR B N 1
ATOM 3380 C CA . TYR B 1 138 ? 47.839 49.491 37.702 1.00 65.90 138 TYR B CA 1
ATOM 3381 C C . TYR B 1 138 ? 48.620 50.583 36.971 1.00 75.11 138 TYR B C 1
ATOM 3382 O O . TYR B 1 138 ? 49.372 50.286 36.043 1.00 86.22 138 TYR B O 1
ATOM 3391 N N . PHE B 1 139 ? 48.458 51.838 37.381 1.00 80.44 139 PHE B N 1
ATOM 3392 C CA . PHE B 1 139 ? 49.146 52.922 36.684 1.00 70.92 139 PHE B CA 1
ATOM 3393 C C . PHE B 1 139 ? 49.936 53.826 37.624 1.00 70.19 139 PHE B C 1
ATOM 3394 O O . PHE B 1 139 ? 50.794 54.592 37.185 1.00 78.32 139 PHE B O 1
ATOM 3402 N N . GLY B 1 140 ? 49.641 53.737 38.915 1.00 67.40 140 GLY B N 1
ATOM 3403 C CA . GLY B 1 140 ? 50.310 54.563 39.902 1.00 50.67 140 GLY B CA 1
ATOM 3404 C C . GLY B 1 140 ? 51.119 53.781 40.916 1.00 68.03 140 GLY B C 1
ATOM 3405 O O . GLY B 1 140 ? 51.649 52.708 40.625 1.00 78.42 140 GLY B O 1
ATOM 3406 N N . GLY B 1 141 ? 51.214 54.339 42.118 1.00 60.76 141 GLY B N 1
ATOM 3407 C CA . GLY B 1 141 ? 51.931 53.722 43.216 1.00 58.77 141 GLY B CA 1
ATOM 3408 C C . GLY B 1 141 ? 51.616 54.465 44.499 1.00 76.69 141 GLY B C 1
ATOM 3409 O O . GLY B 1 141 ? 50.782 55.370 44.504 1.00 80.01 141 GLY B O 1
ATOM 3410 N N . ILE B 1 142 ? 52.276 54.089 45.589 1.00 76.00 142 ILE B N 1
ATOM 3411 C CA . ILE B 1 142 ? 52.056 54.754 46.870 1.00 61.77 142 ILE B CA 1
ATOM 3412 C C . ILE B 1 142 ? 53.371 55.080 47.569 1.00 60.03 142 ILE B C 1
ATOM 3413 O O . ILE B 1 142 ? 54.414 54.506 47.256 1.00 79.92 142 ILE B O 1
ATOM 3418 N N . GLY B 1 143 ? 53.312 56.013 48.513 1.00 74.99 143 GLY B N 1
ATOM 3419 C CA . GLY B 1 143 ? 54.473 56.377 49.302 1.00 68.10 143 GLY B CA 1
ATOM 3420 C C . GLY B 1 143 ? 55.375 57.398 48.638 1.00 79.30 143 GLY B C 1
ATOM 3421 O O . GLY B 1 143 ? 55.097 57.870 47.535 1.00 75.39 143 GLY B O 1
ATOM 3422 N N . PHE B 1 144 ? 56.461 57.740 49.324 1.00 83.27 144 PHE B N 1
ATOM 3423 C CA . PHE B 1 144 ? 57.413 58.733 48.841 1.00 84.36 144 PHE B CA 1
ATOM 3424 C C . PHE B 1 144 ? 58.106 58.277 47.560 1.00 90.28 144 PHE B C 1
ATOM 3425 O O . PHE B 1 144 ? 58.479 57.111 47.427 1.00 97.74 144 PHE B O 1
ATOM 3433 N N . ARG B 1 145 ? 58.273 59.211 46.626 1.00 95.62 145 ARG B N 1
ATOM 3434 C CA . ARG B 1 145 ? 58.918 58.945 45.340 1.00 98.44 145 ARG B CA 1
ATOM 3435 C C . ARG B 1 145 ? 58.309 57.774 44.569 1.00 95.55 145 ARG B C 1
ATOM 3436 O O . ARG B 1 145 ? 59.028 57.000 43.933 1.00 97.67 145 ARG B O 1
ATOM 3444 N N . CYS B 1 146 ? 56.987 57.652 44.623 1.00 80.07 146 CYS B N 1
ATOM 3445 C CA . CYS B 1 146 ? 56.282 56.621 43.866 1.00 76.18 146 CYS B CA 1
ATOM 3446 C C . CYS B 1 146 ? 56.356 56.871 42.358 1.00 88.37 146 CYS B C 1
ATOM 3447 O O . CYS B 1 146 ? 56.199 55.949 41.557 1.00 84.23 146 CYS B O 1
ATOM 3450 N N . SER B 1 147 ? 56.590 58.127 41.985 1.00 94.34 147 SER B N 1
ATOM 3451 C CA . SER B 1 147 ? 56.675 58.523 40.582 1.00 91.02 147 SER B CA 1
ATOM 3452 C C . SER B 1 147 ? 57.864 57.889 39.863 1.00 95.05 147 SER B C 1
ATOM 3453 O O . SER B 1 147 ? 57.860 57.765 38.639 1.00 97.09 147 SER B O 1
ATOM 3456 N N . ARG B 1 148 ? 58.881 57.498 40.623 1.00 104.19 148 ARG B N 1
ATOM 3457 C CA . ARG B 1 148 ? 60.090 56.926 40.035 1.00 109.63 148 ARG B CA 1
ATOM 3458 C C . ARG B 1 148 ? 60.308 55.450 40.382 1.00 103.90 148 ARG B C 1
ATOM 3459 O O . ARG B 1 148 ? 61.429 55.028 40.669 1.00 113.51 148 ARG B O 1
ATOM 3467 N N . GLY B 1 149 ? 59.228 54.675 40.350 1.00 98.07 149 GLY B N 1
ATOM 3468 C CA . GLY B 1 149 ? 59.303 53.227 40.461 1.00 98.61 149 GLY B CA 1
ATOM 3469 C C . GLY B 1 149 ? 59.107 52.631 41.843 1.00 83.01 149 GLY B C 1
ATOM 3470 O O . GLY B 1 149 ? 58.889 51.426 41.974 1.00 88.69 149 GLY B O 1
ATOM 3471 N N . ALA B 1 150 ? 59.180 53.462 42.876 1.00 70.66 150 ALA B N 1
ATOM 3472 C CA . ALA B 1 150 ? 58.905 53.003 44.234 1.00 65.64 150 ALA B CA 1
ATOM 3473 C C . ALA B 1 150 ? 57.405 52.840 44.460 1.00 64.83 150 ALA B C 1
ATOM 3474 O O . ALA B 1 150 ? 56.599 53.501 43.809 1.00 79.72 150 ALA B O 1
ATOM 3476 N N . GLY B 1 151 ? 57.033 51.944 45.367 1.00 75.08 151 GLY B N 1
ATOM 3477 C CA . GLY B 1 151 ? 55.650 51.840 45.795 1.00 68.60 151 GLY B CA 1
ATOM 3478 C C . GLY B 1 151 ? 54.718 51.134 44.829 1.00 70.60 151 GLY B C 1
ATOM 3479 O O . GLY B 1 151 ? 53.498 51.221 44.971 1.00 68.15 151 GLY B O 1
ATOM 3480 N N . SER B 1 152 ? 55.283 50.451 43.837 1.00 73.01 152 SER B N 1
ATOM 3481 C CA . SER B 1 152 ? 54.479 49.685 42.888 1.00 83.29 152 SER B CA 1
ATOM 3482 C C . SER B 1 152 ? 53.731 48.565 43.605 1.00 86.25 152 SER B C 1
ATOM 3483 O O . SER B 1 152 ? 54.260 47.950 44.531 1.00 75.30 152 SER B O 1
ATOM 3486 N N . LEU B 1 153 ? 52.503 48.299 43.169 1.00 82.57 153 LEU B N 1
ATOM 3487 C CA . LEU B 1 153 ? 51.636 47.352 43.863 1.00 64.06 153 LEU B CA 1
ATOM 3488 C C . LEU B 1 153 ? 50.941 46.385 42.910 1.00 72.84 153 LEU B C 1
ATOM 3489 O O . LEU B 1 153 ? 50.875 46.620 41.704 1.00 79.81 153 LEU B O 1
ATOM 3494 N N . LYS B 1 154 ? 50.426 45.293 43.469 1.00 84.91 154 LYS B N 1
ATOM 3495 C CA . LYS B 1 154 ? 49.642 44.325 42.710 1.00 69.51 154 LYS B CA 1
ATOM 3496 C C . LYS B 1 154 ? 48.458 43.850 43.545 1.00 56.89 154 LYS B C 1
ATOM 3497 O O . LYS B 1 154 ? 48.522 43.834 44.773 1.00 67.81 154 LYS B O 1
ATOM 3503 N N . ILE B 1 155 ? 47.373 43.473 42.877 1.00 70.35 155 ILE B N 1
ATOM 3504 C CA . ILE B 1 155 ? 46.185 42.978 43.567 1.00 76.67 155 ILE B CA 1
ATOM 3505 C C . ILE B 1 155 ? 46.241 41.463 43.760 1.00 85.83 155 ILE B C 1
ATOM 3506 O O . ILE B 1 155 ? 45.832 40.702 42.881 1.00 96.58 155 ILE B O 1
ATOM 3511 N N . SER B 1 156 ? 46.765 41.029 44.903 1.00 74.28 156 SER B N 1
ATOM 3512 C CA . SER B 1 156 ? 46.862 39.602 45.202 1.00 88.24 156 SER B CA 1
ATOM 3513 C C . SER B 1 156 ? 45.498 38.947 45.420 1.00 85.93 156 SER B C 1
ATOM 3514 O O . SER B 1 156 ? 45.334 37.749 45.190 1.00 98.01 156 SER B O 1
ATOM 3517 N N . SER B 1 157 ? 44.523 39.738 45.859 1.00 75.49 157 SER B N 1
ATOM 3518 C CA . SER B 1 157 ? 43.184 39.227 46.134 1.00 83.56 157 SER B CA 1
ATOM 3519 C C . SER B 1 157 ? 42.136 40.324 45.980 1.00 89.74 157 SER B C 1
ATOM 3520 O O . SER B 1 157 ? 42.421 41.500 46.200 1.00 102.66 157 SER B O 1
ATOM 3523 N N . LEU B 1 158 ? 40.920 39.931 45.614 1.00 86.13 158 LEU B N 1
ATOM 3524 C CA . LEU B 1 158 ? 39.844 40.890 45.395 1.00 71.25 158 LEU B CA 1
ATOM 3525 C C . LEU B 1 158 ? 38.461 40.284 45.630 1.00 69.36 158 LEU B C 1
ATOM 3526 O O . LEU B 1 158 ? 38.120 39.243 45.068 1.00 108.17 158 LEU B O 1
ATOM 3531 N N . LYS B 1 159 ? 37.671 40.956 46.462 1.00 70.36 159 LYS B N 1
ATOM 3532 C CA . LYS B 1 159 ? 36.285 40.574 46.707 1.00 66.06 159 LYS B CA 1
ATOM 3533 C C . LYS B 1 159 ? 35.430 41.834 46.684 1.00 70.14 159 LYS B C 1
ATOM 3534 O O . LYS B 1 159 ? 35.872 42.892 47.128 1.00 71.21 159 LYS B O 1
ATOM 3540 N N . SER B 1 160 ? 34.209 41.724 46.170 1.00 69.47 160 SER B N 1
ATOM 3541 C CA . SER B 1 160 ? 33.351 42.895 46.022 1.00 65.37 160 SER B CA 1
ATOM 3542 C C . SER B 1 160 ? 31.864 42.553 46.003 1.00 69.92 160 SER B C 1
ATOM 3543 O O . SER B 1 160 ? 31.465 41.499 45.507 1.00 76.15 160 SER B O 1
ATOM 3546 N N . ASP B 1 161 ? 31.049 43.455 46.544 1.00 63.45 161 ASP B N 1
ATOM 3547 C CA . ASP B 1 161 ? 29.598 43.301 46.506 1.00 56.24 161 ASP B CA 1
ATOM 3548 C C . ASP B 1 161 ? 29.030 43.763 45.167 1.00 58.09 161 ASP B C 1
ATOM 3549 O O . ASP B 1 161 ? 27.850 43.564 44.880 1.00 70.42 161 ASP B O 1
ATOM 3554 N N . VAL B 1 162 ? 29.877 44.386 44.354 1.00 59.52 162 VAL B N 1
ATOM 3555 C CA . VAL B 1 162 ? 29.475 44.827 43.024 1.00 65.72 162 VAL B CA 1
ATOM 3556 C C . VAL B 1 162 ? 30.425 44.273 41.970 1.00 71.43 162 VAL B C 1
ATOM 3557 O O . VAL B 1 162 ? 31.625 44.136 42.213 1.00 69.91 162 VAL B O 1
ATOM 3561 N N . GLN B 1 163 ? 29.883 43.938 40.804 1.00 86.79 163 GLN B N 1
ATOM 3562 C CA . GLN B 1 163 ? 30.701 43.424 39.713 1.00 97.03 163 GLN B CA 1
ATOM 3563 C C . GLN B 1 163 ? 31.650 44.494 39.183 1.00 84.05 163 GLN B C 1
ATOM 3564 O O . GLN B 1 163 ? 31.295 45.671 39.107 1.00 87.12 163 GLN B O 1
ATOM 3570 N N . LEU B 1 164 ? 32.855 44.075 38.816 1.00 69.38 164 LEU B N 1
ATOM 3571 C CA . LEU B 1 164 ? 33.874 44.996 38.331 1.00 58.79 164 LEU B CA 1
ATOM 3572 C C . LEU B 1 164 ? 34.292 44.639 36.909 1.00 71.46 164 LEU B C 1
ATOM 3573 O O . LEU B 1 164 ? 33.446 44.444 36.036 1.00 82.29 164 LEU B O 1
ATOM 3578 N N . ILE B 1 165 ? 35.599 44.547 36.685 1.00 67.02 165 ILE B N 1
ATOM 3579 C CA . ILE B 1 165 ? 36.138 44.211 35.370 1.00 68.11 165 ILE B CA 1
ATOM 3580 C C . ILE B 1 165 ? 37.324 43.264 35.510 1.00 66.02 165 ILE B C 1
ATOM 3581 O O . ILE B 1 165 ? 37.956 43.202 36.565 1.00 72.13 165 ILE B O 1
ATOM 3586 N N . ASP B 1 166 ? 37.620 42.524 34.446 1.00 72.85 166 ASP B N 1
ATOM 3587 C CA . ASP B 1 166 ? 38.714 41.558 34.472 1.00 84.01 166 ASP B CA 1
ATOM 3588 C C . ASP B 1 166 ? 40.080 42.217 34.646 1.00 91.26 166 ASP B C 1
ATOM 3589 O O . ASP B 1 166 ? 40.362 43.260 34.055 1.00 98.13 166 ASP B O 1
ATOM 3594 N N . LEU B 1 167 ? 40.918 41.596 35.470 1.00 82.13 167 LEU B N 1
ATOM 3595 C CA . LEU B 1 167 ? 42.294 42.038 35.673 1.00 66.84 167 LEU B CA 1
ATOM 3596 C C . LEU B 1 167 ? 43.228 41.412 34.640 1.00 88.56 167 LEU B C 1
ATOM 3597 O O . LEU B 1 167 ? 43.238 40.192 34.467 1.00 110.59 167 LEU B O 1
ATOM 3602 N N . PRO B 1 168 ? 44.009 42.250 33.944 1.00 96.82 168 PRO B N 1
ATOM 3603 C CA . PRO B 1 168 ? 44.833 41.836 32.801 1.00 90.49 168 PRO B CA 1
ATOM 3604 C C . PRO B 1 168 ? 45.917 40.821 33.152 1.00 80.77 168 PRO B C 1
ATOM 3605 O O . PRO B 1 168 ? 46.490 40.871 34.238 1.00 84.26 168 PRO B O 1
ATOM 3609 N N . LYS B 1 169 ? 46.185 39.910 32.221 1.00 94.58 169 LYS B N 1
ATOM 3610 C CA . LYS B 1 169 ? 47.235 38.915 32.387 1.00 104.73 169 LYS B CA 1
ATOM 3611 C C . LYS B 1 169 ? 48.374 39.161 31.399 1.00 109.13 169 LYS B C 1
ATOM 3612 O O . LYS B 1 169 ? 49.387 38.462 31.413 1.00 122.38 169 LYS B O 1
ATOM 3618 N N . ASN B 1 170 ? 48.196 40.162 30.544 1.00 100.33 170 ASN B N 1
ATOM 3619 C CA . ASN B 1 170 ? 49.193 40.526 29.543 1.00 98.18 170 ASN B CA 1
ATOM 3620 C C . ASN B 1 170 ? 49.023 41.979 29.112 1.00 100.85 170 ASN B C 1
ATOM 3621 O O . ASN B 1 170 ? 48.042 42.626 29.480 1.00 106.41 170 ASN B O 1
ATOM 3626 N N . LYS B 1 171 ? 49.980 42.490 28.343 1.00 92.74 171 LYS B N 1
ATOM 3627 C CA . LYS B 1 171 ? 50.005 43.907 27.993 1.00 112.71 171 LYS B CA 1
ATOM 3628 C C . LYS B 1 171 ? 48.764 44.339 27.212 1.00 120.05 171 LYS B C 1
ATOM 3629 O O . LYS B 1 171 ? 48.218 45.424 27.443 1.00 131.31 171 LYS B O 1
ATOM 3635 N N . ASN B 1 172 ? 48.299 43.474 26.315 1.00 113.80 172 ASN B N 1
ATOM 3636 C CA . ASN B 1 172 ? 47.131 43.784 25.501 1.00 117.38 172 ASN B CA 1
ATOM 3637 C C . ASN B 1 172 ? 45.876 43.904 26.358 1.00 101.22 172 ASN B C 1
ATOM 3638 O O . ASN B 1 172 ? 45.033 44.777 26.134 1.00 91.92 172 ASN B O 1
ATOM 3643 N N . GLN B 1 173 ? 45.775 43.034 27.358 1.00 94.70 173 GLN B N 1
ATOM 3644 C CA . GLN B 1 173 ? 44.666 43.073 28.301 1.00 95.46 173 GLN B CA 1
ATOM 3645 C C . GLN B 1 173 ? 44.760 44.277 29.233 1.00 93.45 173 GLN B C 1
ATOM 3646 O O . GLN B 1 173 ? 43.757 44.722 29.783 1.00 88.72 173 GLN B O 1
ATOM 3652 N N . LEU B 1 174 ? 45.974 44.786 29.422 1.00 84.93 174 LEU B N 1
ATOM 3653 C CA . LEU B 1 174 ? 46.194 45.966 30.250 1.00 104.14 174 LEU B CA 1
ATOM 3654 C C . LEU B 1 174 ? 45.712 47.214 29.518 1.00 94.76 174 LEU B C 1
ATOM 3655 O O . LEU B 1 174 ? 44.959 48.041 30.067 1.00 102.48 174 LEU B O 1
ATOM 3660 N N . GLY B 1 175 ? 46.117 47.322 28.257 1.00 80.59 175 GLY B N 1
ATOM 3661 C CA . GLY B 1 175 ? 45.715 48.451 27.443 1.00 95.45 175 GLY B CA 1
ATOM 3662 C C . GLY B 1 175 ? 44.227 48.410 27.193 1.00 97.99 175 GLY B C 1
ATOM 3663 O O . GLY B 1 175 ? 43.573 49.450 27.116 1.00 115.77 175 GLY B O 1
ATOM 3664 N N . GLN B 1 176 ? 43.686 47.203 27.067 1.00 100.51 176 GLN B N 1
ATOM 3665 C CA . GLN B 1 176 ? 42.242 47.054 27.003 1.00 108.01 176 GLN B CA 1
ATOM 3666 C C . GLN B 1 176 ? 41.595 47.435 28.335 1.00 92.13 176 GLN B C 1
ATOM 3667 O O . GLN B 1 176 ? 40.487 47.965 28.355 1.00 84.17 176 GLN B O 1
ATOM 3673 N N . MET B 1 177 ? 42.291 47.176 29.441 1.00 78.59 177 MET B N 1
ATOM 3674 C CA . MET B 1 177 ? 41.753 47.501 30.762 1.00 80.25 177 MET B CA 1
ATOM 3675 C C . MET B 1 177 ? 41.629 49.004 30.966 1.00 89.31 177 MET B C 1
ATOM 3676 O O . MET B 1 177 ? 40.738 49.466 31.682 1.00 79.48 177 MET B O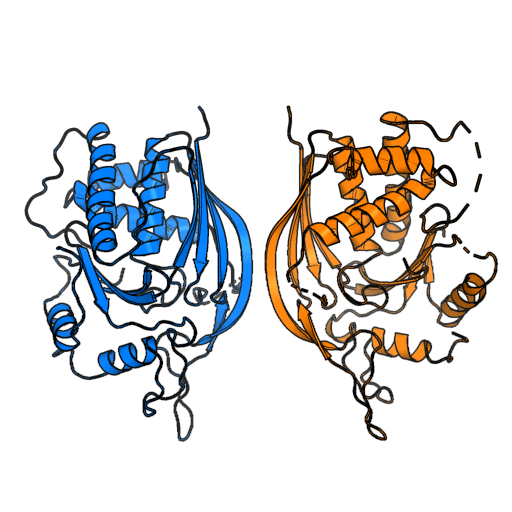 1
ATOM 3681 N N . VAL B 1 178 ? 42.518 49.769 30.337 1.00 74.41 178 VAL B N 1
ATOM 3682 C CA . VAL B 1 178 ? 42.400 51.223 30.414 1.00 79.65 178 VAL B CA 1
ATOM 3683 C C . VAL B 1 178 ? 41.058 51.669 29.829 1.00 81.20 178 VAL B C 1
ATOM 3684 O O . VAL B 1 178 ? 40.288 52.408 30.464 1.00 77.54 178 VAL B O 1
ATOM 3688 N N . ASN B 1 179 ? 40.774 51.186 28.624 1.00 74.55 179 ASN B N 1
ATOM 3689 C CA . ASN B 1 179 ? 39.525 51.503 27.948 1.00 70.47 179 ASN B CA 1
ATOM 3690 C C . ASN B 1 179 ? 38.307 50.946 28.677 1.00 80.17 179 ASN B C 1
ATOM 3691 O O . ASN B 1 179 ? 37.241 51.554 28.658 1.00 90.42 179 ASN B O 1
ATOM 3696 N N . ASP B 1 180 ? 38.466 49.792 29.318 1.00 81.79 180 ASP B N 1
ATOM 3697 C CA . ASP B 1 180 ? 37.380 49.203 30.094 1.00 81.48 180 ASP B CA 1
ATOM 3698 C C . ASP B 1 180 ? 37.056 50.070 31.303 1.00 79.54 180 ASP B C 1
ATOM 3699 O O . ASP B 1 180 ? 35.888 50.239 31.673 1.00 79.56 180 ASP B O 1
ATOM 3704 N N . LEU B 1 181 ? 38.099 50.646 31.894 1.00 88.49 181 LEU B N 1
ATOM 3705 C CA . LEU B 1 181 ? 37.932 51.533 33.033 1.00 79.28 181 LEU B CA 1
ATOM 3706 C C . LEU B 1 181 ? 37.212 52.795 32.597 1.00 67.43 181 LEU B C 1
ATOM 3707 O O . LEU B 1 181 ? 36.232 53.206 33.221 1.00 75.90 181 LEU B O 1
ATOM 3712 N N . THR B 1 182 ? 37.687 53.398 31.509 1.00 74.52 182 THR B N 1
ATOM 3713 C CA . THR B 1 182 ? 37.069 54.629 31.024 1.00 77.22 182 THR B CA 1
ATOM 3714 C C . THR B 1 182 ? 35.618 54.411 30.592 1.00 82.07 182 THR B C 1
ATOM 3715 O O . THR B 1 182 ? 34.765 55.278 30.795 1.00 74.59 182 THR B O 1
ATOM 3719 N N . VAL B 1 183 ? 35.338 53.240 30.029 1.00 76.50 183 VAL B N 1
ATOM 3720 C CA . VAL B 1 183 ? 33.990 52.917 29.573 1.00 66.95 183 VAL B CA 1
ATOM 3721 C C . VAL B 1 183 ? 33.043 52.701 30.748 1.00 68.16 183 VAL B C 1
ATOM 3722 O O . VAL B 1 183 ? 31.927 53.225 30.756 1.00 73.72 183 VAL B O 1
ATOM 3726 N N . GLU B 1 184 ? 33.490 51.943 31.746 1.00 64.00 184 GLU B N 1
ATOM 3727 C CA . GLU B 1 184 ? 32.656 51.698 32.918 1.00 72.07 184 GLU B CA 1
ATOM 3728 C C . GLU B 1 184 ? 32.399 52.979 33.704 1.00 79.06 184 GLU B C 1
ATOM 3729 O O . GLU B 1 184 ? 31.270 53.242 34.140 1.00 77.39 184 GLU B O 1
ATOM 3735 N N . ILE B 1 185 ? 33.444 53.787 33.863 1.00 73.46 185 ILE B N 1
ATOM 3736 C CA . ILE B 1 185 ? 33.314 55.043 34.588 1.00 78.82 185 ILE B CA 1
ATOM 3737 C C . ILE B 1 185 ? 32.410 56.020 33.842 1.00 77.23 185 ILE B C 1
ATOM 3738 O O . ILE B 1 185 ? 31.600 56.711 34.458 1.00 75.91 185 ILE B O 1
ATOM 3743 N N . ALA B 1 186 ? 32.530 56.058 32.517 1.00 69.11 186 ALA B N 1
ATOM 3744 C CA . ALA B 1 186 ? 31.644 56.897 31.714 1.00 90.71 186 ALA B CA 1
ATOM 3745 C C . ALA B 1 186 ? 30.200 56.414 31.809 1.00 87.23 186 ALA B C 1
ATOM 3746 O O . ALA B 1 186 ? 29.262 57.217 31.813 1.00 95.74 186 ALA B O 1
ATOM 3748 N N . LYS B 1 187 ? 30.035 55.098 31.906 1.00 83.64 187 LYS B N 1
ATOM 3749 C CA . LYS B 1 187 ? 28.711 54.495 31.970 1.00 86.00 187 LYS B CA 1
ATOM 3750 C C . LYS B 1 187 ? 28.022 54.868 33.273 1.00 81.50 187 LYS B C 1
ATOM 3751 O O . LYS B 1 187 ? 26.848 55.246 33.279 1.00 84.04 187 LYS B O 1
ATOM 3757 N N . ILE B 1 188 ? 28.756 54.767 34.378 1.00 87.61 188 ILE B N 1
ATOM 3758 C CA . ILE B 1 188 ? 28.223 55.194 35.665 1.00 85.90 188 ILE B CA 1
ATOM 3759 C C . ILE B 1 188 ? 27.976 56.700 35.669 1.00 90.94 188 ILE B C 1
ATOM 3760 O O . ILE B 1 188 ? 27.003 57.182 36.250 1.00 80.52 188 ILE B O 1
ATOM 3765 N N . LEU B 1 189 ? 28.854 57.435 34.995 1.00 90.74 189 LEU B N 1
ATOM 3766 C CA . LEU B 1 189 ? 28.764 58.890 34.956 1.00 92.61 189 LEU B CA 1
ATOM 3767 C C . LEU B 1 189 ? 27.536 59.396 34.205 1.00 98.00 189 LEU B C 1
ATOM 3768 O O . LEU B 1 189 ? 26.980 60.437 34.553 1.00 81.49 189 LEU B O 1
ATOM 3773 N N . LYS B 1 190 ? 27.112 58.668 33.177 1.00 102.97 190 LYS B N 1
ATOM 3774 C CA . LYS B 1 190 ? 25.909 59.067 32.452 1.00 96.76 190 LYS B CA 1
ATOM 3775 C C . LYS B 1 190 ? 24.630 58.473 33.043 1.00 107.39 190 LYS B C 1
ATOM 3776 O O . LYS B 1 190 ? 23.620 59.165 33.170 1.00 118.24 190 LYS B O 1
ATOM 3782 N N . LYS B 1 191 ? 24.674 57.192 33.403 1.00 119.93 191 LYS B N 1
ATOM 3783 C CA . LYS B 1 191 ? 23.500 56.523 33.960 1.00 122.42 191 LYS B CA 1
ATOM 3784 C C . LYS B 1 191 ? 23.106 57.011 35.355 1.00 129.48 191 LYS B C 1
ATOM 3785 O O . LYS B 1 191 ? 21.928 56.996 35.711 1.00 133.99 191 LYS B O 1
ATOM 3791 N N . THR B 1 192 ? 24.089 57.441 36.140 1.00 142.13 192 THR B N 1
ATOM 3792 C CA . THR B 1 192 ? 23.832 57.831 37.524 1.00 149.06 192 THR B CA 1
ATOM 3793 C C . THR B 1 192 ? 24.118 59.301 37.832 1.00 148.64 192 THR B C 1
ATOM 3794 O O . THR B 1 192 ? 23.959 59.739 38.972 1.00 143.13 192 THR B O 1
ATOM 3796 N N . PHE B 1 193 ? 24.531 60.063 36.824 1.00 143.64 193 PHE B N 1
ATOM 3797 C CA . PHE B 1 193 ? 24.936 61.448 37.052 1.00 146.43 193 PHE B CA 1
ATOM 3798 C C . PHE B 1 193 ? 24.752 62.345 35.832 1.00 143.55 193 PHE B C 1
ATOM 3799 O O . PHE B 1 193 ? 24.126 61.956 34.846 1.00 146.91 193 PHE B O 1
ATOM 3801 N N . LEU B 1 194 ? 25.289 63.557 35.925 1.00 138.03 194 LEU B N 1
ATOM 3802 C CA . LEU B 1 194 ? 25.153 64.559 34.873 1.00 145.78 194 LEU B CA 1
ATOM 3803 C C . LEU B 1 194 ? 25.824 64.147 33.564 1.00 135.74 194 LEU B C 1
ATOM 3804 O O . LEU B 1 194 ? 26.882 63.515 33.561 1.00 90.57 194 LEU B O 1
ATOM 3809 N N . CYS B 1 195 ? 25.187 64.504 32.454 1.00 157.80 195 CYS B N 1
ATOM 3810 C CA . CYS B 1 195 ? 25.733 64.259 31.125 1.00 163.79 195 CYS B CA 1
ATOM 3811 C C . CYS B 1 195 ? 26.865 65.228 30.797 1.00 162.68 195 CYS B C 1
ATOM 3812 O O . CYS B 1 195 ? 26.893 66.354 31.292 1.00 165.03 195 CYS B O 1
ATOM 3815 N N . ASP B 1 196 ? 27.798 64.781 29.963 1.00 155.04 196 ASP B N 1
ATOM 3816 C CA . ASP B 1 196 ? 28.865 65.646 29.473 1.00 156.34 196 ASP B CA 1
ATOM 3817 C C . ASP B 1 196 ? 29.077 65.409 27.981 1.00 168.71 196 ASP B C 1
ATOM 3818 O O . ASP B 1 196 ? 30.050 65.882 27.394 1.00 179.28 196 ASP B O 1
ATOM 3823 N N . HIS B 1 197 ? 28.149 64.679 27.373 1.00 164.44 197 HIS B N 1
ATOM 3824 C CA . HIS B 1 197 ? 28.221 64.374 25.950 1.00 161.65 197 HIS B CA 1
ATOM 3825 C C . HIS B 1 197 ? 26.821 64.217 25.369 1.00 171.40 197 HIS B C 1
ATOM 3826 O O . HIS B 1 197 ? 25.882 63.861 26.084 1.00 172.45 197 HIS B O 1
ATOM 3828 N N . GLU B 1 198 ? 26.696 64.483 24.071 1.00 184.28 198 GLU B N 1
ATOM 3829 C CA . GLU B 1 198 ? 25.414 64.428 23.368 1.00 194.43 198 GLU B CA 1
ATOM 3830 C C . GLU B 1 198 ? 24.356 65.314 24.021 1.00 199.49 198 GLU B C 1
ATOM 3831 O O . GLU B 1 198 ? 23.366 64.821 24.561 1.00 203.57 198 GLU B O 1
ATOM 3833 N N . SER B 1 204 ? 43.040 70.031 30.434 1.00 158.02 204 SER B N 1
ATOM 3834 C CA . SER B 1 204 ? 44.156 70.901 30.788 1.00 156.56 204 SER B CA 1
ATOM 3835 C C . SER B 1 204 ? 44.685 70.568 32.180 1.00 147.51 204 SER B C 1
ATOM 3836 O O . SER B 1 204 ? 45.293 71.406 32.846 1.00 144.18 204 SER B O 1
ATOM 3839 N N . TYR B 1 205 ? 44.444 69.334 32.607 1.00 143.12 205 TYR B N 1
ATOM 3840 C CA . TYR B 1 205 ? 44.930 68.835 33.887 1.00 125.28 205 TYR B CA 1
ATOM 3841 C C . TYR B 1 205 ? 45.207 67.348 33.725 1.00 107.79 205 TYR B C 1
ATOM 3842 O O . TYR B 1 205 ? 44.805 66.753 32.724 1.00 107.27 205 TYR B O 1
ATOM 3851 N N . SER B 1 206 ? 45.904 66.751 34.688 1.00 109.86 206 SER B N 1
ATOM 3852 C CA . SER B 1 206 ? 46.252 65.336 34.598 1.00 117.29 206 SER B CA 1
ATOM 3853 C C . SER B 1 206 ? 44.989 64.491 34.487 1.00 105.55 206 SER B C 1
ATOM 3854 O O . SER B 1 206 ? 44.152 64.483 35.390 1.00 99.86 206 SER B O 1
ATOM 3857 N N . SER B 1 207 ? 44.866 63.771 33.376 1.00 92.11 207 SER B N 1
ATOM 3858 C CA . SER B 1 207 ? 43.626 63.078 33.054 1.00 105.56 207 SER B CA 1
ATOM 3859 C C . SER B 1 207 ? 43.808 61.967 32.026 1.00 118.84 207 SER B C 1
ATOM 3860 O O . SER B 1 207 ? 44.814 61.915 31.318 1.00 127.15 207 SER B O 1
ATOM 3863 N N . PHE B 1 208 ? 42.818 61.084 31.952 1.00 120.01 208 PHE B N 1
ATOM 3864 C CA . PHE B 1 208 ? 42.806 60.014 30.961 1.00 113.84 208 PHE B CA 1
ATOM 3865 C C . PHE B 1 208 ? 42.227 60.471 29.624 1.00 120.68 208 PHE B C 1
ATOM 3866 O O . PHE B 1 208 ? 42.152 59.692 28.673 1.00 113.81 208 PHE B O 1
ATOM 3874 N N . TRP B 1 209 ? 41.811 61.733 29.563 1.00 128.22 209 TRP B N 1
ATOM 3875 C CA . TRP B 1 209 ? 41.360 62.334 28.313 1.00 122.32 209 TRP B CA 1
ATOM 3876 C C . TRP B 1 209 ? 42.516 62.359 27.316 1.00 108.87 209 TRP B C 1
ATOM 3877 O O . TRP B 1 209 ? 42.307 62.317 26.104 1.00 115.36 209 TRP B O 1
ATOM 3888 N N . CYS B 1 210 ? 43.735 62.427 27.842 1.00 92.44 210 CYS B N 1
ATOM 3889 C CA . CYS B 1 210 ? 44.940 62.334 27.027 1.00 110.69 210 CYS B CA 1
ATOM 3890 C C . CYS B 1 210 ? 45.984 61.468 27.727 1.00 112.14 210 CYS B C 1
ATOM 3891 O O . CYS B 1 210 ? 47.095 61.920 28.004 1.00 100.06 210 CYS B O 1
ATOM 3894 N N . PHE B 1 211 ? 45.604 60.233 28.038 1.00 117.43 211 PHE B N 1
ATOM 3895 C CA . PHE B 1 211 ? 46.499 59.286 28.696 1.00 102.78 211 PHE B CA 1
ATOM 3896 C C . PHE B 1 211 ? 47.361 58.491 27.714 1.00 96.34 211 PHE B C 1
ATOM 3897 O O . PHE B 1 211 ? 46.958 58.239 26.578 1.00 100.31 211 PHE B O 1
ATOM 3905 N N . TYR B 1 212 ? 48.544 58.092 28.170 1.00 96.88 212 TYR B N 1
ATOM 3906 C CA . TYR B 1 212 ? 49.421 57.218 27.401 1.00 101.79 212 TYR B CA 1
ATOM 3907 C C . TYR B 1 212 ? 50.067 56.219 28.351 1.00 103.55 212 TYR B C 1
ATOM 3908 O O . TYR B 1 212 ? 50.400 56.563 29.486 1.00 95.59 212 TYR B O 1
ATOM 3917 N N . LEU B 1 213 ? 50.248 54.986 27.892 1.00 103.08 213 LEU B N 1
ATOM 3918 C CA . LEU B 1 213 ? 50.855 53.961 28.735 1.00 102.81 213 LEU B CA 1
ATOM 3919 C C . LEU B 1 213 ? 52.023 53.283 28.032 1.00 99.09 213 LEU B C 1
ATOM 3920 O O . LEU B 1 213 ? 51.910 52.880 26.874 1.00 92.40 213 LEU B O 1
ATOM 3925 N N . PHE B 1 214 ? 53.142 53.151 28.737 1.00 100.43 214 PHE B N 1
ATOM 3926 C CA . PHE B 1 214 ? 54.322 52.523 28.154 1.00 109.12 214 PHE B CA 1
ATOM 3927 C C . PHE B 1 214 ? 54.857 51.385 29.020 1.00 108.80 214 PHE B C 1
ATOM 3928 O O . PHE B 1 214 ? 54.609 51.336 30.223 1.00 110.95 214 PHE B O 1
ATOM 3936 N N . LEU B 1 215 ? 55.579 50.464 28.391 1.00 103.62 215 LEU B N 1
ATOM 3937 C CA . LEU B 1 215 ? 56.260 49.393 29.108 1.00 94.86 215 LEU B CA 1
ATOM 3938 C C . LEU B 1 215 ? 57.683 49.263 28.592 1.00 102.43 215 LEU B C 1
ATOM 3939 O O . LEU B 1 215 ? 57.947 49.513 27.416 1.00 101.29 215 LEU B O 1
ATOM 3944 N N . TRP B 1 216 ? 58.601 48.871 29.469 1.00 111.90 216 TRP B N 1
ATOM 3945 C CA . TRP B 1 216 ? 59.978 48.655 29.044 1.00 108.48 216 TRP B CA 1
ATOM 3946 C C . TRP B 1 216 ? 60.674 47.561 29.849 1.00 115.41 216 TRP B C 1
ATOM 3947 O O . TRP B 1 216 ? 60.556 47.504 31.072 1.00 120.36 216 TRP B O 1
ATOM 3958 N N . GLY B 1 217 ? 61.393 46.690 29.149 1.00 114.02 217 GLY B N 1
ATOM 3959 C CA . GLY B 1 217 ? 62.174 45.646 29.787 1.00 112.24 217 GLY B CA 1
ATOM 3960 C C . GLY B 1 217 ? 61.347 44.440 30.187 1.00 110.17 217 GLY B C 1
ATOM 3961 O O . GLY B 1 217 ? 60.130 44.425 30.004 1.00 111.93 217 GLY B O 1
ATOM 3962 N N . GLU B 1 218 ? 62.012 43.429 30.741 1.00 119.42 218 GLU B N 1
ATOM 3963 C CA . GLU B 1 218 ? 61.334 42.243 31.254 1.00 115.37 218 GLU B CA 1
ATOM 3964 C C . GLU B 1 218 ? 62.246 41.452 32.190 1.00 102.15 218 GLU B C 1
ATOM 3965 O O . GLU B 1 218 ? 63.450 41.352 31.952 1.00 93.63 218 GLU B O 1
ATOM 3971 N N . LYS B 1 219 ? 61.667 40.885 33.245 1.00 104.89 219 LYS B N 1
ATOM 3972 C CA . LYS B 1 219 ? 62.400 40.004 34.151 1.00 116.55 219 LYS B CA 1
ATOM 3973 C C . LYS B 1 219 ? 61.475 38.977 34.795 1.00 128.24 219 LYS B C 1
ATOM 3974 O O . LYS B 1 219 ? 60.367 39.304 35.219 1.00 129.78 219 LYS B O 1
ATOM 3980 N N . ALA B 1 220 ? 61.939 37.733 34.864 1.00 129.19 220 ALA B N 1
ATOM 3981 C CA . ALA B 1 220 ? 61.192 36.671 35.528 1.00 128.94 220 ALA B CA 1
ATOM 3982 C C . ALA B 1 220 ? 61.488 36.625 37.024 1.00 131.93 220 ALA B C 1
ATOM 3983 O O . ALA B 1 220 ? 60.829 35.906 37.775 1.00 127.54 220 ALA B O 1
ATOM 3985 N N . GLU B 1 221 ? 62.482 37.397 37.453 1.00 136.10 221 GLU B N 1
ATOM 3986 C CA . GLU B 1 221 ? 62.913 37.382 38.846 1.00 141.45 221 GLU B CA 1
ATOM 3987 C C . GLU B 1 221 ? 62.830 38.778 39.461 1.00 137.00 221 GLU B C 1
ATOM 3988 O O . GLU B 1 221 ? 63.385 39.737 38.923 1.00 138.71 221 GLU B O 1
ATOM 3994 N N . LEU B 1 222 ? 62.135 38.878 40.589 1.00 125.59 222 LEU B N 1
ATOM 3995 C CA . LEU B 1 222 ? 61.869 40.163 41.234 1.00 111.49 222 LEU B CA 1
ATOM 3996 C C . LEU B 1 222 ? 63.131 40.861 41.743 1.00 113.62 222 LEU B C 1
ATOM 3997 O O . LEU B 1 222 ? 63.183 42.089 41.817 1.00 106.33 222 LEU B O 1
ATOM 4002 N N . GLU B 1 223 ? 64.148 40.075 42.085 1.00 111.59 223 GLU B N 1
ATOM 4003 C CA . GLU B 1 223 ? 65.402 40.624 42.591 1.00 118.78 223 GLU B CA 1
ATOM 4004 C C . GLU B 1 223 ? 66.115 41.456 41.529 1.00 118.05 223 GLU B C 1
ATOM 4005 O O . GLU B 1 223 ? 66.877 42.370 41.847 1.00 127.42 223 GLU B O 1
ATOM 4007 N N . GLU B 1 224 ? 65.860 41.129 40.268 1.00 103.74 224 GLU B N 1
ATOM 4008 C CA . GLU B 1 224 ? 66.482 41.814 39.141 1.00 114.40 224 GLU B CA 1
ATOM 4009 C C . GLU B 1 224 ? 65.735 43.084 38.736 1.00 119.34 224 GLU B C 1
ATOM 4010 O O . GLU B 1 224 ? 66.125 43.761 37.788 1.00 129.22 224 GLU B O 1
ATOM 4012 N N . VAL B 1 225 ? 64.646 43.388 39.435 1.00 119.92 225 VAL B N 1
ATOM 4013 C CA . VAL B 1 225 ? 63.806 44.530 39.078 1.00 118.27 225 VAL B CA 1
ATOM 4014 C C . VAL B 1 225 ? 64.239 45.841 39.741 1.00 114.53 225 VAL B C 1
ATOM 4015 O O . VAL B 1 225 ? 64.780 46.729 39.081 1.00 110.91 225 VAL B O 1
ATOM 4019 N N . TYR B 1 226 ? 63.995 45.955 41.043 1.00 110.87 226 TYR B N 1
ATOM 4020 C CA . TYR B 1 226 ? 64.287 47.179 41.788 1.00 104.67 226 TYR B CA 1
ATOM 4021 C C . TYR B 1 226 ? 65.789 47.387 41.958 1.00 125.30 226 TYR B C 1
ATOM 4022 O O . TYR B 1 226 ? 66.553 46.424 41.939 1.00 142.69 226 TYR B O 1
ATOM 4031 N N . TYR B 1 227 ? 66.198 48.642 42.136 1.00 127.11 227 TYR B N 1
ATOM 4032 C CA . TYR B 1 227 ? 67.613 49.005 42.206 1.00 136.10 227 TYR B CA 1
ATOM 4033 C C . TYR B 1 227 ? 68.330 48.213 43.294 1.00 151.41 227 TYR B C 1
ATOM 4034 O O . TYR B 1 227 ? 67.801 48.030 44.390 1.00 150.34 227 TYR B O 1
ATOM 4043 N N . ARG B 1 228 ? 69.538 47.751 42.986 1.00 168.78 228 ARG B N 1
ATOM 4044 C CA . ARG B 1 228 ? 70.311 46.946 43.926 1.00 174.44 228 ARG B CA 1
ATOM 4045 C C . ARG B 1 228 ? 71.807 46.990 43.627 1.00 172.44 228 ARG B C 1
ATOM 4046 O O . ARG B 1 228 ? 72.557 46.115 44.057 1.00 177.99 228 ARG B O 1
ATOM 4048 N N . SER B 1 229 ? 72.237 48.009 42.890 1.00 167.73 229 SER B N 1
ATOM 4049 C CA . SER B 1 229 ? 73.647 48.146 42.539 1.00 172.23 229 SER B CA 1
ATOM 4050 C C . SER B 1 229 ? 74.069 49.607 42.413 1.00 166.63 229 SER B C 1
ATOM 4051 O O . SER B 1 229 ? 73.795 50.259 41.406 1.00 161.69 229 SER B O 1
ATOM 4054 N N . ASN B 1 230 ? 74.730 50.115 43.449 1.00 163.76 230 ASN B N 1
ATOM 4055 C CA . ASN B 1 230 ? 75.244 51.481 43.444 1.00 160.37 230 ASN B CA 1
ATOM 4056 C C . ASN B 1 230 ? 76.335 51.706 42.400 1.00 167.33 230 ASN B C 1
ATOM 4057 O O . ASN B 1 230 ? 76.512 52.819 41.906 1.00 165.25 230 ASN B O 1
ATOM 4062 N N . ASN B 1 231 ? 77.066 50.648 42.065 1.00 176.80 231 ASN B N 1
ATOM 4063 C CA . ASN B 1 231 ? 78.079 50.738 41.021 1.00 186.02 231 ASN B CA 1
ATOM 4064 C C . ASN B 1 231 ? 77.437 50.550 39.656 1.00 185.74 231 ASN B C 1
ATOM 4065 O O . ASN B 1 231 ? 77.247 49.425 39.195 1.00 190.56 231 ASN B O 1
ATOM 4070 N N . LEU B 1 232 ? 77.091 51.664 39.022 1.00 177.99 232 LEU B N 1
ATOM 4071 C CA . LEU B 1 232 ? 76.386 51.634 37.750 1.00 170.21 232 LEU B CA 1
ATOM 4072 C C . LEU B 1 232 ? 77.206 51.018 36.612 1.00 180.68 232 LEU B C 1
ATOM 4073 O O . LEU B 1 232 ? 76.651 50.425 35.694 1.00 184.61 232 LEU B O 1
ATOM 4078 N N . GLU B 1 233 ? 78.526 51.117 36.689 1.00 182.22 233 GLU B N 1
ATOM 4079 C CA . GLU B 1 233 ? 79.373 50.639 35.595 1.00 183.95 233 GLU B CA 1
ATOM 4080 C C . GLU B 1 233 ? 79.289 49.122 35.389 1.00 187.36 233 GLU B C 1
ATOM 4081 O O . GLU B 1 233 ? 79.597 48.614 34.310 1.00 194.45 233 GLU B O 1
ATOM 4087 N N . ASN B 1 234 ? 78.855 48.412 36.426 1.00 183.74 234 ASN B N 1
ATOM 4088 C CA . ASN B 1 234 ? 78.760 46.950 36.406 1.00 185.31 234 ASN B CA 1
ATOM 4089 C C . ASN B 1 234 ? 77.628 46.355 35.565 1.00 179.10 234 ASN B C 1
ATOM 4090 O O . ASN B 1 234 ? 76.646 47.024 35.255 1.00 173.80 234 ASN B O 1
ATOM 4095 N N . GLU B 1 235 ? 77.800 45.089 35.189 1.00 181.10 235 GLU B N 1
ATOM 4096 C CA . GLU B 1 235 ? 76.790 44.321 34.462 1.00 177.51 235 GLU B CA 1
ATOM 4097 C C . GLU B 1 235 ? 75.729 43.771 35.412 1.00 165.68 235 GLU B C 1
ATOM 4098 O O . GLU B 1 235 ? 74.805 43.074 34.993 1.00 161.53 235 GLU B O 1
ATOM 4104 N N . ARG B 1 236 ? 75.871 44.095 36.693 1.00 157.30 236 ARG B N 1
ATOM 4105 C CA . ARG B 1 236 ? 75.020 43.559 37.751 1.00 153.13 236 ARG B CA 1
ATOM 4106 C C . ARG B 1 236 ? 73.685 44.292 37.829 1.00 146.88 236 ARG B C 1
ATOM 4107 O O . ARG B 1 236 ? 72.974 44.210 38.831 1.00 149.73 236 ARG B O 1
ATOM 4115 N N . LEU B 1 237 ? 73.364 45.012 36.761 1.00 139.19 237 LEU B N 1
ATOM 4116 C CA . LEU B 1 237 ? 72.220 45.913 36.719 1.00 134.39 237 LEU B CA 1
ATOM 4117 C C . LEU B 1 237 ? 70.862 45.266 36.929 1.00 130.38 237 LEU B C 1
ATOM 4118 O O . LEU B 1 237 ? 70.583 44.171 36.439 1.00 133.69 237 LEU B O 1
ATOM 4123 N N . THR B 1 238 ? 70.021 45.978 37.666 1.00 123.42 238 THR B N 1
ATOM 4124 C CA . THR B 1 238 ? 68.606 45.675 37.743 1.00 122.74 238 THR B CA 1
ATOM 4125 C C . THR B 1 238 ? 67.890 46.494 36.673 1.00 125.85 238 THR B C 1
ATOM 4126 O O . THR B 1 238 ? 68.476 47.414 36.102 1.00 118.61 238 THR B O 1
ATOM 4130 N N . LEU B 1 239 ? 66.636 46.154 36.394 1.00 127.75 239 LEU B N 1
ATOM 4131 C CA . LEU B 1 239 ? 65.885 46.815 35.331 1.00 128.01 239 LEU B CA 1
ATOM 4132 C C . LEU B 1 239 ? 65.765 48.319 35.565 1.00 130.54 239 LEU B C 1
ATOM 4133 O O . LEU B 1 239 ? 65.962 49.123 34.648 1.00 134.20 239 LEU B O 1
ATOM 4138 N N . LEU B 1 240 ? 65.460 48.696 36.802 1.00 124.91 240 LEU B N 1
ATOM 4139 C CA . LEU B 1 240 ? 65.370 50.104 37.170 1.00 127.36 240 LEU B CA 1
ATOM 4140 C C . LEU B 1 240 ? 66.718 50.823 37.116 1.00 133.20 240 LEU B C 1
ATOM 4141 O O . LEU B 1 240 ? 66.778 52.024 36.839 1.00 129.44 240 LEU B O 1
ATOM 4146 N N . ASP B 1 241 ? 67.797 50.089 37.376 1.00 143.61 241 ASP B N 1
ATOM 4147 C CA . ASP B 1 241 ? 69.138 50.660 37.292 1.00 145.98 241 ASP B CA 1
ATOM 4148 C C . ASP B 1 241 ? 69.469 51.025 35.851 1.00 137.27 241 ASP B C 1
ATOM 4149 O O . ASP B 1 241 ? 69.934 52.134 35.568 1.00 129.79 241 ASP B O 1
ATOM 4154 N N . LEU B 1 242 ? 69.200 50.092 34.943 1.00 134.77 242 LEU B N 1
ATOM 4155 C CA . LEU B 1 242 ? 69.419 50.312 33.521 1.00 137.58 242 LEU B CA 1
ATOM 4156 C C . LEU B 1 242 ? 68.515 51.447 33.054 1.00 136.32 242 LEU B C 1
ATOM 4157 O O . LEU B 1 242 ? 68.897 52.257 32.199 1.00 135.87 242 LEU B O 1
ATOM 4162 N N . PHE B 1 243 ? 67.327 51.520 33.649 1.00 127.07 243 PHE B N 1
ATOM 4163 C CA . PHE B 1 243 ? 66.377 52.569 33.310 1.00 119.28 243 PHE B CA 1
ATOM 4164 C C . PHE B 1 243 ? 66.911 53.948 33.681 1.00 124.19 243 PHE B C 1
ATOM 4165 O O . PHE B 1 243 ? 66.830 54.883 32.885 1.00 128.14 243 PHE B O 1
ATOM 4173 N N . GLU B 1 244 ? 67.463 54.073 34.885 1.00 128.68 244 GLU B N 1
ATOM 4174 C CA . GLU B 1 244 ? 68.052 55.340 35.307 1.00 136.13 244 GLU B CA 1
ATOM 4175 C C . GLU B 1 244 ? 69.296 55.665 34.485 1.00 142.15 244 GLU B C 1
ATOM 4176 O O . GLU B 1 244 ? 69.625 56.831 34.277 1.00 146.00 244 GLU B O 1
ATOM 4182 N N . LYS B 1 245 ? 69.995 54.631 34.028 1.00 143.09 245 LYS B N 1
ATOM 4183 C CA . LYS B 1 245 ? 71.153 54.840 33.166 1.00 150.27 245 LYS B CA 1
ATOM 4184 C C . LYS B 1 245 ? 70.790 55.400 31.810 1.00 144.86 245 LYS B C 1
ATOM 4185 O O . LYS B 1 245 ? 71.527 56.208 31.246 1.00 149.79 245 LYS B O 1
ATOM 4191 N N . GLU B 1 246 ? 69.650 54.968 31.285 1.00 140.28 246 GLU B N 1
ATOM 4192 C CA . GLU B 1 246 ? 69.183 55.501 30.015 1.00 148.41 246 GLU B CA 1
ATOM 4193 C C . GLU B 1 246 ? 68.679 56.922 30.226 1.00 149.39 246 GLU B C 1
ATOM 4194 O O . GLU B 1 246 ? 68.513 57.689 29.277 1.00 152.75 246 GLU B O 1
ATOM 4200 N N . PHE B 1 247 ? 68.441 57.261 31.489 1.00 150.71 247 PHE B N 1
ATOM 4201 C CA . PHE B 1 247 ? 67.991 58.592 31.873 1.00 159.22 247 PHE B CA 1
ATOM 4202 C C . PHE B 1 247 ? 69.138 59.602 31.957 1.00 169.52 247 PHE B C 1
ATOM 4203 O O . PHE B 1 247 ? 68.903 60.804 32.082 1.00 168.60 247 PHE B O 1
ATOM 4211 N N . LYS B 1 248 ? 70.376 59.116 31.896 1.00 181.20 248 LYS B N 1
ATOM 4212 C CA . LYS B 1 248 ? 71.541 59.996 31.975 1.00 187.32 248 LYS B CA 1
ATOM 4213 C C . LYS B 1 248 ? 71.893 60.599 30.618 1.00 179.89 248 LYS B C 1
ATOM 4214 O O . LYS B 1 248 ? 73.037 60.510 30.170 1.00 181.89 248 LYS B O 1
ATOM 4220 N N . ASN B 1 249 ? 70.902 61.211 29.975 1.00 176.81 249 ASN B N 1
ATOM 4221 C CA . ASN B 1 249 ? 71.065 61.828 28.659 1.00 190.61 249 ASN B CA 1
ATOM 4222 C C . ASN B 1 249 ? 71.654 60.901 27.597 1.00 196.12 249 ASN B C 1
ATOM 4223 O O . ASN B 1 249 ? 72.287 61.359 26.645 1.00 193.73 249 ASN B O 1
ATOM 4228 N N . LYS B 1 250 ? 71.445 59.599 27.764 1.00 197.43 250 LYS B N 1
ATOM 4229 C CA . LYS B 1 250 ? 71.856 58.628 26.758 1.00 201.23 250 LYS B CA 1
ATOM 4230 C C . LYS B 1 250 ? 70.788 58.508 25.678 1.00 197.96 250 LYS B C 1
ATOM 4231 O O . LYS B 1 250 ? 70.998 57.869 24.647 1.00 200.33 250 LYS B O 1
ATOM 4237 N N . ASN B 1 251 ? 69.640 59.131 25.926 1.00 189.71 251 ASN B N 1
ATOM 4238 C CA . ASN B 1 251 ? 68.522 59.089 24.994 1.00 180.84 251 ASN B CA 1
ATOM 4239 C C . ASN B 1 251 ? 67.824 60.442 24.915 1.00 169.35 251 ASN B C 1
ATOM 4240 O O . ASN B 1 251 ? 66.603 60.509 24.770 1.00 159.17 251 ASN B O 1
ATOM 4242 N N . ASN B 1 252 ? 68.612 61.511 25.011 1.00 166.21 252 ASN B N 1
ATOM 4243 C CA . ASN B 1 252 ? 68.102 62.882 24.964 1.00 150.15 252 ASN B CA 1
ATOM 4244 C C . ASN B 1 252 ? 67.016 63.140 26.007 1.00 144.05 252 ASN B C 1
ATOM 4245 O O . ASN B 1 252 ? 65.997 63.764 25.713 1.00 141.71 252 ASN B O 1
ATOM 4247 N N . HIS B 1 253 ? 67.243 62.651 27.222 1.00 140.27 253 HIS B N 1
ATOM 4248 C CA . HIS B 1 253 ? 66.288 62.819 28.312 1.00 134.71 253 HIS B CA 1
ATOM 4249 C C . HIS B 1 253 ? 66.137 64.285 28.705 1.00 135.25 253 HIS B C 1
ATOM 4250 O O . HIS B 1 253 ? 65.379 64.619 29.616 1.00 131.61 253 HIS B O 1
ATOM 4252 N N . ALA B 1 276 ? 49.787 66.237 39.929 1.00 157.15 276 ALA B N 1
ATOM 4253 C CA . ALA B 1 276 ? 51.019 65.486 40.142 1.00 157.40 276 ALA B CA 1
ATOM 4254 C C . ALA B 1 276 ? 51.930 65.563 38.921 1.00 158.62 276 ALA B C 1
ATOM 4255 O O . ALA B 1 276 ? 51.655 66.302 37.975 1.00 165.63 276 ALA B O 1
ATOM 4257 N N . SER B 1 277 ? 53.015 64.796 38.952 1.00 151.41 277 SER B N 1
ATOM 4258 C CA . SER B 1 277 ? 53.970 64.769 37.848 1.00 145.60 277 SER B CA 1
ATOM 4259 C C . SER B 1 277 ? 53.348 64.146 36.600 1.00 144.08 277 SER B C 1
ATOM 4260 O O . SER B 1 277 ? 52.633 63.149 36.692 1.00 152.32 277 SER B O 1
ATOM 4263 N N . PRO B 1 278 ? 53.610 64.747 35.427 1.00 128.19 278 PRO B N 1
ATOM 4264 C CA . PRO B 1 278 ? 53.077 64.266 34.146 1.00 125.93 278 PRO B CA 1
ATOM 4265 C C . PRO B 1 278 ? 53.482 62.828 33.828 1.00 123.81 278 PRO B C 1
ATOM 4266 O O . PRO B 1 278 ? 52.710 62.100 33.206 1.00 116.81 278 PRO B O 1
ATOM 4270 N N . ILE B 1 279 ? 54.678 62.429 34.250 1.00 114.68 279 ILE B N 1
ATOM 4271 C CA . ILE B 1 279 ? 55.133 61.057 34.052 1.00 109.79 279 ILE B CA 1
ATOM 4272 C C . ILE B 1 279 ? 55.108 60.270 35.359 1.00 100.19 279 ILE B C 1
ATOM 4273 O O . ILE B 1 279 ? 55.381 60.818 36.428 1.00 101.03 279 ILE B O 1
ATOM 4278 N N . LYS B 1 280 ? 54.775 58.986 35.272 1.00 96.20 280 LYS B N 1
ATOM 4279 C CA . LYS B 1 280 ? 54.755 58.129 36.454 1.00 86.50 280 LYS B CA 1
ATOM 4280 C C . LYS B 1 280 ? 55.335 56.745 36.173 1.00 81.46 280 LYS B C 1
ATOM 4281 O O . LYS B 1 280 ? 54.666 55.878 35.606 1.00 102.12 280 LYS B O 1
ATOM 4287 N N . VAL B 1 281 ? 56.595 56.562 36.557 1.00 73.61 281 VAL B N 1
ATOM 4288 C CA . VAL B 1 281 ? 57.273 55.277 36.437 1.00 83.99 281 VAL B CA 1
ATOM 4289 C C . VAL B 1 281 ? 56.776 54.311 37.512 1.00 96.32 281 VAL B C 1
ATOM 4290 O O . VAL B 1 281 ? 56.405 54.729 38.609 1.00 102.11 281 VAL B O 1
ATOM 4294 N N . GLY B 1 282 ? 56.775 53.022 37.192 1.00 85.22 282 GLY B N 1
ATOM 4295 C CA . GLY B 1 282 ? 56.356 51.996 38.129 1.00 84.77 282 GLY B CA 1
ATOM 4296 C C . GLY B 1 282 ? 56.730 50.615 37.631 1.00 76.09 282 GLY B C 1
ATOM 4297 O O . GLY B 1 282 ? 57.372 50.478 36.591 1.00 75.41 282 GLY B O 1
ATOM 4298 N N . ILE B 1 283 ? 56.337 49.588 38.377 1.00 70.32 283 ILE B N 1
ATOM 4299 C CA . ILE B 1 283 ? 56.594 48.211 37.969 1.00 76.13 283 ILE B CA 1
ATOM 4300 C C . ILE B 1 283 ? 55.296 47.413 37.915 1.00 86.49 283 ILE B C 1
ATOM 4301 O O . ILE B 1 283 ? 54.572 47.323 38.906 1.00 94.24 283 ILE B O 1
ATOM 4306 N N . THR B 1 284 ? 55.002 46.840 36.752 1.00 87.23 284 THR B N 1
ATOM 4307 C CA . THR B 1 284 ? 53.803 46.023 36.594 1.00 95.89 284 THR B CA 1
ATOM 4308 C C . THR B 1 284 ? 54.151 44.556 36.366 1.00 100.58 284 THR B C 1
ATOM 4309 O O . THR B 1 284 ? 55.106 44.240 35.659 1.00 84.66 284 THR B O 1
ATOM 4313 N N . GLU B 1 285 ? 53.371 43.663 36.966 1.00 98.35 285 GLU B N 1
ATOM 4314 C CA . GLU B 1 285 ? 53.604 42.232 36.813 1.00 87.93 285 GLU B CA 1
ATOM 4315 C C . GLU B 1 285 ? 52.543 41.581 35.932 1.00 97.67 285 GLU B C 1
ATOM 4316 O O . GLU B 1 285 ? 51.423 41.330 36.376 1.00 85.67 285 GLU B O 1
ATOM 4322 N N . LEU B 1 286 ? 52.903 41.316 34.680 1.00 109.59 286 LEU B N 1
ATOM 4323 C CA . LEU B 1 286 ? 52.002 40.645 33.749 1.00 112.25 286 LEU B CA 1
ATOM 4324 C C . LEU B 1 286 ? 52.345 39.164 33.622 1.00 105.81 286 LEU B C 1
ATOM 4325 O O . LEU B 1 286 ? 53.315 38.803 32.955 1.00 100.47 286 LEU B O 1
ATOM 4330 N N . SER B 1 287 ? 51.537 38.317 34.257 1.00 106.89 287 SER B N 1
ATOM 4331 C CA . SER B 1 287 ? 51.718 36.864 34.213 1.00 109.78 287 SER B CA 1
ATOM 4332 C C . SER B 1 287 ? 53.122 36.421 34.624 1.00 125.84 287 SER B C 1
ATOM 4333 O O . SER B 1 287 ? 53.838 35.796 33.839 1.00 134.38 287 SER B O 1
ATOM 4336 N N . GLU B 1 288 ? 53.502 36.756 35.855 1.00 126.62 288 GLU B N 1
ATOM 4337 C CA . GLU B 1 288 ? 54.815 36.419 36.404 1.00 121.26 288 GLU B CA 1
ATOM 4338 C C . GLU B 1 288 ? 55.965 36.963 35.558 1.00 120.78 288 GLU B C 1
ATOM 4339 O O . GLU B 1 288 ? 57.020 36.337 35.450 1.00 114.07 288 GLU B O 1
ATOM 4345 N N . LYS B 1 289 ? 55.754 38.134 34.966 1.00 139.10 289 LYS B N 1
ATOM 4346 C CA . LYS B 1 289 ? 56.786 38.796 34.178 1.00 143.64 289 LYS B CA 1
ATOM 4347 C C . LYS B 1 289 ? 56.767 40.295 34.450 1.00 136.50 289 LYS B C 1
ATOM 4348 O O . LYS B 1 289 ? 55.834 40.995 34.058 1.00 139.02 289 LYS B O 1
ATOM 4350 N N . TYR B 1 290 ? 57.797 40.778 35.135 1.00 129.06 290 TYR B N 1
ATOM 4351 C CA . TYR B 1 290 ? 57.876 42.185 35.512 1.00 124.23 290 TYR B CA 1
ATOM 4352 C C . TYR B 1 290 ? 58.205 43.099 34.333 1.00 119.09 290 TYR B C 1
ATOM 4353 O O . TYR B 1 290 ? 58.902 42.702 33.400 1.00 116.49 290 TYR B O 1
ATOM 4362 N N . HIS B 1 291 ? 57.696 44.325 34.391 1.00 112.04 291 HIS B N 1
ATOM 4363 C CA . HIS B 1 291 ? 57.919 45.315 33.345 1.00 112.87 291 HIS B CA 1
ATOM 4364 C C . HIS B 1 291 ? 57.960 46.714 33.947 1.00 104.02 291 HIS B C 1
ATOM 4365 O O . HIS B 1 291 ? 57.297 46.988 34.951 1.00 103.85 291 HIS B O 1
ATOM 4372 N N . VAL B 1 292 ? 58.735 47.598 33.325 1.00 94.57 292 VAL B N 1
ATOM 4373 C CA . VAL B 1 292 ? 58.810 48.988 33.761 1.00 95.39 292 VAL B CA 1
ATOM 4374 C C . VAL B 1 292 ? 57.710 49.814 33.105 1.00 94.12 292 VAL B C 1
ATOM 4375 O O . VAL B 1 292 ? 57.831 50.231 31.949 1.00 107.18 292 VAL B O 1
ATOM 4379 N N . ARG B 1 293 ? 56.622 50.003 33.844 1.00 86.39 293 ARG B N 1
ATOM 4380 C CA . ARG B 1 293 ? 55.506 50.835 33.413 1.00 79.68 293 ARG B CA 1
ATOM 4381 C C . ARG B 1 293 ? 55.869 52.317 33.418 1.00 93.85 293 ARG B C 1
ATOM 4382 O O . ARG B 1 293 ? 56.566 52.793 34.313 1.00 94.06 293 ARG B O 1
ATOM 4390 N N . VAL B 1 294 ? 55.387 53.042 32.412 1.00 94.26 294 VAL B N 1
ATOM 4391 C CA . VAL B 1 294 ? 55.557 54.487 32.344 1.00 91.65 294 VAL B CA 1
ATOM 4392 C C . VAL B 1 294 ? 54.233 55.132 31.947 1.00 87.50 294 VAL B C 1
ATOM 4393 O O . VAL B 1 294 ? 53.868 55.153 30.766 1.00 92.82 294 VAL B O 1
ATOM 4397 N N . SER B 1 295 ? 53.493 55.607 32.946 1.00 74.29 295 SER B N 1
ATOM 4398 C CA . SER B 1 295 ? 52.260 56.348 32.703 1.00 84.11 295 SER B CA 1
ATOM 4399 C C . SER B 1 295 ? 52.555 57.778 32.258 1.00 101.13 295 SER B C 1
ATOM 4400 O O . SER B 1 295 ? 53.533 58.384 32.703 1.00 92.48 295 SER B O 1
ATOM 4403 N N . VAL B 1 296 ? 51.695 58.322 31.399 1.00 107.64 296 VAL B N 1
ATOM 4404 C CA . VAL B 1 296 ? 51.861 59.680 30.885 1.00 98.19 296 VAL B CA 1
ATOM 4405 C C . VAL B 1 296 ? 50.508 60.382 30.765 1.00 99.20 296 VAL B C 1
ATOM 4406 O O . VAL B 1 296 ? 49.532 59.788 30.304 1.00 94.30 296 VAL B O 1
ATOM 4410 N N . PHE B 1 297 ? 50.455 61.646 31.176 1.00 112.11 297 PHE B N 1
ATOM 4411 C CA . PHE B 1 297 ? 49.245 62.451 31.047 1.00 117.95 297 PHE B CA 1
ATOM 4412 C C . PHE B 1 297 ? 49.523 63.702 30.218 1.00 123.90 297 PHE B C 1
ATOM 4413 O O . PHE B 1 297 ? 50.190 64.626 30.683 1.00 107.73 297 PHE B O 1
ATOM 4421 N N . LYS B 1 298 ? 49.011 63.729 28.991 1.00 143.97 298 LYS B N 1
ATOM 4422 C CA . LYS B 1 298 ? 49.250 64.855 28.092 1.00 151.47 298 LYS B CA 1
ATOM 4423 C C . LYS B 1 298 ? 48.226 65.971 28.290 1.00 158.51 298 LYS B C 1
ATOM 4424 O O . LYS B 1 298 ? 47.340 66.168 27.459 1.00 163.72 298 LYS B O 1
ATOM 4430 N N . THR B 1 299 ? 48.363 66.705 29.389 1.00 164.34 299 THR B N 1
ATOM 4431 C CA . THR B 1 299 ? 47.434 67.781 29.717 1.00 169.84 299 THR B CA 1
ATOM 4432 C C . THR B 1 299 ? 47.532 68.922 28.709 1.00 174.73 299 THR B C 1
ATOM 4433 O O . THR B 1 299 ? 47.722 70.080 29.083 1.00 176.88 299 THR B O 1
ATOM 4437 N N . GLY B 1 305 ? 50.596 75.117 29.380 1.00 201.56 305 GLY B N 1
ATOM 4438 C CA . GLY B 1 305 ? 51.956 74.698 29.060 1.00 206.96 305 GLY B CA 1
ATOM 4439 C C . GLY B 1 305 ? 51.962 73.657 27.945 1.00 217.22 305 GLY B C 1
ATOM 4440 O O . GLY B 1 305 ? 52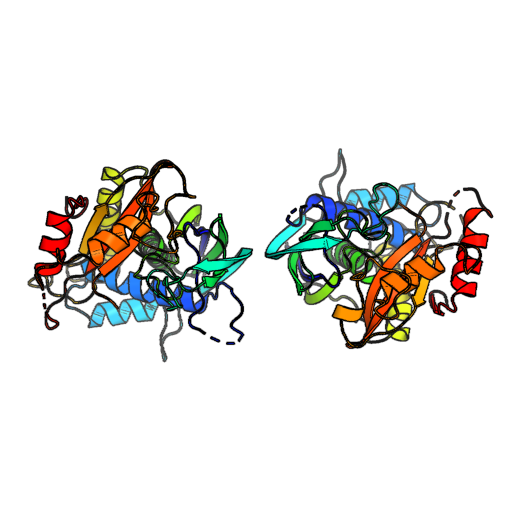.458 72.547 28.123 1.00 217.30 305 GLY B O 1
ATOM 4441 N N . MET B 1 306 ? 51.391 74.021 26.801 1.00 227.77 306 MET B N 1
ATOM 4442 C CA . MET B 1 306 ? 51.348 73.136 25.640 1.00 234.78 306 MET B CA 1
ATOM 4443 C C . MET B 1 306 ? 52.693 73.024 24.921 1.00 239.21 306 MET B C 1
ATOM 4444 O O . MET B 1 306 ? 53.536 73.915 25.016 1.00 250.14 306 MET B O 1
ATOM 4449 N N . ASN B 1 307 ? 52.882 71.902 24.229 1.00 224.53 307 ASN B N 1
ATOM 4450 C CA . ASN B 1 307 ? 54.024 71.657 23.336 1.00 209.14 307 ASN B CA 1
ATOM 4451 C C . ASN B 1 307 ? 55.430 71.875 23.904 1.00 196.59 307 ASN B C 1
ATOM 4452 O O . ASN B 1 307 ? 56.346 72.255 23.174 1.00 199.07 307 ASN B O 1
ATOM 4457 N N . VAL B 1 308 ? 55.611 71.607 25.193 1.00 182.18 308 VAL B N 1
ATOM 4458 C CA . VAL B 1 308 ? 56.930 71.750 25.803 1.00 171.86 308 VAL B CA 1
ATOM 4459 C C . VAL B 1 308 ? 57.574 70.409 26.162 1.00 167.69 308 VAL B C 1
ATOM 4460 O O . VAL B 1 308 ? 58.213 69.780 25.320 1.00 161.07 308 VAL B O 1
ATOM 4464 N N . LYS B 1 309 ? 57.402 69.979 27.408 1.00 176.14 309 LYS B N 1
ATOM 4465 C CA . LYS B 1 309 ? 58.062 68.777 27.913 1.00 189.41 309 LYS B CA 1
ATOM 4466 C C . LYS B 1 309 ? 57.616 67.487 27.223 1.00 201.41 309 LYS B C 1
ATOM 4467 O O . LYS B 1 309 ? 58.389 66.532 27.121 1.00 207.81 309 LYS B O 1
ATOM 4469 N N . TRP B 1 310 ? 56.376 67.464 26.744 1.00 201.69 310 TRP B N 1
ATOM 4470 C CA . TRP B 1 310 ? 55.806 66.244 26.178 1.00 196.06 310 TRP B CA 1
ATOM 4471 C C . TRP B 1 310 ? 56.529 65.736 24.933 1.00 187.61 310 TRP B C 1
ATOM 4472 O O . TRP B 1 310 ? 56.575 64.529 24.690 1.00 190.14 310 TRP B O 1
ATOM 4483 N N . ASP B 1 311 ? 57.098 66.648 24.152 1.00 175.68 311 ASP B N 1
ATOM 4484 C CA . ASP B 1 311 ? 57.826 66.244 22.956 1.00 166.01 311 ASP B CA 1
ATOM 4485 C C . ASP B 1 311 ? 59.105 65.500 23.323 1.00 159.34 311 ASP B C 1
ATOM 4486 O O . ASP B 1 311 ? 59.354 64.400 22.828 1.00 153.10 311 ASP B O 1
ATOM 4491 N N . ASN B 1 312 ? 59.904 66.092 24.207 1.00 165.26 312 ASN B N 1
ATOM 4492 C CA . ASN B 1 312 ? 61.136 65.448 24.651 1.00 174.09 312 ASN B CA 1
ATOM 4493 C C . ASN B 1 312 ? 60.884 64.175 25.451 1.00 173.98 312 ASN B C 1
ATOM 4494 O O . ASN B 1 312 ? 61.683 63.241 25.406 1.00 174.78 312 ASN B O 1
ATOM 4499 N N . ILE B 1 313 ? 59.766 64.134 26.171 1.00 172.19 313 ILE B N 1
ATOM 4500 C CA . ILE B 1 313 ? 59.401 62.933 26.913 1.00 165.21 313 ILE B CA 1
ATOM 4501 C C . ILE B 1 313 ? 59.025 61.807 25.955 1.00 152.73 313 ILE B C 1
ATOM 4502 O O . ILE B 1 313 ? 59.494 60.673 26.095 1.00 141.67 313 ILE B O 1
ATOM 4507 N N . PHE B 1 314 ? 58.190 62.129 24.970 1.00 148.78 314 PHE B N 1
ATOM 4508 C CA . PHE B 1 314 ? 57.762 61.138 23.990 1.00 139.75 314 PHE B CA 1
ATOM 4509 C C . PHE B 1 314 ? 58.914 60.633 23.129 1.00 137.26 314 PHE B C 1
ATOM 4510 O O . PHE B 1 314 ? 58.970 59.447 22.798 1.00 136.41 314 PHE B O 1
ATOM 4518 N N . VAL B 1 315 ? 59.840 61.521 22.775 1.00 130.24 315 VAL B N 1
ATOM 4519 C CA . VAL B 1 315 ? 60.991 61.095 21.986 1.00 136.76 315 VAL B CA 1
ATOM 4520 C C . VAL B 1 315 ? 62.045 60.407 22.846 1.00 134.03 315 VAL B C 1
ATOM 4521 O O . VAL B 1 315 ? 62.897 59.690 22.327 1.00 142.39 315 VAL B O 1
ATOM 4525 N N . PHE B 1 316 ? 61.989 60.623 24.158 1.00 126.17 316 PHE B N 1
ATOM 4526 C CA . PHE B 1 316 ? 62.871 59.896 25.064 1.00 121.36 316 PHE B CA 1
ATOM 4527 C C . PHE B 1 316 ? 62.382 58.466 25.230 1.00 131.17 316 PHE B C 1
ATOM 4528 O O . PHE B 1 316 ? 63.172 57.522 25.187 1.00 129.17 316 PHE B O 1
ATOM 4536 N N . LEU B 1 317 ? 61.077 58.313 25.426 1.00 141.70 317 LEU B N 1
ATOM 4537 C CA . LEU B 1 317 ? 60.480 56.987 25.510 1.00 155.68 317 LEU B CA 1
ATOM 4538 C C . LEU B 1 317 ? 60.606 56.253 24.180 1.00 163.63 317 LEU B C 1
ATOM 4539 O O . LEU B 1 317 ? 60.760 55.033 24.145 1.00 157.53 317 LEU B O 1
ATOM 4544 N N . GLU B 1 318 ? 60.530 57.003 23.085 1.00 168.27 318 GLU B N 1
ATOM 4545 C CA . GLU B 1 318 ? 60.739 56.430 21.762 1.00 164.60 318 GLU B CA 1
ATOM 4546 C C . GLU B 1 318 ? 62.195 56.019 21.561 1.00 156.06 318 GLU B C 1
ATOM 4547 O O . GLU B 1 318 ? 62.484 55.018 20.906 1.00 155.54 318 GLU B O 1
ATOM 4553 N N . ASN B 1 319 ? 63.108 56.803 22.131 1.00 149.21 319 ASN B N 1
ATOM 4554 C CA . ASN B 1 319 ? 64.540 56.539 22.011 1.00 145.63 319 ASN B CA 1
ATOM 4555 C C . ASN B 1 319 ? 64.982 55.265 22.727 1.00 142.84 319 ASN B C 1
ATOM 4556 O O . ASN B 1 319 ? 65.903 54.580 22.281 1.00 145.60 319 ASN B O 1
ATOM 4561 N N . ILE B 1 320 ? 64.317 54.949 23.832 1.00 140.71 320 ILE B N 1
ATOM 4562 C CA . ILE B 1 320 ? 64.688 53.793 24.644 1.00 137.01 320 ILE B CA 1
ATOM 4563 C C . ILE B 1 320 ? 64.033 52.504 24.155 1.00 131.79 320 ILE B C 1
ATOM 4564 O O . ILE B 1 320 ? 64.285 51.426 24.695 1.00 125.51 320 ILE B O 1
ATOM 4569 N N . GLY B 1 321 ? 63.194 52.620 23.131 1.00 135.42 321 GLY B N 1
ATOM 4570 C CA . GLY B 1 321 ? 62.519 51.464 22.573 1.00 133.14 321 GLY B CA 1
ATOM 4571 C C . GLY B 1 321 ? 61.318 51.018 23.383 1.00 134.91 321 GLY B C 1
ATOM 4572 O O . GLY B 1 321 ? 60.822 49.906 23.204 1.00 135.60 321 GLY B O 1
ATOM 4573 N N . ALA B 1 322 ? 60.856 51.882 24.283 1.00 141.15 322 ALA B N 1
ATOM 4574 C CA . ALA B 1 322 ? 59.695 51.572 25.110 1.00 137.77 322 ALA B CA 1
ATOM 4575 C C . ALA B 1 322 ? 58.450 51.389 24.248 1.00 126.82 322 ALA B C 1
ATOM 4576 O O . ALA B 1 322 ? 58.227 52.135 23.294 1.00 122.06 322 ALA B O 1
ATOM 4578 N N . GLU B 1 323 ? 57.643 50.391 24.592 1.00 118.85 323 GLU B N 1
ATOM 4579 C CA . GLU B 1 323 ? 56.459 50.057 23.810 1.00 126.31 323 GLU B CA 1
ATOM 4580 C C . GLU B 1 323 ? 55.194 50.682 24.390 1.00 124.29 323 GLU B C 1
ATOM 4581 O O . GLU B 1 323 ? 54.897 50.517 25.573 1.00 120.37 323 GLU B O 1
ATOM 4587 N N . ARG B 1 324 ? 54.454 51.398 23.550 1.00 119.93 324 ARG B N 1
ATOM 4588 C CA . ARG B 1 324 ? 53.170 51.959 23.954 1.00 109.70 324 ARG B CA 1
ATOM 4589 C C . ARG B 1 324 ? 52.111 50.863 24.018 1.00 117.74 324 ARG B C 1
ATOM 4590 O O . ARG B 1 324 ? 52.161 49.895 23.259 1.00 123.55 324 ARG B O 1
ATOM 4598 N N . ILE B 1 325 ? 51.155 51.016 24.927 1.00 119.29 325 ILE B N 1
ATOM 4599 C CA . ILE B 1 325 ? 50.047 50.074 25.020 1.00 114.45 325 ILE B CA 1
ATOM 4600 C C . ILE B 1 325 ? 48.716 50.786 24.809 1.00 120.73 325 ILE B C 1
ATOM 4601 O O . ILE B 1 325 ? 47.823 50.273 24.133 1.00 116.65 325 ILE B O 1
ATOM 4606 N N . TYR B 1 326 ? 48.591 51.972 25.395 1.00 123.36 326 TYR B N 1
ATOM 4607 C CA . TYR B 1 326 ? 47.407 52.797 25.216 1.00 106.73 326 TYR B CA 1
ATOM 4608 C C . TYR B 1 326 ? 47.858 54.205 24.842 1.00 116.49 326 TYR B C 1
ATOM 4609 O O . TYR B 1 326 ? 48.902 54.662 25.313 1.00 112.98 326 TYR B O 1
ATOM 4618 N N . PRO B 1 327 ? 47.071 54.914 24.011 1.00 129.88 327 PRO B N 1
ATOM 4619 C CA . PRO B 1 327 ? 45.846 54.538 23.286 1.00 139.99 327 PRO B CA 1
ATOM 4620 C C . PRO B 1 327 ? 45.992 53.361 22.319 1.00 162.77 327 PRO B C 1
ATOM 4621 O O . PRO B 1 327 ? 45.042 52.598 22.141 1.00 169.25 327 PRO B O 1
ATOM 4625 N N . GLU B 1 328 ? 47.163 53.220 21.705 1.00 175.31 328 GLU B N 1
ATOM 4626 C CA . GLU B 1 328 ? 47.369 52.186 20.696 1.00 188.06 328 GLU B CA 1
ATOM 4627 C C . GLU B 1 328 ? 48.647 51.395 20.956 1.00 198.52 328 GLU B C 1
ATOM 4628 O O . GLU B 1 328 ? 49.638 51.934 21.450 1.00 203.67 328 GLU B O 1
#

Foldseek 3Di:
DDKWKKKFKKFALFWAAAQDVRAEDDDFVQLLVLLLLLLLQLCCLFCVVVVPVVVVVSCAASNDPPGDHQKDKDFPWWFWDKDWAFDLQAWACDPPAIFTDTDITTHGRTITMMMIIGPDPLSSDSSVLSSVCCQLVWAHHPPGLSAHGHIDGPDIDTPDDDDDDAQDLQVSLVVSVDSNVSNLVSVVVVDPDGRDDPDRAAFNHSSQKWKWWADKDLDSVLAGADDGDLPDPSHGNSSVVSVLVPDPQLVPVDQKGWHWDAHNSMIIIMIMGTHHHPDDHCSVVSSCVVNPIGTSPPD/DDKWKKKFKKFFLFWAAAVPDFVQLLVLLLVLLLQLCCLFQPPVVPQSVVVSCAASNDPPGDHQKDKDFPFWFFDKDKAFDQDAWDDPDPRIFTDIDITTGTRTIIMMMMMGPDPLSSQSSVLSSVCCQLAFADHPPRQRAHGHMDGPDIDTPDDHDDDAQDLLVSQVVSVVSSVSNNVSCVVVHDHNPCADNHPNAKWKWKADKDLDSVLAGADDRPLVDPSHRPSSVVVVLQPCVQQHVDQWGWHWDQRNSMIIIMIMGGCRVPPDRVVSVVSSCVSRVIDIRPPD

Sequence (587 aa):
MCMYSATFTLEAITPVFMRGQSKAEIRAASIKGLMRWWFRALSGSYFGNDVEGLRRVEEYVFGSTKRESRVVVEVVKEHVEERFCPLPMVWKKKKGVTTRVSQRAIAPGSKFTLLLTSDDEEVLKLACYSLIGLVYFGGIGFRCSRGAGSLKISSLKSDVQLIDLPKNKNQLGQMVNDLTVEIAKILKKTFLCDHENKNCTSYSSFWCFYLFLWGEKAELEEVYYRSNNLENERLTLLDLFEKEFKNKNNHLASPIKVGITELSEKYHVRVSVFKTKIFKWDNIFVFLENIGAERIYPEMCMYSATFTLEAITPVFMEIRAASIKGLMRWWFRALSGSYFGNDVEGLRRVEEYVFGSTKRESRVVVEVVKEHVEERFCPLPMVWKKKKGVTTRVSQRAIAPGSKFTLLLTSDDEEVLKLACYSLIGLVYFGGIGFRCSRGAGSLKISSLKSDVQLIDLPKNKNQLGQMVNDLTVEIAKILKKTFLCDHESYSSFWCFYLFLWGEKAELEEVYYRSNNLENERLTLLDLFEKEFKNKNNHASPIKVGITELSEKYHVRVSVFKTGMNVKWDNIFVFLENIGAERIYPE